Protein AF-A0A5J4X874-F1 (afdb_monomer)

InterPro domains:
  IPR011047 Quinoprotein alcohol dehydrogenase-like superfamily [SSF50998] (353-519)
  IPR013863 Vacuolar import/degradation Vid27, C-terminal [PF08553] (271-636)
  IPR040458 Vacuolar import/degradation Vid27 [PTHR31913] (36-640)
  IPR040768 Vid27, PH-like domain [PF17747] (28-113)

Foldseek 3Di:
DDDDPPQDADADLPPDDDPPQPVQKDWDAKFWKWKWWQDLVVNDTGGHAGTKIWTKIFRHDDDDPPDPDPDPHDLWMWTWIAHPVRHTRDIGTQEPQQLWDQDLVQLKIWTWHDDPNFIIIMMIRTQGGPPDHGSNVSSLVVLLVSLQSHLCNLVVDHLVPVPQSVLLSVLSVPQHPPDDDDDDPVPPPVQQPFADVCVVPPDPDPVSSVVVVVVVVVRSVVSVVVVVVVVVVVPDPDDDDDDDDDDDDDDDDDDDDDDDDDDDDDDPFFWWFDWDFQFQALKIWTQTPQQKIWIWGQDAPPPPPDPDPPQPDFTFTGTDDIQPFAAAPVRHGAGFPDWDAAQRNQWIFGAGPVQQQKTFTAGPVVSYTDAIAGAPPPSDGFQDKEQLAQCRSRHRDQKIWGDAQFKIFIFGPVVQVVVPPPDDDDPDPDRGHGTDPLQMDGHDPVGGQQWAEWEHANQRWIWTWHQQQKIFTAASSNNDGGQEIRGGSSFGQNAKYAKNHRQWIWTDGQFKIWIAGQFAPPADPVGTDGSNVHYRDSPPGDRTQIAGEDVSCCNSPARRGGKDHKYFQDEPVDTTQWIWIAGFQWIKIAGVVCVVSSNRHGIYIDGHPATFNDKDQSYYSRSQWIWTRGTRDIGIDGNGPDDPPPPDD

Nearest PDB structures (foldseek):
  6q6g-assembly1_R  TM=6.827E-01  e=2.045E-08  Homo sapiens
  5g04-assembly1_R  TM=5.614E-01  e=3.149E-08  Homo sapiens
  6tlj-assembly1_Q  TM=6.293E-01  e=3.384E-07  Homo sapiens
  4ggd-assembly1_A  TM=4.968E-01  e=3.508E-08  Homo sapiens
  6tlj-assembly1_R  TM=4.569E-01  e=2.984E-08  Homo sapiens

Sequence (649 aa):
MSKKGSGTQVPLPSMQQSQGGMDTWTKLLEVEAALFVFSVESGSFENVEQDALLGLYAVGALPDPKSKKKQPQSYEYNLVVRNKNGELLLLQKINSDMHLYFVQTHSSIVWVTPLDGAALTMSATVKGLPGGQGGEPAFNLLRREFTIRLWETQNKLPFSRCEEADFIIQTLMTQQNVGKEKEKDDDDDSDFEGRDEELEKAKLNKKEIKQLQKRQYNLRRIYEEEKEEEKEKDDDDDDEEEEEEEEKKGGIRVSQIGASQAPKKKSKNDPNKLLIVGQRVPRSFVVKQSGQLDIFSTASGMDQAEGAYRRGGTGVLSAVSTVPVVKTLDDTPFTPSKALLYQGNRQLLLLNPDRRSVVSSFDVERGKVVEEWKTNNADAPIDSLTPSNKGAPQLDEQTFLGINKNQYFVMDPRIASAAGRGGSGSRSTAINPCIVDGKGQQYASSTRAFLTSGATTNAGQLAIGSAKGDIRLFDNSLQKRAKTLIPGFGDPIIGMDVSQDGLWIVATTPTYLLVLNTELPTSSEAQKIIGFDKSIPKDGRKAPVKLQLDYKDVIRLVGIVSFTPAKFNYDPQTLERTIVTSTGPFIITWNFRSVKLGKVSEYRIKRLTDTVIDGHFAGQGNVQSVVVAMENTTAIENISGKATEKKGK

pLDDT: mean 75.88, std 22.24, range [22.33, 98.31]

Radius of gyration: 28.16 Å; Cα contacts (8 Å, |Δi|>4): 1371; chains: 1; bounding box: 91×84×76 Å

Secondary structure (DSSP, 8-state):
--------PPPPP------TTGGGPEEEEEEEEEEEEEETTTTEEEEEEEEEEEEEEESSS---TT--S-------EEEEEEETT--EEEEEE-SGGG--EEEGGGTEEEEEEEETTEEEEEEEEEEE-TTS--HHHHHHHHHHHHHHHHHHHHHTS-GGG-TTHHHHHHHHHSTT----------S--TT--SS-HHHHH----HHHHHHHHHHHHHHHHHHHHHHHHHHHSSS--------------------------------S---EEEEEE-SSSSEEEEEETTS-EEEEE-PPTT-SSS----TT-----EEEEEE-S-B-TTS-B---SEEEEETTTTEEEEE-TTSTTEEEEEETTTTEEEEEEEPSTTT----EEEESSTTGGGTT---EEEEETTEEEEE-HHHHHHHTTTS-S-------B-EEEEEEEE--GGG---EEEEEE-TT--EEEEETTS-EEEE-TT-SSS-SEEEPP-SS---EEEE-TTSSEEEEE-SS-EEEEE-B-TT-BTTB--BTTTSPPPSTTPPPPEEE---HHHIIIIISS--BPPPEE--BTTB---EEEEEETTEEEEEEHHHHHTT-TT-EEEEE-SS-EEEEEEEETTEEEEEEEEESS-EEEEE-SS--------

Solvent-accessible surface area (backbone atoms only — not comparable to full-atom values): 36639 Å² total; per-residue (Å²): 137,83,80,79,79,78,78,76,66,46,82,74,78,86,57,74,70,76,79,81,64,60,90,59,38,42,81,75,46,62,30,33,21,31,34,27,39,59,36,81,88,79,71,41,74,41,52,48,38,74,60,22,39,43,27,40,31,33,48,48,56,76,68,60,92,82,60,88,65,89,66,88,60,43,52,45,37,32,42,37,31,22,42,82,88,66,50,81,70,41,67,42,74,54,52,82,68,32,57,76,37,81,39,79,95,64,31,23,39,36,34,34,37,77,50,97,95,45,58,51,41,37,34,37,34,36,57,12,33,81,92,73,50,57,24,63,65,36,33,54,48,51,54,50,54,51,52,47,52,40,33,16,39,54,62,71,46,59,59,91,72,45,91,55,49,66,58,55,50,45,34,72,61,58,77,77,72,75,74,83,83,84,75,83,73,91,66,86,62,82,68,64,75,64,61,48,67,65,65,79,64,56,66,76,47,76,66,54,49,50,49,54,45,51,49,55,50,51,48,56,51,52,56,55,52,52,55,51,57,57,55,60,63,75,73,69,87,80,87,84,85,89,83,88,86,89,87,89,83,90,83,90,85,89,82,83,85,90,79,94,75,79,92,80,75,85,82,91,78,71,34,51,65,45,63,46,65,24,47,64,51,50,36,33,40,36,33,26,64,77,13,30,37,39,33,29,31,51,54,51,83,91,51,89,82,53,98,70,71,64,79,88,60,87,51,46,69,39,86,72,51,73,39,70,56,37,35,48,88,86,66,50,72,48,44,63,74,46,75,42,64,30,45,43,57,49,27,38,39,32,33,38,77,90,45,35,32,36,42,33,36,28,31,63,88,78,63,43,45,77,48,60,40,22,46,46,102,73,68,48,56,49,74,37,76,28,63,46,18,59,58,32,40,57,30,77,46,71,50,32,31,40,30,23,47,44,34,39,34,34,35,30,66,64,55,33,62,60,75,60,74,82,62,89,91,70,95,64,89,69,62,38,47,17,58,44,84,71,28,35,50,77,49,52,88,93,59,57,60,38,36,56,27,50,30,21,14,53,80,28,25,38,41,38,25,7,55,52,26,28,37,36,20,22,37,62,72,38,57,62,77,56,41,18,77,45,84,37,78,26,56,34,25,73,18,40,27,43,38,64,86,45,47,35,35,41,37,17,26,54,69,39,34,38,38,35,63,32,59,33,78,87,42,44,94,94,50,82,41,34,20,37,82,41,59,54,55,81,76,75,55,66,66,44,46,66,38,53,79,56,68,68,53,29,69,75,73,60,52,69,70,44,48,39,54,35,37,65,44,67,42,101,89,51,80,69,51,37,38,40,35,33,36,49,34,28,41,36,39,35,41,41,63,44,41,77,73,55,41,55,80,45,41,43,80,46,80,56,97,47,42,54,63,36,67,43,57,48,23,58,74,36,80,46,32,32,34,33,33,19,36,85,51,73,48,55,43,74,75,52,75,71,74,78,75,79,78,79,126

Mean predicted aligned error: 12.98 Å

Structure (mmCIF, N/CA/C/O backbone):
data_AF-A0A5J4X874-F1
#
_entry.id   AF-A0A5J4X874-F1
#
loop_
_atom_site.group_PDB
_atom_site.id
_atom_site.type_symbol
_atom_site.label_atom_id
_atom_site.label_alt_id
_atom_site.label_comp_id
_atom_site.label_asym_id
_atom_site.label_entity_id
_atom_site.label_seq_id
_atom_site.pdbx_PDB_ins_code
_atom_site.Cartn_x
_atom_site.Cartn_y
_atom_site.Cartn_z
_atom_site.occupancy
_atom_site.B_iso_or_equiv
_atom_site.auth_seq_id
_atom_site.auth_comp_id
_atom_site.auth_asym_id
_atom_site.auth_atom_id
_atom_site.pdbx_PDB_model_num
ATOM 1 N N . MET A 1 1 ? -51.638 3.066 27.121 1.00 31.91 1 MET A N 1
ATOM 2 C CA . MET A 1 1 ? -50.959 1.793 27.450 1.00 31.91 1 MET A CA 1
ATOM 3 C C . MET A 1 1 ? -49.772 1.631 26.514 1.00 31.91 1 MET A C 1
ATOM 5 O O . MET A 1 1 ? -49.959 1.391 25.331 1.00 31.91 1 MET A O 1
ATOM 9 N N . SER A 1 2 ? -48.574 1.892 27.035 1.00 28.19 2 SER A N 1
ATOM 10 C CA . SER A 1 2 ? -47.303 1.821 26.308 1.00 28.19 2 SER A CA 1
ATOM 11 C C . SER A 1 2 ? -46.884 0.357 26.152 1.00 28.19 2 SER A C 1
ATOM 13 O O . SER A 1 2 ? -46.727 -0.344 27.154 1.00 28.19 2 SER A O 1
ATOM 15 N N . LYS A 1 3 ? -46.731 -0.121 24.911 1.00 27.06 3 LYS A N 1
ATOM 16 C CA . LYS A 1 3 ? -46.060 -1.395 24.635 1.00 27.06 3 LYS A CA 1
ATOM 17 C C . LYS A 1 3 ? -44.556 -1.173 24.804 1.00 27.06 3 LYS A C 1
ATOM 19 O O . LYS A 1 3 ? -43.922 -0.568 23.946 1.00 27.06 3 LYS A O 1
ATOM 24 N N . LYS A 1 4 ? -44.000 -1.683 25.907 1.00 27.84 4 LYS A N 1
ATOM 25 C CA . LYS A 1 4 ? -42.569 -1.985 26.025 1.00 27.84 4 LYS A CA 1
ATOM 26 C C . LYS A 1 4 ? -42.212 -2.959 24.898 1.00 27.84 4 LYS A C 1
ATOM 28 O O . LYS A 1 4 ? -42.674 -4.096 24.915 1.00 27.84 4 LYS A O 1
ATOM 33 N N . GLY A 1 5 ? -41.445 -2.507 23.910 1.00 26.55 5 GLY A N 1
ATOM 34 C CA . GLY A 1 5 ? -40.791 -3.402 22.963 1.00 26.55 5 GLY A CA 1
ATOM 35 C C . GLY A 1 5 ? -39.659 -4.115 23.689 1.00 26.55 5 GLY A C 1
ATOM 36 O O . GLY A 1 5 ? -38.661 -3.487 24.028 1.00 26.55 5 GLY A O 1
ATOM 37 N N . SER A 1 6 ? -39.833 -5.401 23.984 1.00 30.08 6 SER A N 1
ATOM 38 C CA . SER A 1 6 ? -38.728 -6.286 24.337 1.00 30.08 6 SER A CA 1
ATOM 39 C C . SER A 1 6 ? -37.816 -6.381 23.116 1.00 30.08 6 SER A C 1
ATOM 41 O O . SER A 1 6 ? -38.209 -6.972 22.110 1.00 30.08 6 SER A O 1
ATOM 43 N N . GLY A 1 7 ? -36.645 -5.743 23.168 1.00 36.41 7 GLY A N 1
ATOM 44 C CA . GLY A 1 7 ? -35.614 -5.933 22.154 1.00 36.41 7 GLY A CA 1
ATOM 45 C C . GLY A 1 7 ? -35.218 -7.404 22.143 1.00 36.41 7 GLY A C 1
ATOM 46 O O . GLY A 1 7 ? -34.761 -7.925 23.157 1.00 36.41 7 GLY A O 1
ATOM 47 N N . THR A 1 8 ? -35.478 -8.091 21.038 1.00 44.94 8 THR A N 1
ATOM 48 C CA . THR A 1 8 ? -35.076 -9.482 20.848 1.00 44.94 8 THR A CA 1
ATOM 49 C C . THR A 1 8 ? -33.549 -9.514 20.773 1.00 44.94 8 THR A C 1
ATOM 51 O O . THR A 1 8 ? -32.981 -8.952 19.841 1.00 44.94 8 THR A O 1
ATOM 54 N N . GLN A 1 9 ? -32.887 -10.100 21.777 1.00 54.25 9 GLN A N 1
ATOM 55 C CA . GLN A 1 9 ? -31.445 -10.357 21.728 1.00 54.25 9 GLN A CA 1
ATOM 56 C C . GLN A 1 9 ? -31.161 -11.352 20.604 1.00 54.25 9 GLN A C 1
ATOM 58 O O . GLN A 1 9 ? -31.838 -12.378 20.494 1.00 54.25 9 GLN A O 1
ATOM 63 N N . VAL A 1 10 ? -30.179 -11.038 19.764 1.00 60.50 10 VAL A N 1
ATOM 64 C CA . VAL A 1 10 ? -29.760 -11.928 18.679 1.00 60.50 10 VAL A CA 1
ATOM 65 C C . VAL A 1 10 ? -28.584 -12.767 19.176 1.00 60.50 10 VAL A C 1
ATOM 67 O O . VAL A 1 10 ? -27.579 -12.192 19.599 1.00 60.50 10 VAL A O 1
ATOM 70 N N . PRO A 1 11 ? -28.677 -14.110 19.146 1.00 54.19 11 PRO A N 1
ATOM 71 C CA . PRO A 1 11 ? -27.552 -14.956 19.515 1.00 54.19 11 PRO A CA 1
ATOM 72 C C . PRO A 1 11 ? -26.408 -14.749 18.518 1.00 54.19 11 PRO A C 1
ATOM 74 O O . PRO A 1 11 ? -26.627 -14.702 17.304 1.00 54.19 11 PRO A O 1
ATOM 77 N N . LEU A 1 12 ? -25.179 -14.629 19.025 1.00 55.56 12 LEU A N 1
ATOM 78 C CA . LEU A 1 12 ? -23.997 -14.673 18.169 1.00 55.56 12 LEU A CA 1
ATOM 79 C C . LEU A 1 12 ? -23.888 -16.062 17.523 1.00 55.56 12 LEU A C 1
ATOM 81 O O . LEU A 1 12 ? -24.216 -17.056 18.179 1.00 55.56 12 LEU A O 1
ATOM 85 N N . PRO A 1 13 ? -23.385 -16.163 16.278 1.00 48.53 13 PRO A N 1
ATOM 86 C CA . PRO A 1 13 ? -22.789 -17.413 15.816 1.00 48.53 13 PRO A CA 1
ATOM 87 C C . PRO A 1 13 ? -21.771 -17.860 16.869 1.00 48.53 13 PRO A C 1
ATOM 89 O O . PRO A 1 13 ? -21.017 -17.021 17.368 1.00 48.53 13 PRO A O 1
ATOM 92 N N . SER A 1 14 ? -21.766 -19.136 17.251 1.00 43.50 14 SER A N 1
ATOM 93 C CA . SER A 1 14 ? -20.840 -19.650 18.261 1.00 43.50 14 SER A CA 1
ATOM 94 C C . SER A 1 14 ? -19.399 -19.562 17.753 1.00 43.50 14 SER A C 1
ATOM 96 O O . SER A 1 14 ? -18.884 -20.506 17.177 1.00 43.50 14 SER A O 1
ATOM 98 N N . MET A 1 15 ? -18.737 -18.427 17.987 1.00 42.31 15 MET A N 1
ATOM 99 C CA . MET A 1 15 ? -17.288 -18.253 17.845 1.00 42.31 15 MET A CA 1
ATOM 100 C C . MET A 1 15 ? -16.576 -18.730 19.117 1.00 42.31 15 MET A C 1
ATOM 102 O O . MET A 1 15 ? -15.756 -18.014 19.696 1.00 42.31 15 MET A O 1
ATOM 106 N N . GLN A 1 16 ? -16.946 -19.909 19.619 1.00 40.28 16 GLN A N 1
ATOM 107 C CA . GLN A 1 16 ? -16.257 -20.505 20.755 1.00 40.28 16 GLN A CA 1
ATOM 108 C C . GLN A 1 16 ? -15.006 -21.207 20.238 1.00 40.28 16 GLN A C 1
ATOM 110 O O . GLN A 1 16 ? -15.008 -22.397 19.982 1.00 40.28 16 GLN A O 1
ATOM 115 N N . GLN A 1 17 ? -13.918 -20.451 20.097 1.00 45.62 17 GLN A N 1
ATOM 116 C CA . GLN A 1 17 ? -12.597 -21.064 20.212 1.00 45.62 17 GLN A CA 1
ATOM 117 C C . GLN A 1 17 ? -12.448 -21.555 21.659 1.00 45.62 17 GLN A C 1
ATOM 119 O O . GLN A 1 17 ? -12.836 -20.839 22.588 1.00 45.62 17 GLN A O 1
ATOM 124 N N . SER A 1 18 ? -11.945 -22.780 21.829 1.00 42.62 18 SER A N 1
ATOM 125 C CA . SER A 1 18 ? -11.860 -23.518 23.097 1.00 42.62 18 SER A CA 1
ATOM 126 C C . SER A 1 18 ? -11.573 -22.623 24.315 1.00 42.62 18 SER A C 1
ATOM 128 O O . SER A 1 18 ? -10.582 -21.890 24.330 1.00 42.62 18 SER A O 1
ATOM 130 N N . GLN A 1 19 ? -12.386 -22.727 25.376 1.00 47.53 19 GLN A N 1
ATOM 131 C CA . GLN A 1 19 ? -12.152 -22.035 26.659 1.00 47.53 19 GLN A CA 1
ATOM 132 C C . GLN A 1 19 ? -10.844 -22.463 27.358 1.00 47.53 19 GLN A C 1
ATOM 134 O O . GLN A 1 19 ? -10.409 -21.810 28.312 1.00 47.53 19 GLN A O 1
ATOM 139 N N . GLY A 1 20 ? -10.208 -23.542 26.888 1.00 45.78 20 GLY A N 1
ATOM 140 C CA . GLY A 1 20 ? -8.954 -24.065 27.418 1.00 45.78 20 GLY A CA 1
ATOM 141 C C . GLY A 1 20 ? -7.851 -23.003 27.454 1.00 45.78 20 GLY A C 1
ATOM 142 O O . GLY A 1 20 ? -7.363 -22.550 26.422 1.00 45.78 20 GLY A O 1
ATOM 143 N N . GLY A 1 21 ? -7.442 -22.609 28.663 1.00 60.47 21 GLY A N 1
ATOM 144 C CA . GLY A 1 21 ? -6.250 -21.788 28.896 1.00 60.47 21 GLY A CA 1
ATOM 145 C C . GLY A 1 21 ? -6.479 -20.330 29.308 1.00 60.47 21 GLY A C 1
ATOM 146 O O . GLY A 1 21 ? -5.492 -19.668 29.641 1.00 60.47 21 GLY A O 1
ATOM 147 N N . MET A 1 22 ? -7.719 -19.819 29.365 1.00 64.75 22 MET A N 1
ATOM 148 C CA . MET A 1 22 ? -7.989 -18.433 29.807 1.00 64.75 22 MET A CA 1
ATOM 149 C C . MET A 1 22 ? -7.501 -18.126 31.233 1.00 64.75 22 MET A C 1
ATOM 151 O O . MET A 1 22 ? -7.102 -16.993 31.501 1.00 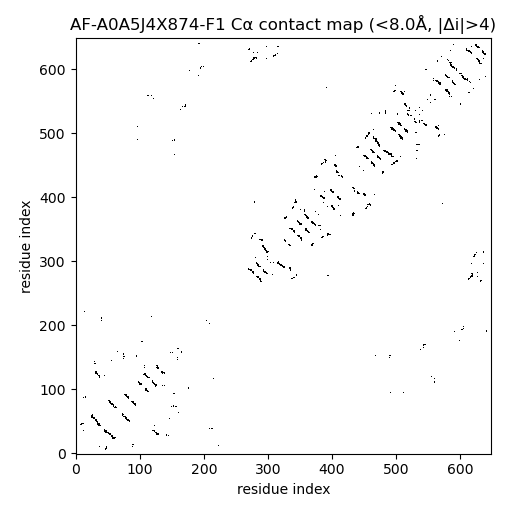64.75 22 MET A O 1
ATOM 155 N N . ASP A 1 23 ? -7.461 -19.119 32.124 1.00 64.50 23 ASP A N 1
ATOM 156 C CA . ASP A 1 23 ? -6.974 -18.965 33.506 1.00 64.50 23 ASP A CA 1
ATOM 157 C C . ASP A 1 23 ? -5.493 -18.562 33.588 1.00 64.50 23 ASP A C 1
ATOM 159 O O . ASP A 1 23 ? -5.032 -18.029 34.597 1.00 64.50 23 ASP A O 1
ATOM 163 N N . THR A 1 24 ? -4.738 -18.779 32.509 1.00 72.06 24 THR A N 1
ATOM 164 C CA . THR A 1 24 ? -3.323 -18.394 32.407 1.00 72.06 24 THR A CA 1
ATOM 165 C C . THR A 1 24 ? -3.117 -16.991 31.830 1.00 72.06 24 THR A C 1
ATOM 167 O O . THR A 1 24 ? -1.983 -16.509 31.756 1.00 72.06 24 THR A O 1
ATOM 170 N N . TRP A 1 25 ? -4.186 -16.323 31.385 1.00 86.44 25 TRP A N 1
ATOM 171 C CA . TRP A 1 25 ? -4.099 -15.030 30.711 1.00 86.44 25 TRP A CA 1
ATOM 172 C C . TRP A 1 25 ? -4.111 -13.875 31.704 1.00 86.44 25 TRP A C 1
ATOM 174 O O . TRP A 1 25 ? -4.844 -13.861 32.692 1.00 86.44 25 TRP A O 1
ATOM 184 N N . THR A 1 26 ? -3.335 -12.837 31.402 1.00 88.75 26 THR A N 1
ATOM 185 C CA . THR A 1 26 ? -3.286 -11.633 32.238 1.00 88.75 26 THR A CA 1
ATOM 186 C C . THR A 1 26 ? -4.275 -10.591 31.724 1.00 88.75 26 THR A C 1
ATOM 188 O O . THR A 1 26 ? -4.162 -10.135 30.584 1.00 88.75 26 THR A O 1
ATOM 191 N N . LYS A 1 27 ? -5.231 -10.178 32.567 1.00 91.12 27 LYS A N 1
ATOM 192 C CA . LYS A 1 27 ? -6.166 -9.081 32.268 1.00 91.12 27 LYS A CA 1
ATOM 193 C C . LYS A 1 27 ? -5.434 -7.739 32.276 1.00 91.12 27 LYS A C 1
ATOM 195 O O . LYS A 1 27 ? -4.863 -7.360 33.294 1.00 91.12 27 LYS A O 1
ATOM 200 N N . LEU A 1 28 ? -5.474 -7.020 31.158 1.00 91.56 28 LEU A N 1
ATOM 201 C CA . LEU A 1 28 ? -4.815 -5.718 30.994 1.00 91.56 28 LEU A CA 1
ATOM 202 C C . LEU A 1 28 ? -5.770 -4.551 31.239 1.00 91.56 28 LEU A C 1
ATOM 204 O O . LEU A 1 28 ? -5.414 -3.573 31.888 1.00 91.56 28 LEU A O 1
ATOM 208 N N . LEU A 1 29 ? -6.977 -4.657 30.691 1.00 93.31 29 LEU A N 1
ATOM 209 C CA . LEU A 1 29 ? -8.028 -3.653 30.777 1.00 93.31 29 LEU A CA 1
ATOM 210 C C . LEU A 1 29 ? -9.380 -4.350 30.667 1.00 93.31 29 LEU A C 1
ATOM 212 O O . LEU A 1 29 ? -9.498 -5.350 29.963 1.00 93.31 29 LEU A O 1
ATOM 216 N N . GLU A 1 30 ? -10.393 -3.802 31.327 1.00 92.75 30 GLU A N 1
ATOM 217 C CA . GLU A 1 30 ? -11.784 -4.220 31.189 1.00 92.75 30 GLU A CA 1
ATOM 218 C C . GLU A 1 30 ? -12.685 -2.992 31.309 1.00 92.75 30 GLU A C 1
ATOM 220 O O . GLU A 1 30 ? -12.481 -2.154 32.190 1.00 92.75 30 GLU A O 1
ATOM 225 N N . VAL A 1 31 ? -13.642 -2.866 30.395 1.00 93.56 31 VAL A N 1
ATOM 226 C CA . VAL A 1 31 ? -14.615 -1.771 30.341 1.00 93.56 31 VAL A CA 1
ATOM 227 C C . VAL A 1 31 ? -16.026 -2.336 30.241 1.00 93.56 31 VAL A C 1
ATOM 229 O O . VAL A 1 31 ? -16.246 -3.390 29.645 1.00 93.56 31 VAL A O 1
ATOM 232 N N . GLU A 1 32 ? -16.995 -1.620 30.800 1.00 94.00 32 GLU A N 1
ATOM 233 C CA . GLU A 1 32 ? -18.408 -1.922 30.587 1.00 94.00 32 GLU A CA 1
ATOM 234 C C . GLU A 1 32 ? -18.811 -1.461 29.185 1.00 94.00 32 GLU A C 1
ATOM 236 O O . GLU A 1 32 ? -18.484 -0.343 28.772 1.00 94.00 32 GLU A O 1
ATOM 241 N N . ALA A 1 33 ? -19.524 -2.305 28.444 1.00 94.50 33 ALA A N 1
ATOM 242 C CA . ALA A 1 33 ? -19.922 -2.024 27.072 1.00 94.50 33 ALA A CA 1
ATOM 243 C C . ALA A 1 33 ? -21.284 -2.634 26.714 1.00 94.50 33 ALA A C 1
ATOM 245 O O . ALA A 1 33 ? -21.756 -3.567 27.355 1.00 94.50 33 ALA A O 1
ATOM 246 N N . ALA A 1 34 ? -21.901 -2.115 25.654 1.00 94.81 34 ALA A N 1
ATOM 247 C CA . ALA A 1 34 ? -22.982 -2.796 24.943 1.00 94.81 34 ALA A CA 1
ATOM 248 C C . ALA A 1 34 ? -22.437 -3.371 23.631 1.00 94.81 34 ALA A C 1
ATOM 250 O O . ALA A 1 34 ? -21.803 -2.645 22.863 1.00 94.81 34 ALA A O 1
ATOM 251 N N . LEU A 1 35 ? -22.679 -4.658 23.388 1.00 94.94 35 LEU A N 1
ATOM 252 C CA . LEU A 1 35 ? -22.241 -5.405 22.215 1.00 94.94 35 LEU A CA 1
ATOM 253 C C . LEU A 1 35 ? -23.354 -5.487 21.165 1.00 94.94 35 LEU A C 1
ATOM 255 O O . LEU A 1 35 ? -24.514 -5.795 21.464 1.00 94.94 35 LEU A O 1
ATOM 259 N N . PHE A 1 36 ? -22.966 -5.267 19.915 1.00 92.94 36 PHE A N 1
ATOM 260 C CA . PHE A 1 36 ? -23.837 -5.306 18.754 1.00 92.94 36 PHE A CA 1
ATOM 261 C C . PHE A 1 36 ? -23.185 -6.066 17.602 1.00 92.94 36 PHE A C 1
ATOM 263 O O . PHE A 1 36 ? -21.961 -6.070 17.446 1.00 92.94 36 PHE A O 1
ATOM 270 N N . VAL A 1 37 ? -24.018 -6.646 16.746 1.00 89.50 37 VAL A N 1
ATOM 271 C CA . VAL A 1 37 ? -23.609 -7.283 15.492 1.00 89.50 37 VAL A CA 1
ATOM 272 C C . VAL A 1 37 ? -24.334 -6.617 14.332 1.00 89.50 37 VAL A C 1
ATOM 274 O O . VAL A 1 37 ? -25.505 -6.257 14.445 1.00 89.50 37 VAL A O 1
ATOM 277 N N . PHE A 1 38 ? -23.644 -6.392 13.218 1.00 86.44 38 PHE A N 1
ATOM 278 C CA . PHE A 1 38 ? -24.287 -5.834 12.036 1.00 86.44 38 PHE A CA 1
ATOM 279 C C . PHE A 1 38 ? -25.135 -6.900 11.340 1.00 86.44 38 PHE A C 1
ATOM 281 O O . PHE A 1 38 ? -24.619 -7.921 10.878 1.00 86.44 38 PHE A O 1
ATOM 288 N N . SER A 1 39 ? -26.430 -6.632 11.214 1.00 81.38 39 SER A N 1
ATOM 289 C CA . SER A 1 39 ? -27.354 -7.455 10.448 1.00 81.38 39 SER A CA 1
ATOM 290 C C . SER A 1 39 ? -27.501 -6.889 9.047 1.00 81.38 39 SER A C 1
ATOM 292 O O . SER A 1 39 ? -27.911 -5.745 8.841 1.00 81.38 39 SER A O 1
ATOM 294 N N . VAL A 1 40 ? -27.168 -7.714 8.055 1.00 71.12 40 VAL A N 1
ATOM 295 C CA . VAL A 1 40 ? -27.340 -7.348 6.647 1.00 71.12 40 VAL A CA 1
ATOM 296 C C . VAL A 1 40 ? -28.825 -7.247 6.293 1.00 71.12 40 VAL A C 1
ATOM 298 O O . VAL A 1 40 ? -29.190 -6.439 5.443 1.00 71.12 40 VAL A O 1
ATOM 301 N N . GLU A 1 41 ? -29.685 -8.026 6.957 1.00 69.88 41 GLU A N 1
ATOM 302 C CA . GLU A 1 41 ? -31.129 -8.025 6.710 1.00 69.88 41 GLU A CA 1
ATOM 303 C C . GLU A 1 41 ? -31.774 -6.702 7.115 1.00 69.88 41 GLU A C 1
ATOM 305 O O . GLU A 1 41 ? -32.529 -6.120 6.334 1.00 69.88 41 GLU A O 1
ATOM 310 N N . SER A 1 42 ? -31.449 -6.204 8.311 1.00 77.25 42 SER A N 1
ATOM 311 C CA . SER A 1 42 ? -31.956 -4.914 8.785 1.00 77.25 42 SER A CA 1
ATOM 312 C C . SER A 1 42 ? -31.123 -3.729 8.289 1.00 77.25 42 SER A C 1
ATOM 314 O O . SER A 1 42 ? -31.591 -2.589 8.319 1.00 77.25 42 SER A O 1
ATOM 316 N N . GLY A 1 43 ? -29.897 -3.973 7.816 1.00 77.25 43 GLY A N 1
ATOM 317 C CA . GLY A 1 43 ? -28.937 -2.930 7.456 1.00 77.25 43 GLY A CA 1
ATOM 318 C C . GLY A 1 43 ? -28.486 -2.102 8.662 1.00 77.25 43 GLY A C 1
ATOM 319 O O . GLY A 1 43 ? -28.089 -0.943 8.499 1.00 77.25 43 GLY A O 1
ATOM 320 N N . SER A 1 44 ? -28.590 -2.665 9.867 1.00 83.69 44 SER A N 1
ATOM 321 C CA . SER A 1 44 ? -28.371 -1.974 11.134 1.00 83.69 44 SER A CA 1
ATOM 322 C C . SER A 1 44 ? -27.666 -2.867 12.154 1.00 83.69 44 SER A C 1
ATOM 324 O O . SER A 1 44 ? -27.594 -4.085 12.000 1.00 83.69 44 SER A O 1
ATOM 326 N N . PHE A 1 45 ? -27.106 -2.243 13.189 1.00 87.50 45 PHE A N 1
ATOM 327 C CA . PHE A 1 45 ? -26.534 -2.969 14.316 1.00 87.50 45 PHE A CA 1
ATOM 328 C C . PHE A 1 45 ? -27.650 -3.466 15.233 1.00 87.50 45 PHE A C 1
ATOM 330 O O . PHE A 1 45 ? -28.422 -2.673 15.773 1.00 87.50 45 PHE A O 1
ATOM 337 N N . GLU A 1 46 ? -27.708 -4.778 15.416 1.00 89.31 46 GLU A N 1
ATOM 338 C CA . GLU A 1 46 ? -28.650 -5.457 16.296 1.00 89.31 46 GLU A CA 1
ATOM 339 C C . GLU A 1 46 ? -27.977 -5.770 17.629 1.00 89.31 46 GLU A C 1
ATOM 341 O O . GLU A 1 46 ? -26.776 -6.046 17.700 1.00 89.31 46 GLU A O 1
ATOM 346 N N . ASN A 1 47 ? -28.746 -5.663 18.710 1.00 91.56 47 ASN A N 1
ATOM 347 C CA . ASN A 1 47 ? -28.212 -5.874 20.044 1.00 91.56 47 ASN A CA 1
ATOM 348 C C . ASN A 1 47 ? -27.963 -7.361 20.307 1.00 91.56 47 ASN A C 1
ATOM 350 O O . ASN A 1 47 ? -28.844 -8.197 20.111 1.00 91.56 47 ASN A O 1
ATOM 354 N N . VAL A 1 48 ? -26.764 -7.643 20.808 1.00 90.06 48 VAL A N 1
ATOM 355 C CA . VAL A 1 48 ? -26.366 -8.968 21.278 1.00 90.06 48 VAL A CA 1
ATOM 356 C C . VAL A 1 48 ? -26.455 -9.006 22.798 1.00 90.06 48 VAL A C 1
ATOM 358 O O . VAL A 1 48 ? -27.215 -9.783 23.361 1.00 90.06 48 VAL A O 1
ATOM 361 N N . GLU A 1 49 ? -25.714 -8.117 23.461 1.00 93.12 49 GLU A N 1
ATOM 362 C CA . GLU A 1 49 ? -25.655 -8.017 24.918 1.00 93.12 49 GLU A CA 1
ATOM 363 C C . GLU A 1 49 ? -25.598 -6.537 25.297 1.00 93.12 49 GLU A C 1
ATOM 365 O O . GLU A 1 49 ? -24.768 -5.788 24.785 1.00 93.12 49 GLU A O 1
ATOM 370 N N . GLN A 1 50 ? -26.508 -6.071 26.150 1.00 92.88 50 GLN A N 1
ATOM 371 C CA . GLN A 1 50 ? -26.489 -4.680 26.612 1.00 92.88 50 GLN A CA 1
ATOM 372 C C . GLN A 1 50 ? -25.440 -4.474 27.691 1.00 92.88 50 GLN A C 1
ATOM 374 O O . GLN A 1 50 ? -24.875 -3.390 27.784 1.00 92.88 50 GLN A O 1
ATOM 379 N N . ASP A 1 51 ? -25.189 -5.488 28.505 1.00 92.56 51 ASP A N 1
ATOM 380 C CA . ASP A 1 51 ? -24.381 -5.379 29.703 1.00 92.56 51 ASP A CA 1
ATOM 381 C C . ASP A 1 51 ? -23.185 -6.329 29.633 1.00 92.56 51 ASP A C 1
ATOM 383 O O . ASP A 1 51 ? -23.068 -7.298 30.384 1.00 92.56 51 ASP A O 1
ATOM 387 N N . ALA A 1 52 ? -22.297 -6.036 28.688 1.00 93.25 52 ALA A N 1
ATOM 388 C CA . ALA A 1 52 ? -21.086 -6.795 28.452 1.00 93.25 52 ALA A CA 1
ATOM 389 C C . ALA A 1 52 ? -19.875 -6.185 29.175 1.00 93.25 52 ALA A C 1
ATOM 391 O O . ALA A 1 52 ? -19.791 -4.976 29.406 1.00 93.25 52 ALA A O 1
ATOM 392 N N . LEU A 1 53 ? -18.896 -7.035 29.469 1.00 93.44 53 LEU A N 1
ATOM 393 C CA . LEU A 1 53 ? -17.544 -6.666 29.865 1.00 93.44 53 LEU A CA 1
ATOM 394 C C . LEU A 1 53 ? -16.621 -6.895 28.669 1.00 93.44 53 LEU A C 1
ATOM 396 O O . LEU A 1 53 ? -16.435 -8.029 28.228 1.00 93.44 53 LEU A O 1
ATOM 400 N N . LEU A 1 54 ? -16.066 -5.812 28.133 1.00 94.38 54 LEU A N 1
ATOM 401 C CA . LEU A 1 54 ? -15.103 -5.821 27.038 1.00 94.38 54 LEU A CA 1
ATOM 402 C C . LEU A 1 54 ? -13.698 -5.685 27.624 1.00 94.38 54 LEU A C 1
ATOM 404 O O . LEU A 1 54 ? -13.367 -4.650 28.202 1.00 94.38 54 LEU A O 1
ATOM 408 N N . GLY A 1 55 ? -12.860 -6.703 27.465 1.00 93.12 55 GLY A N 1
ATOM 409 C CA . GLY A 1 55 ? -11.518 -6.724 28.033 1.00 93.12 55 GLY A CA 1
ATOM 410 C C . GLY A 1 55 ? -10.412 -7.021 27.030 1.00 93.12 55 GLY A C 1
ATOM 411 O O . GLY A 1 55 ? -10.616 -7.668 26.005 1.00 93.12 55 GLY A O 1
ATOM 412 N N . LEU A 1 56 ? -9.215 -6.540 27.358 1.00 94.38 56 LEU A N 1
ATOM 413 C CA . LEU A 1 56 ? -7.967 -6.842 26.662 1.00 94.38 56 LEU A CA 1
ATOM 414 C C . LEU A 1 56 ? -7.140 -7.785 27.535 1.00 94.38 56 LEU A C 1
ATOM 416 O O . LEU A 1 56 ? -6.881 -7.485 28.704 1.00 94.38 56 LEU A O 1
ATOM 420 N N . TYR A 1 57 ? -6.709 -8.906 26.967 1.00 93.19 57 TYR A N 1
ATOM 421 C CA . TYR A 1 57 ? -5.967 -9.951 27.674 1.00 93.19 57 TYR A CA 1
ATOM 422 C C . TYR A 1 57 ? -4.654 -10.252 26.968 1.00 93.19 57 TYR A C 1
ATOM 424 O O . TYR A 1 57 ? -4.605 -10.279 25.741 1.00 93.19 57 TYR A O 1
ATOM 432 N N . ALA A 1 58 ? -3.601 -10.492 27.744 1.00 91.19 58 ALA A N 1
ATOM 433 C CA . ALA A 1 58 ? -2.341 -11.037 27.252 1.00 91.19 58 ALA A CA 1
ATOM 434 C C . ALA A 1 58 ? -2.314 -12.555 27.437 1.00 91.19 58 ALA A C 1
ATOM 436 O O . ALA A 1 58 ? -2.628 -13.052 28.522 1.00 91.19 58 ALA A O 1
ATOM 437 N N . VAL A 1 59 ? -1.909 -13.274 26.394 1.00 87.50 59 VAL A N 1
ATOM 438 C CA . VAL A 1 59 ? -1.724 -14.727 26.431 1.00 87.50 59 VAL A CA 1
ATOM 439 C C . VAL A 1 59 ? -0.337 -15.020 26.994 1.00 87.50 59 VAL A C 1
ATOM 441 O O . VAL A 1 59 ? 0.660 -14.695 26.357 1.00 87.50 59 VAL A O 1
ATOM 444 N N . GLY A 1 60 ? -0.254 -15.637 28.173 1.00 79.38 60 GLY A N 1
ATOM 445 C CA . GLY A 1 60 ? 1.016 -15.952 28.833 1.00 79.38 60 GLY A CA 1
ATOM 446 C C . GLY A 1 60 ? 1.640 -14.777 29.598 1.00 79.38 60 GLY A C 1
ATOM 447 O O . GLY A 1 60 ? 0.974 -13.805 29.957 1.00 79.38 60 GLY A O 1
ATOM 448 N N . ALA A 1 61 ? 2.937 -14.892 29.902 1.00 71.81 61 ALA A N 1
ATOM 449 C CA . ALA A 1 61 ? 3.647 -13.908 30.716 1.00 71.81 61 ALA A CA 1
ATOM 450 C C . ALA A 1 61 ? 3.813 -12.570 29.983 1.00 71.81 61 ALA A C 1
ATOM 452 O O . ALA A 1 61 ? 4.264 -12.530 28.834 1.00 71.81 61 ALA A O 1
ATOM 453 N N . LEU A 1 62 ? 3.508 -11.473 30.685 1.00 71.69 62 LEU A N 1
ATOM 454 C CA . LEU A 1 62 ? 3.667 -10.129 30.145 1.00 71.69 62 LEU A CA 1
ATOM 455 C C . LEU A 1 62 ? 5.127 -9.831 29.775 1.00 71.69 62 LEU A C 1
ATOM 457 O O . LEU A 1 62 ? 6.051 -10.261 30.476 1.00 71.69 62 LEU A O 1
ATOM 461 N N . PRO A 1 63 ? 5.352 -9.032 28.719 1.00 67.69 63 PRO A N 1
ATOM 462 C CA . PRO A 1 63 ? 6.681 -8.558 28.385 1.00 67.69 63 PRO A CA 1
ATOM 463 C C . PRO A 1 63 ? 7.292 -7.741 29.534 1.00 67.69 63 PRO A C 1
ATOM 465 O O . PRO A 1 63 ? 6.843 -6.637 29.830 1.00 67.69 63 PRO A O 1
ATOM 468 N N . ASP A 1 64 ? 8.345 -8.260 30.174 1.00 67.44 64 ASP A N 1
ATOM 469 C CA . ASP A 1 64 ? 9.141 -7.500 31.142 1.00 67.44 64 ASP A CA 1
ATOM 470 C C . ASP A 1 64 ? 10.301 -6.799 30.413 1.00 67.44 64 ASP A C 1
ATOM 472 O O . ASP A 1 64 ? 11.232 -7.473 29.947 1.00 67.44 64 ASP A O 1
ATOM 476 N N . PRO A 1 65 ? 10.295 -5.456 30.321 1.00 62.56 65 PRO A N 1
ATOM 477 C CA . PRO A 1 65 ? 11.360 -4.707 29.666 1.00 62.56 65 PRO A CA 1
ATOM 478 C C . PRO A 1 65 ? 12.707 -4.776 30.402 1.00 62.56 65 PRO A C 1
ATOM 480 O O . PRO A 1 65 ? 13.738 -4.481 29.789 1.00 62.56 65 PRO A O 1
ATOM 483 N N . LYS A 1 66 ? 12.723 -5.165 31.686 1.00 64.06 66 LYS A N 1
ATOM 484 C CA . LYS A 1 66 ? 13.922 -5.271 32.535 1.00 64.06 66 LYS A CA 1
ATOM 485 C C . LYS A 1 66 ? 14.480 -6.693 32.623 1.00 64.06 66 LYS A C 1
ATOM 487 O O . LYS A 1 66 ? 15.615 -6.869 33.077 1.00 64.06 66 LYS A O 1
ATOM 492 N N . SER A 1 67 ? 13.737 -7.702 32.171 1.00 61.03 67 SER A N 1
ATOM 493 C CA . SER A 1 67 ? 14.193 -9.089 32.213 1.00 61.03 67 SER A CA 1
ATOM 494 C C . SER A 1 67 ? 15.350 -9.319 31.235 1.00 61.03 67 SER A C 1
ATOM 496 O O . SER A 1 67 ? 15.218 -9.178 30.020 1.00 61.03 67 SER A O 1
ATOM 498 N N . LYS A 1 68 ? 16.508 -9.721 31.773 1.00 54.88 68 LYS A N 1
ATOM 499 C CA . LYS A 1 68 ? 17.640 -10.256 30.991 1.00 54.88 68 LYS A CA 1
ATOM 500 C C . LYS A 1 68 ? 17.479 -11.748 30.669 1.00 54.88 68 LYS A C 1
ATOM 502 O O . LYS A 1 68 ? 18.309 -12.308 29.954 1.00 54.88 68 LYS A O 1
ATOM 507 N N . LYS A 1 69 ? 16.458 -12.416 31.221 1.00 51.41 69 LYS A N 1
ATOM 508 C CA . LYS A 1 69 ? 16.207 -13.844 30.993 1.00 51.41 69 LYS A CA 1
ATOM 509 C C . LYS A 1 69 ? 15.472 -14.019 29.661 1.00 51.41 69 LYS A C 1
ATOM 511 O O . LYS A 1 69 ? 14.465 -13.361 29.426 1.00 51.41 69 LYS A O 1
ATOM 516 N N . LYS A 1 70 ? 15.943 -14.950 28.822 1.00 49.84 70 LYS A N 1
ATOM 517 C CA . LYS A 1 70 ? 15.255 -15.432 27.607 1.00 49.84 70 LYS A CA 1
ATOM 518 C C . LYS A 1 70 ? 14.012 -16.269 27.966 1.00 49.84 70 LYS A C 1
ATOM 520 O O . LYS A 1 70 ? 13.916 -17.422 27.559 1.00 49.84 70 LYS A O 1
ATOM 525 N N . GLN A 1 71 ? 13.094 -15.756 28.781 1.00 51.72 71 GLN A N 1
ATOM 526 C CA . GLN A 1 71 ? 11.770 -16.375 28.827 1.00 51.72 71 GLN A CA 1
ATOM 527 C C . GLN A 1 71 ? 11.047 -16.034 27.517 1.00 51.72 71 GLN A C 1
ATOM 529 O O . GLN A 1 71 ? 11.193 -14.902 27.044 1.00 51.72 71 GLN A O 1
ATOM 534 N N . PRO A 1 72 ? 10.324 -16.984 26.901 1.00 53.81 72 PRO A N 1
ATOM 535 C CA . PRO A 1 72 ? 9.510 -16.693 25.732 1.00 53.81 72 PRO A CA 1
ATOM 536 C C . PRO A 1 72 ? 8.406 -15.714 26.150 1.00 53.81 72 PRO A C 1
ATOM 538 O O . PRO A 1 72 ? 7.434 -16.094 26.793 1.00 53.81 72 PRO A O 1
ATOM 541 N N . GLN A 1 73 ? 8.606 -14.428 25.854 1.00 66.88 73 GLN A N 1
ATOM 542 C CA . GLN A 1 73 ? 7.572 -13.411 26.010 1.00 66.88 73 GLN A CA 1
ATOM 543 C C . GLN A 1 73 ? 6.588 -13.573 24.859 1.00 66.88 73 GLN A C 1
ATOM 545 O O . GLN A 1 73 ? 6.989 -13.616 23.693 1.00 66.88 73 GLN A O 1
ATOM 550 N N . SER A 1 74 ? 5.311 -13.669 25.195 1.00 79.50 74 SER A N 1
ATOM 551 C CA . SER A 1 74 ? 4.243 -13.683 24.212 1.00 79.50 74 SER A CA 1
ATOM 552 C C . SER A 1 74 ? 3.804 -12.247 23.941 1.00 79.50 74 SER A C 1
ATOM 554 O O . SER A 1 74 ? 3.542 -11.479 24.864 1.00 79.50 74 SER A O 1
ATOM 556 N N . TYR A 1 75 ? 3.741 -11.885 22.661 1.00 88.44 75 TYR A N 1
ATOM 557 C CA . TYR A 1 75 ? 3.104 -10.651 22.185 1.00 88.44 75 TYR A CA 1
ATOM 558 C C . TYR A 1 75 ? 1.784 -11.004 21.508 1.00 88.44 75 TYR A C 1
ATOM 560 O O . TYR A 1 75 ? 1.503 -10.567 20.391 1.00 88.44 75 TYR A O 1
ATOM 568 N N . GLU A 1 76 ? 1.040 -11.910 22.131 1.00 91.12 76 GLU A N 1
ATOM 569 C CA . GLU A 1 76 ? -0.282 -12.314 21.688 1.00 91.12 76 GLU A CA 1
ATOM 570 C C . GLU A 1 76 ? -1.315 -11.762 22.657 1.00 91.12 76 GLU A C 1
ATOM 572 O O . GLU A 1 76 ? -1.247 -11.982 23.870 1.00 91.12 76 GLU A O 1
ATOM 577 N N . TYR A 1 77 ? -2.264 -11.020 22.099 1.00 92.94 77 TYR A N 1
ATOM 578 C CA . TYR A 1 77 ? -3.308 -10.359 22.857 1.00 92.94 77 TYR A CA 1
ATOM 579 C C . TYR A 1 77 ? -4.666 -10.674 22.251 1.00 92.94 77 TYR A C 1
ATOM 581 O O . TYR A 1 77 ? -4.802 -10.781 21.030 1.00 92.94 77 TYR A O 1
ATOM 589 N N . ASN A 1 78 ? -5.669 -10.775 23.113 1.00 92.62 78 ASN A N 1
ATOM 590 C CA . ASN A 1 78 ? -7.038 -11.083 22.739 1.00 92.62 78 ASN A CA 1
ATOM 591 C C . ASN A 1 78 ? -7.985 -9.988 23.232 1.00 92.62 78 ASN A C 1
ATOM 593 O O . ASN A 1 78 ? -7.872 -9.506 24.363 1.00 92.62 78 ASN A O 1
ATOM 597 N N . LEU A 1 79 ? -8.935 -9.626 22.376 1.00 93.31 79 LEU A N 1
ATOM 598 C CA . LEU A 1 79 ? -10.154 -8.928 22.738 1.00 93.31 79 LEU A CA 1
ATOM 599 C C . LEU A 1 79 ? -11.160 -9.978 23.217 1.00 93.31 79 LEU A C 1
ATOM 601 O O . LEU A 1 79 ? -11.480 -10.918 22.491 1.00 93.31 79 LEU A O 1
ATOM 605 N N . VAL A 1 80 ? -11.634 -9.826 24.446 1.00 92.44 80 VAL A N 1
ATOM 606 C CA . VAL A 1 80 ? -12.541 -10.769 25.102 1.00 92.44 80 VAL A CA 1
ATOM 607 C C . VAL A 1 80 ? -13.813 -10.030 25.476 1.00 92.44 80 VAL A C 1
ATOM 609 O O . VAL A 1 80 ? -13.744 -8.958 26.075 1.00 92.44 80 VAL A O 1
ATOM 612 N N . VAL A 1 81 ? -14.969 -10.601 25.153 1.00 91.88 81 VAL A N 1
ATOM 613 C CA . VAL A 1 81 ? -16.269 -10.065 25.565 1.00 91.88 81 VAL A CA 1
ATOM 614 C C . VAL A 1 81 ? -16.991 -11.092 26.412 1.00 91.88 81 VAL A C 1
ATOM 616 O O . VAL A 1 81 ? -17.155 -12.232 25.983 1.00 91.88 81 VAL A O 1
ATOM 619 N N . ARG A 1 82 ? -17.441 -10.684 2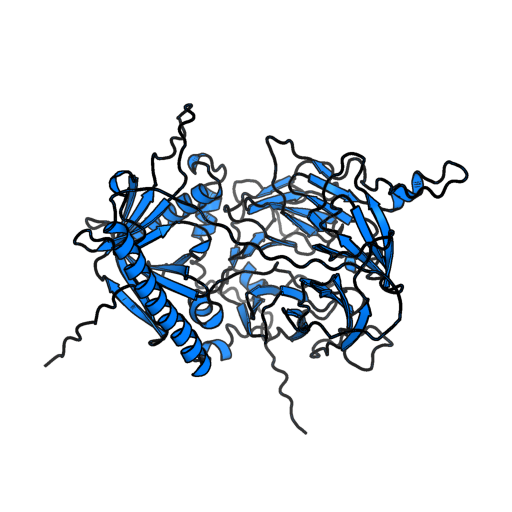7.597 1.00 92.12 82 ARG A N 1
ATOM 620 C CA . ARG A 1 82 ? -18.257 -11.509 28.495 1.00 92.12 82 ARG A CA 1
ATOM 621 C C . ARG A 1 82 ? -19.575 -10.831 28.814 1.00 92.12 82 ARG A C 1
ATOM 623 O O . ARG A 1 82 ? -19.652 -9.607 28.747 1.00 92.12 82 ARG A O 1
ATOM 630 N N . ASN A 1 83 ? -20.585 -11.593 29.208 1.00 90.62 83 ASN A N 1
ATOM 631 C CA . ASN A 1 83 ? -21.768 -11.017 29.851 1.00 90.62 83 ASN A CA 1
ATOM 632 C C . ASN A 1 83 ? -21.523 -10.770 31.353 1.00 90.62 83 ASN A C 1
ATOM 634 O O . ASN A 1 83 ? -20.482 -11.133 31.908 1.00 90.62 83 ASN A O 1
ATOM 638 N N . LYS A 1 84 ? -22.507 -10.171 32.034 1.00 84.19 84 LYS A N 1
ATOM 639 C CA . LYS A 1 84 ? -22.482 -9.939 33.492 1.00 84.19 84 LYS A CA 1
ATOM 640 C C . LYS A 1 84 ? -22.336 -11.205 34.342 1.00 84.19 84 LYS A C 1
ATOM 642 O O . LYS A 1 84 ? -21.852 -11.107 35.466 1.00 84.19 84 LYS A O 1
ATOM 647 N N . ASN A 1 85 ? -22.733 -12.365 33.823 1.00 85.81 85 ASN A N 1
ATOM 648 C CA . ASN A 1 85 ? -22.606 -13.647 34.519 1.00 85.81 85 ASN A CA 1
ATOM 649 C C . ASN A 1 85 ? -21.203 -14.259 34.359 1.00 85.81 85 ASN A C 1
ATOM 651 O O . ASN A 1 85 ? -20.912 -15.287 34.961 1.00 85.81 85 ASN A O 1
ATOM 655 N N . GLY A 1 86 ? -20.327 -13.624 33.573 1.00 83.38 86 GLY A N 1
ATOM 656 C CA . GLY A 1 86 ? -18.971 -14.092 33.301 1.00 83.38 86 GLY A CA 1
ATOM 657 C C . GLY A 1 86 ? -18.862 -15.048 32.113 1.00 83.38 86 GLY A C 1
ATOM 658 O O . GLY A 1 86 ? -17.752 -15.482 31.807 1.00 83.38 86 GLY A O 1
ATOM 659 N N . GLU A 1 87 ? -19.963 -15.342 31.417 1.00 87.38 87 GLU A N 1
ATOM 660 C CA . GLU A 1 87 ? -19.966 -16.224 30.248 1.00 87.38 87 GLU A CA 1
ATOM 661 C C . GLU A 1 87 ? -19.267 -15.547 29.066 1.00 87.38 87 GLU A C 1
ATOM 663 O O . GLU A 1 87 ? -19.498 -14.369 28.777 1.00 87.38 87 GLU A O 1
ATOM 668 N N . LEU A 1 88 ? -18.411 -16.301 28.375 1.00 87.44 88 LEU A N 1
ATOM 669 C CA . LEU A 1 88 ? -17.691 -15.839 27.194 1.00 87.44 88 LEU A CA 1
ATOM 670 C C . LEU A 1 88 ? -18.644 -15.697 26.002 1.00 87.44 88 LEU A C 1
ATOM 672 O O . LEU A 1 88 ? -19.221 -16.679 25.541 1.00 87.44 88 LEU A O 1
ATOM 676 N N . LEU A 1 89 ? -18.757 -14.477 25.479 1.00 85.88 89 LEU A N 1
ATOM 677 C CA . LEU A 1 89 ? -19.548 -14.155 24.290 1.00 85.88 89 LEU A CA 1
ATOM 678 C C . LEU A 1 89 ? -18.695 -14.098 23.023 1.00 85.88 89 LEU A C 1
ATOM 680 O O . LEU A 1 89 ? -19.148 -14.502 21.957 1.00 85.88 89 LEU A O 1
ATOM 684 N N . LEU A 1 90 ? -17.477 -13.559 23.126 1.00 86.38 90 LEU A N 1
ATOM 685 C CA . LEU A 1 90 ? -16.572 -13.397 21.991 1.00 86.38 90 LEU A CA 1
ATOM 686 C C . LEU A 1 90 ? -15.116 -13.476 22.436 1.00 86.38 90 LEU A C 1
ATOM 688 O O . LEU A 1 90 ? -14.722 -12.855 23.426 1.00 86.38 90 LEU A O 1
ATOM 692 N N . LEU A 1 91 ? -14.312 -14.158 21.627 1.00 87.69 91 LEU A N 1
ATOM 693 C CA . LEU A 1 91 ? -12.862 -14.157 21.701 1.00 87.69 91 LEU A CA 1
ATOM 694 C C . LEU A 1 91 ? -12.291 -13.794 20.327 1.00 87.69 91 LEU A C 1
ATOM 696 O O . LEU A 1 91 ? -12.585 -14.456 19.339 1.00 87.69 91 LEU A O 1
ATOM 700 N N . GLN A 1 92 ? -11.472 -12.747 20.262 1.00 88.12 92 GLN A N 1
ATOM 701 C CA . GLN A 1 92 ? -10.885 -12.275 19.011 1.00 88.12 92 GLN A CA 1
ATOM 702 C C . GLN A 1 92 ? -9.409 -11.929 19.204 1.00 88.12 92 GLN A C 1
ATOM 704 O O . GLN A 1 92 ? -9.068 -11.063 20.011 1.00 88.12 92 GLN A O 1
ATOM 709 N N . LYS A 1 93 ? -8.524 -12.553 18.420 1.00 89.81 93 LYS A N 1
ATOM 710 C CA . LYS A 1 93 ? -7.097 -12.202 18.405 1.00 89.81 93 LYS A CA 1
ATOM 711 C C . LYS A 1 93 ? -6.905 -10.779 17.891 1.00 89.81 93 LYS A C 1
ATOM 713 O O . LYS A 1 93 ? -7.462 -10.422 16.853 1.00 89.81 93 LYS A O 1
ATOM 718 N N . ILE A 1 94 ? -6.097 -9.993 18.601 1.00 89.81 94 ILE A N 1
ATOM 719 C CA . ILE A 1 94 ? -5.737 -8.626 18.218 1.00 89.81 94 ILE A CA 1
ATOM 720 C C . ILE A 1 94 ? -4.653 -8.680 17.152 1.00 89.81 94 ILE A C 1
ATOM 722 O O . ILE A 1 94 ? -3.517 -9.055 17.427 1.00 89.81 94 ILE A O 1
ATOM 726 N N . ASN A 1 95 ? -5.004 -8.296 15.931 1.00 86.12 95 ASN A N 1
ATOM 727 C CA . ASN A 1 95 ? -4.084 -8.155 14.809 1.00 86.12 95 ASN A CA 1
ATOM 728 C C . ASN A 1 95 ? -4.656 -7.169 13.772 1.00 86.12 95 ASN A C 1
ATOM 730 O O . ASN A 1 95 ? -5.732 -6.593 13.953 1.00 86.12 95 ASN A O 1
ATOM 734 N N . SER A 1 96 ? -3.920 -6.963 12.682 1.00 79.00 96 SER A N 1
ATOM 735 C CA . SER A 1 96 ? -4.309 -6.070 11.585 1.00 79.00 96 SER A CA 1
ATOM 736 C C . SER A 1 96 ? -5.559 -6.521 10.832 1.00 79.00 96 SER A C 1
ATOM 738 O O . SER A 1 96 ? -6.238 -5.691 10.225 1.00 79.00 96 SER A O 1
ATOM 740 N N . ASP A 1 97 ? -5.875 -7.816 10.895 1.00 78.50 97 ASP A N 1
ATOM 741 C CA . ASP A 1 97 ? -7.002 -8.427 10.188 1.00 78.50 97 ASP A CA 1
ATOM 742 C C . ASP A 1 97 ? -8.345 -8.077 10.838 1.00 78.50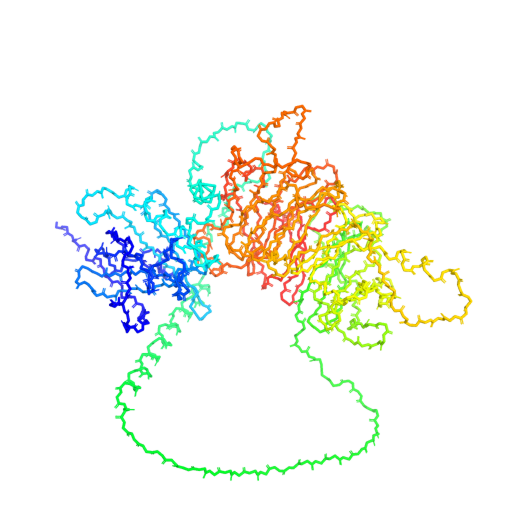 97 ASP A C 1
ATOM 744 O O . ASP A 1 97 ? -9.388 -8.308 10.244 1.00 78.50 97 ASP A O 1
ATOM 748 N N . MET A 1 98 ? -8.348 -7.477 12.034 1.00 82.56 98 MET A N 1
ATOM 749 C CA . MET A 1 98 ? -9.577 -7.014 12.686 1.00 82.56 98 MET A CA 1
ATOM 750 C C . MET A 1 98 ? -10.213 -5.792 12.008 1.00 82.56 98 MET A C 1
ATOM 752 O O . MET A 1 98 ? -11.326 -5.423 12.375 1.00 82.56 98 MET A O 1
ATOM 756 N N . HIS A 1 99 ? -9.522 -5.106 11.085 1.00 81.31 99 HIS A N 1
ATOM 757 C CA . HIS A 1 99 ? -10.024 -3.888 10.425 1.00 81.31 99 HIS A CA 1
ATOM 758 C C . HIS A 1 99 ? -10.722 -2.924 11.408 1.00 81.31 99 HIS A C 1
ATOM 760 O O . HIS A 1 99 ? -11.888 -2.569 11.242 1.00 81.31 99 HIS A O 1
ATOM 766 N N . LEU A 1 100 ? -10.028 -2.558 12.486 1.00 86.81 100 LEU A N 1
ATOM 767 C CA . LEU A 1 100 ? -10.626 -1.819 13.594 1.00 86.81 100 LEU A CA 1
ATOM 768 C C . LEU A 1 100 ? -10.891 -0.346 13.245 1.00 86.81 100 LEU A C 1
ATOM 770 O O . LEU A 1 100 ? -10.040 0.347 12.681 1.00 86.81 100 LEU A O 1
ATOM 774 N N . TYR A 1 101 ? -12.037 0.143 13.704 1.00 88.31 101 TYR A N 1
ATOM 775 C CA . TYR A 1 101 ? -12.451 1.536 13.723 1.00 88.31 101 TYR A CA 1
ATOM 776 C C . TYR A 1 101 ? -12.769 1.946 15.157 1.00 88.31 101 TYR A C 1
ATOM 778 O O . TYR A 1 101 ? -13.556 1.307 15.853 1.00 88.31 101 TYR A O 1
ATOM 786 N N . PHE A 1 102 ? -12.199 3.061 15.582 1.00 88.12 102 PHE A N 1
ATOM 787 C CA . PHE A 1 102 ? -12.707 3.812 16.726 1.00 88.12 102 PHE A CA 1
ATOM 788 C C . PHE A 1 102 ? -13.813 4.737 16.214 1.00 88.12 102 PHE A C 1
ATOM 790 O O . PHE A 1 102 ? -13.796 5.085 15.043 1.00 88.12 102 PHE A O 1
ATOM 797 N N . VAL A 1 103 ? -14.816 5.093 17.009 1.00 87.75 103 VAL A N 1
ATOM 798 C CA . VAL A 1 103 ? -15.867 6.048 16.622 1.00 87.75 103 VAL A CA 1
ATOM 799 C C . VAL A 1 103 ? -16.138 6.945 17.824 1.00 87.75 103 VAL A C 1
ATOM 801 O O . VAL A 1 103 ? -16.963 6.627 18.683 1.00 87.75 103 VAL A O 1
ATOM 804 N N . GLN A 1 104 ? -15.421 8.071 17.890 1.00 85.00 104 GLN A N 1
ATOM 805 C CA . GLN A 1 104 ? -15.454 8.990 19.037 1.00 85.00 104 GLN A CA 1
ATOM 806 C C . GLN A 1 104 ? -16.875 9.463 19.375 1.00 85.00 104 GLN A C 1
ATOM 808 O O . GLN A 1 104 ? -17.254 9.459 20.542 1.00 85.00 104 GLN A O 1
ATOM 813 N N . THR A 1 105 ? -17.681 9.814 18.363 1.00 84.25 105 THR A N 1
ATOM 814 C CA . THR A 1 105 ? -19.033 10.384 18.544 1.00 84.25 105 THR A CA 1
ATOM 815 C C . THR A 1 105 ? -19.982 9.481 19.326 1.00 84.25 105 THR A C 1
ATOM 817 O O . THR A 1 105 ? -20.947 9.970 19.901 1.00 84.25 105 THR A O 1
ATOM 820 N N . HIS A 1 106 ? -19.725 8.172 19.329 1.00 84.75 106 HIS A N 1
ATOM 821 C CA . HIS A 1 106 ? -20.530 7.179 20.037 1.00 84.75 106 HIS A CA 1
ATOM 822 C C . HIS A 1 106 ? -19.726 6.425 21.101 1.00 84.75 106 HIS A C 1
ATOM 824 O O . HIS A 1 106 ? -20.230 5.443 21.638 1.00 84.75 106 HIS A O 1
ATOM 830 N N . SER A 1 107 ? -18.476 6.829 21.368 1.00 90.38 107 SER A N 1
ATOM 831 C CA . SER A 1 107 ? -17.534 6.089 22.223 1.00 90.38 107 SER A CA 1
ATOM 832 C C . SER A 1 107 ? -17.520 4.587 21.910 1.00 90.38 107 SER A C 1
ATOM 834 O O . SER A 1 107 ? -17.500 3.746 22.808 1.00 90.38 107 SER A O 1
ATOM 836 N N . SER A 1 108 ? -17.586 4.235 20.625 1.00 91.31 108 SER A N 1
ATOM 837 C CA . SER A 1 108 ? -17.728 2.850 20.184 1.00 91.31 108 SER A CA 1
ATOM 838 C C . SER A 1 108 ? -16.533 2.393 19.371 1.00 91.31 108 SER A C 1
ATOM 840 O O . SER A 1 108 ? -15.942 3.172 18.624 1.00 91.31 108 SER A O 1
ATOM 842 N N . ILE A 1 109 ? -16.210 1.113 19.470 1.00 92.88 109 ILE A N 1
ATOM 843 C CA . ILE A 1 109 ? -15.339 0.436 18.515 1.00 92.88 109 ILE A CA 1
ATOM 844 C C . ILE A 1 109 ? -16.194 -0.349 17.520 1.00 92.88 109 ILE A C 1
ATOM 846 O O . ILE A 1 109 ? -17.263 -0.849 17.873 1.00 92.88 109 ILE A O 1
ATOM 850 N N . VAL A 1 110 ? -15.744 -0.435 16.274 1.00 91.81 110 VAL A N 1
ATOM 851 C CA . VAL A 1 110 ? -16.319 -1.278 15.220 1.00 91.81 110 VAL A CA 1
ATOM 852 C C . VAL A 1 110 ? -15.173 -2.073 14.623 1.00 91.81 110 VAL A C 1
ATOM 854 O O . VAL A 1 110 ? -14.143 -1.491 14.305 1.00 91.81 110 VAL A O 1
ATOM 857 N N . TRP A 1 111 ? -15.312 -3.380 14.468 1.00 90.56 111 TRP A N 1
ATOM 858 C CA . TRP A 1 111 ? -14.286 -4.202 13.827 1.00 90.56 111 TRP A CA 1
ATOM 859 C C . TRP A 1 111 ? -14.934 -5.191 12.873 1.00 90.56 111 TRP A C 1
ATOM 861 O O . TRP A 1 111 ? -16.104 -5.556 13.028 1.00 90.56 111 TRP A O 1
ATOM 871 N N . VAL A 1 112 ? -14.170 -5.570 11.857 1.00 84.88 112 VAL A N 1
ATOM 872 C CA . VAL A 1 112 ? -14.595 -6.486 10.807 1.00 84.88 112 VAL A CA 1
ATOM 873 C C . VAL A 1 112 ? -13.629 -7.656 10.811 1.00 84.88 112 VAL A C 1
ATOM 875 O O . VAL A 1 112 ? -12.452 -7.473 10.525 1.00 84.88 112 VAL A O 1
ATOM 878 N N . THR A 1 113 ? -14.123 -8.847 11.127 1.00 74.69 113 THR A N 1
ATOM 879 C CA . THR A 1 113 ? -13.307 -10.064 11.136 1.00 74.69 113 THR A CA 1
ATOM 880 C C . THR A 1 113 ? -13.617 -10.897 9.888 1.00 74.69 113 THR A C 1
ATOM 882 O O . THR A 1 113 ? -14.793 -11.193 9.641 1.00 74.69 113 THR A O 1
ATOM 885 N N . PRO A 1 114 ? -12.598 -11.289 9.100 1.00 68.19 114 PRO A N 1
ATOM 886 C CA . PRO A 1 114 ? -12.741 -12.289 8.049 1.00 68.19 114 PRO A CA 1
ATOM 887 C C . PRO A 1 114 ? -13.214 -13.629 8.622 1.00 68.19 114 PRO A C 1
ATOM 889 O O . PRO A 1 114 ? -12.646 -14.116 9.595 1.00 68.19 114 PRO A O 1
ATOM 892 N N . LEU A 1 115 ? -14.224 -14.237 8.005 1.00 61.62 115 LEU A N 1
ATOM 893 C CA . LEU A 1 115 ? -14.747 -15.548 8.391 1.00 61.62 115 LEU A CA 1
ATOM 894 C C . LEU A 1 115 ? -15.106 -16.333 7.126 1.00 61.62 115 LEU A C 1
ATOM 896 O O . LEU A 1 115 ? -16.087 -15.995 6.464 1.00 61.62 115 LEU A O 1
ATOM 900 N N . ASP A 1 116 ? -14.252 -17.280 6.730 1.00 51.38 116 ASP A N 1
ATOM 901 C CA . ASP A 1 116 ? -14.410 -18.196 5.583 1.00 51.38 116 ASP A CA 1
ATOM 902 C C . ASP A 1 116 ? -15.052 -17.586 4.326 1.00 51.38 116 ASP A C 1
ATOM 904 O O . ASP A 1 116 ? -16.082 -18.020 3.808 1.00 51.38 116 ASP A O 1
ATOM 908 N N . GLY A 1 117 ? -14.424 -16.523 3.812 1.00 49.56 117 GLY A N 1
ATOM 909 C CA . GLY A 1 117 ? -14.866 -15.837 2.592 1.00 49.56 117 GLY A CA 1
ATOM 910 C C . GLY A 1 117 ? -15.997 -14.818 2.796 1.00 49.56 117 GLY A C 1
ATOM 911 O O . GLY A 1 117 ? -16.532 -14.282 1.819 1.00 49.56 117 GLY A O 1
ATOM 912 N N . ALA A 1 118 ? -16.344 -14.514 4.046 1.00 59.69 118 ALA A N 1
ATOM 913 C CA . ALA A 1 118 ? -17.226 -13.424 4.445 1.00 59.69 118 ALA A CA 1
ATOM 914 C C . ALA A 1 118 ? -16.593 -12.545 5.535 1.00 59.69 118 ALA A C 1
ATOM 916 O O . ALA A 1 118 ? -15.434 -12.710 5.906 1.00 59.69 118 ALA A O 1
ATOM 917 N N . ALA A 1 119 ? -17.359 -11.564 6.008 1.00 71.62 119 ALA A N 1
ATOM 918 C CA . ALA A 1 119 ? -16.932 -10.597 7.005 1.00 71.62 119 ALA A CA 1
ATOM 919 C C . ALA A 1 119 ? -18.016 -10.462 8.081 1.00 71.62 119 ALA A C 1
ATOM 921 O O . ALA A 1 119 ? -19.150 -10.085 7.770 1.00 71.62 119 ALA A O 1
ATOM 922 N N . LEU A 1 120 ? -17.678 -10.756 9.337 1.00 79.75 120 LEU A N 1
ATOM 923 C CA . LEU A 1 120 ? -18.534 -10.445 10.479 1.00 79.75 120 LEU A CA 1
ATOM 924 C C . LEU A 1 120 ? -18.180 -9.048 10.972 1.00 79.75 120 LEU A C 1
ATOM 926 O O . LEU A 1 120 ? -17.024 -8.776 11.283 1.00 79.75 120 LEU A O 1
ATOM 930 N N . THR A 1 121 ? -19.169 -8.159 11.046 1.00 87.56 121 THR A N 1
ATOM 931 C CA . THR A 1 121 ? -18.957 -6.818 11.599 1.00 87.56 121 THR A CA 1
ATOM 932 C C . THR A 1 121 ? -19.628 -6.686 12.946 1.00 87.56 121 THR A C 1
ATOM 934 O O . THR A 1 121 ? -20.830 -6.914 13.087 1.00 87.56 121 THR A O 1
ATOM 937 N N . MET A 1 122 ? -18.841 -6.286 13.931 1.00 90.75 122 MET A N 1
ATOM 938 C CA . MET A 1 122 ? -19.275 -6.127 15.307 1.00 90.75 122 MET A CA 1
ATOM 939 C C . MET A 1 122 ? -19.013 -4.708 15.777 1.00 90.75 122 MET A C 1
ATOM 941 O O . MET A 1 122 ? -18.149 -4.005 15.248 1.00 90.75 122 MET A O 1
ATOM 945 N N . SER A 1 123 ? -19.769 -4.283 16.781 1.00 94.38 123 SER A N 1
ATOM 946 C CA . SER A 1 123 ? -19.530 -3.021 17.460 1.00 94.38 123 SER A CA 1
ATOM 947 C C . SER A 1 123 ? -19.698 -3.170 18.960 1.00 94.38 123 SER A C 1
ATOM 949 O O . SER A 1 123 ? -20.566 -3.904 19.426 1.00 94.38 123 SER A O 1
ATOM 951 N N . ALA A 1 124 ? -18.874 -2.451 19.715 1.00 94.75 124 ALA A N 1
ATOM 952 C CA . ALA A 1 124 ? -19.022 -2.319 21.152 1.00 94.75 124 ALA A CA 1
ATOM 953 C C . ALA A 1 124 ? -19.033 -0.838 21.535 1.00 94.75 124 ALA A C 1
ATOM 955 O O . ALA A 1 124 ? -18.069 -0.118 21.269 1.00 94.75 124 ALA A O 1
ATOM 956 N N . THR A 1 125 ? -20.116 -0.384 22.162 1.00 94.88 125 THR A N 1
ATOM 957 C CA . THR A 1 125 ? -20.242 0.969 22.720 1.00 94.88 125 THR A CA 1
ATOM 958 C C . THR A 1 125 ? -19.763 0.962 24.162 1.00 94.88 125 THR A C 1
ATOM 960 O O . THR A 1 125 ? -20.357 0.280 24.994 1.00 94.88 125 THR A O 1
ATOM 963 N N . VAL A 1 126 ? -18.710 1.722 24.466 1.00 93.81 126 VAL A N 1
ATOM 964 C CA . VAL A 1 126 ? -18.116 1.795 25.806 1.00 93.81 126 VAL A CA 1
ATOM 965 C C . VAL A 1 126 ? -18.987 2.665 26.713 1.00 93.81 126 VAL A C 1
ATOM 967 O O . VAL A 1 126 ? -19.250 3.828 26.412 1.00 93.81 126 VAL A O 1
ATOM 970 N N . LYS A 1 127 ? -19.426 2.101 27.841 1.00 90.75 127 LYS A N 1
ATOM 971 C CA . LYS A 1 127 ? -20.249 2.772 28.859 1.00 90.75 127 LYS A CA 1
ATOM 972 C C . LYS A 1 127 ? -19.400 3.435 29.946 1.00 90.75 127 LYS A C 1
ATOM 974 O O . LYS A 1 127 ? -19.752 4.514 30.417 1.00 90.75 127 LYS A O 1
ATOM 979 N N . GLY A 1 128 ? -18.279 2.821 30.320 1.00 88.00 128 GLY A N 1
ATOM 980 C CA . GLY A 1 128 ? -17.402 3.316 31.381 1.00 88.00 128 GLY A CA 1
ATOM 981 C C . GLY A 1 128 ? -16.429 2.256 31.887 1.00 88.00 128 GLY A C 1
ATOM 982 O O . GLY A 1 128 ? -16.359 1.148 31.353 1.00 88.00 128 GLY A O 1
ATOM 983 N N . LEU A 1 129 ? -15.670 2.604 32.924 1.00 80.62 129 LEU A N 1
ATOM 984 C CA . LEU A 1 129 ? -14.885 1.628 33.683 1.00 80.62 129 LEU A CA 1
ATOM 985 C C . LEU A 1 129 ? -15.771 0.938 34.732 1.00 80.62 129 LEU A C 1
ATOM 987 O O . LEU A 1 129 ? -16.641 1.606 35.304 1.00 80.62 129 LEU A O 1
ATOM 991 N N . PRO A 1 130 ? -15.511 -0.343 35.056 1.00 71.00 130 PRO A N 1
ATOM 992 C CA . PRO A 1 130 ? -16.159 -1.005 36.180 1.00 71.00 130 PRO A CA 1
ATOM 993 C C . PRO A 1 130 ? -15.972 -0.163 37.452 1.00 71.00 130 PRO A C 1
ATOM 995 O O . PRO A 1 130 ? -14.842 0.105 37.863 1.00 71.00 130 PRO A O 1
ATOM 998 N N . GLY A 1 131 ? -17.070 0.308 38.050 1.00 66.62 131 GLY A N 1
ATOM 999 C CA . GLY A 1 131 ? -17.029 1.152 39.255 1.00 66.62 131 GLY A CA 1
ATOM 1000 C C . GLY A 1 131 ? -17.141 2.672 39.046 1.00 66.62 131 GLY A C 1
ATOM 1001 O O . GLY A 1 131 ? -16.977 3.414 40.012 1.00 66.62 131 GLY A O 1
ATOM 1002 N N . GLY A 1 132 ? -17.477 3.157 37.842 1.00 58.44 132 GLY A N 1
ATOM 1003 C CA . GLY A 1 132 ? -18.161 4.455 37.693 1.00 58.44 132 GLY A CA 1
ATOM 1004 C C . GLY A 1 132 ? -17.353 5.656 37.184 1.00 58.44 132 GLY A C 1
ATOM 1005 O O . GLY A 1 132 ? -17.826 6.786 37.305 1.00 58.44 132 GLY A O 1
ATOM 1006 N N . GLN A 1 133 ? -16.176 5.470 36.577 1.00 56.78 133 GLN A N 1
ATOM 1007 C CA . GLN A 1 133 ? -15.593 6.536 35.743 1.00 56.78 133 GLN A CA 1
ATOM 1008 C C . GLN A 1 133 ? -16.270 6.539 34.360 1.00 56.78 133 GLN A C 1
ATOM 1010 O O . GLN A 1 133 ? -16.439 5.481 33.754 1.00 56.78 133 GLN A O 1
ATOM 1015 N N . GLY A 1 134 ? -16.688 7.724 33.892 1.00 62.38 134 GLY A N 1
ATOM 1016 C CA . GLY A 1 134 ? -17.529 7.910 32.699 1.00 62.38 134 GLY A CA 1
ATOM 1017 C C . GLY A 1 134 ? -16.972 7.337 31.383 1.00 62.38 134 GLY A C 1
ATOM 1018 O O . GLY A 1 134 ? -15.799 6.980 31.276 1.00 62.38 134 GLY A O 1
ATOM 1019 N N . GLY A 1 135 ? -17.833 7.271 30.361 1.00 65.62 135 GLY A N 1
ATOM 1020 C CA . GLY A 1 135 ? -17.579 6.555 29.101 1.00 65.62 135 GLY A CA 1
ATOM 1021 C C . GLY A 1 135 ? -16.416 7.068 28.244 1.00 65.62 135 GLY A C 1
ATOM 1022 O O . GLY A 1 135 ? -15.635 6.260 27.751 1.00 65.62 135 GLY A O 1
ATOM 1023 N N . GLU A 1 136 ? -16.240 8.385 28.088 1.00 72.56 136 GLU A N 1
ATOM 1024 C CA . GLU A 1 136 ? -15.184 8.943 27.222 1.00 72.56 136 GLU A CA 1
ATOM 1025 C C . GLU A 1 136 ? -13.751 8.669 27.738 1.00 72.56 136 GLU A C 1
ATOM 1027 O O . GLU A 1 136 ? -12.913 8.216 26.951 1.00 72.56 136 GLU A O 1
ATOM 1032 N N . PRO A 1 137 ? -13.439 8.847 29.039 1.00 82.88 137 PRO A N 1
ATOM 1033 C CA . PRO A 1 137 ? -12.165 8.401 29.605 1.00 82.88 137 PRO A CA 1
ATOM 1034 C C . PRO A 1 137 ? -11.892 6.907 29.389 1.00 82.88 137 PRO A C 1
ATOM 1036 O O . PRO A 1 137 ? -10.787 6.538 28.986 1.00 82.88 137 PRO A O 1
ATOM 1039 N N . ALA A 1 138 ? -12.900 6.052 29.601 1.00 87.12 138 ALA A N 1
ATOM 1040 C CA . ALA A 1 138 ? -12.780 4.607 29.406 1.00 87.12 138 ALA A CA 1
ATOM 1041 C C . ALA A 1 138 ? -12.525 4.246 27.933 1.00 87.12 138 ALA A C 1
ATOM 1043 O O . ALA A 1 138 ? -11.667 3.416 27.632 1.00 87.12 138 ALA A O 1
ATOM 1044 N N . PHE A 1 139 ? -13.214 4.914 27.006 1.00 89.62 139 PHE A N 1
ATOM 1045 C CA . PHE A 1 139 ? -13.022 4.752 25.568 1.00 89.62 139 PHE A CA 1
ATOM 1046 C C . PHE A 1 139 ? -11.614 5.160 25.119 1.00 89.62 139 PHE A C 1
ATOM 1048 O O . PHE A 1 139 ? -10.947 4.407 24.408 1.00 89.62 139 PHE A O 1
ATOM 1055 N N . ASN A 1 140 ? -11.128 6.321 25.564 1.00 88.31 140 ASN A N 1
ATOM 1056 C CA . ASN A 1 140 ? -9.783 6.794 25.234 1.00 88.31 140 ASN A CA 1
ATOM 1057 C C . ASN A 1 140 ? -8.698 5.869 25.807 1.00 88.31 140 ASN A C 1
ATOM 1059 O O . ASN A 1 140 ? -7.688 5.619 25.143 1.00 88.31 140 ASN A O 1
ATOM 1063 N N . LEU A 1 141 ? -8.916 5.319 27.007 1.00 89.12 141 LEU A N 1
ATOM 1064 C CA . LEU A 1 141 ? -8.030 4.321 27.604 1.00 89.12 141 LEU A CA 1
ATOM 1065 C C . LEU A 1 141 ? -8.027 3.015 26.801 1.00 89.12 141 LEU A C 1
ATOM 1067 O O . LEU A 1 141 ? -6.951 2.534 26.448 1.00 89.12 141 LEU A O 1
ATOM 1071 N N . LEU A 1 142 ? -9.203 2.482 26.449 1.00 91.44 142 LEU A N 1
ATOM 1072 C CA . LEU A 1 142 ? -9.340 1.295 25.597 1.00 91.44 142 LEU A CA 1
ATOM 1073 C C . LEU A 1 142 ? -8.618 1.482 24.267 1.00 91.44 142 LEU A C 1
ATOM 1075 O O . LEU A 1 142 ? -7.842 0.625 23.853 1.00 91.44 142 LEU A O 1
ATOM 1079 N N . ARG A 1 143 ? -8.828 2.627 23.621 1.00 89.38 143 ARG A N 1
ATOM 1080 C CA . ARG A 1 143 ? -8.188 2.980 22.355 1.00 89.38 143 ARG A CA 1
ATOM 1081 C C . ARG A 1 143 ? -6.667 3.013 22.457 1.00 89.38 143 ARG A C 1
ATOM 1083 O O . ARG A 1 143 ? -5.984 2.458 21.593 1.00 89.38 143 ARG A O 1
ATOM 1090 N N . ARG A 1 144 ? -6.136 3.630 23.515 1.00 89.69 144 ARG A N 1
ATOM 1091 C CA . ARG A 1 144 ? -4.696 3.679 23.788 1.00 89.69 144 ARG A CA 1
ATOM 1092 C C . ARG A 1 144 ? -4.127 2.283 24.042 1.00 89.69 144 ARG A C 1
ATOM 1094 O O . ARG A 1 144 ? -3.138 1.919 23.415 1.00 89.69 144 ARG A O 1
ATOM 1101 N N . GLU A 1 145 ? -4.742 1.492 24.917 1.00 91.19 145 GLU A N 1
ATOM 1102 C CA . GLU A 1 145 ? -4.244 0.150 25.245 1.00 91.19 145 GLU A CA 1
ATOM 1103 C C . GLU A 1 145 ? -4.328 -0.801 24.046 1.00 91.19 145 GLU A C 1
ATOM 1105 O O . GLU A 1 145 ? -3.355 -1.501 23.761 1.00 91.19 145 GLU A O 1
ATOM 1110 N N . PHE A 1 146 ? -5.420 -0.763 23.275 1.00 91.00 146 PHE A N 1
ATOM 1111 C CA . PHE A 1 146 ? -5.543 -1.539 22.039 1.00 91.00 146 PHE A CA 1
ATOM 1112 C C . PHE A 1 146 ? -4.439 -1.172 21.044 1.00 91.00 146 PHE A C 1
ATOM 1114 O O . PHE A 1 146 ? -3.775 -2.052 20.504 1.00 91.00 146 PHE A O 1
ATOM 1121 N N . THR A 1 147 ? -4.201 0.128 20.839 1.00 86.88 147 THR A N 1
ATOM 1122 C CA . THR A 1 147 ? -3.132 0.637 19.966 1.00 86.88 147 THR A CA 1
ATOM 1123 C C . THR A 1 147 ? -1.769 0.075 20.363 1.00 86.88 147 THR A C 1
ATOM 1125 O O . THR A 1 147 ? -1.020 -0.409 19.514 1.00 86.88 147 THR A O 1
ATOM 1128 N N . ILE A 1 148 ? -1.464 0.091 21.661 1.00 89.69 148 ILE A N 1
ATOM 1129 C CA . ILE A 1 148 ? -0.212 -0.454 22.182 1.00 89.69 148 ILE A CA 1
ATOM 1130 C C . ILE A 1 148 ? -0.121 -1.955 21.886 1.00 89.69 148 ILE A C 1
ATOM 1132 O O . ILE A 1 148 ? 0.895 -2.412 21.367 1.00 89.69 148 ILE A O 1
ATOM 1136 N N . ARG A 1 149 ? -1.174 -2.728 22.181 1.00 90.94 149 ARG A N 1
ATOM 1137 C CA . ARG A 1 149 ? -1.164 -4.186 21.976 1.00 90.94 149 ARG A CA 1
ATOM 1138 C C . ARG A 1 149 ? -1.075 -4.583 20.506 1.00 90.94 149 ARG A C 1
ATOM 1140 O O . ARG A 1 149 ? -0.378 -5.544 20.182 1.00 90.94 149 ARG A O 1
ATOM 1147 N N . LEU A 1 150 ? -1.719 -3.835 19.613 1.00 87.62 150 LEU A N 1
ATOM 1148 C CA . LEU A 1 150 ? -1.593 -4.046 18.173 1.00 87.62 150 LEU A CA 1
ATOM 1149 C C . LEU A 1 150 ? -0.140 -3.842 17.719 1.00 87.62 150 LEU A C 1
ATOM 1151 O O . LEU A 1 150 ? 0.423 -4.715 17.057 1.00 87.62 150 LEU A O 1
ATOM 1155 N N . TRP A 1 151 ? 0.499 -2.752 18.159 1.00 87.12 151 TRP A N 1
ATOM 1156 C CA . TRP A 1 151 ? 1.901 -2.478 17.838 1.00 87.12 151 TRP A CA 1
ATOM 1157 C C . TRP A 1 151 ? 2.840 -3.573 18.354 1.00 87.12 151 TRP A C 1
ATOM 1159 O O . TRP A 1 151 ? 3.713 -4.037 17.619 1.00 87.12 151 TRP A O 1
ATOM 1169 N N . GLU A 1 152 ? 2.664 -4.012 19.603 1.00 88.75 152 GLU A N 1
ATOM 1170 C CA . GLU A 1 152 ? 3.476 -5.079 20.202 1.00 88.75 152 GLU A CA 1
ATOM 1171 C C . GLU A 1 152 ? 3.293 -6.407 19.460 1.00 88.75 152 GLU A C 1
ATOM 1173 O O . GLU A 1 152 ? 4.277 -7.095 19.170 1.00 88.75 152 GLU A O 1
ATOM 1178 N N . THR A 1 153 ? 2.053 -6.731 19.075 1.00 88.00 153 THR A N 1
ATOM 1179 C CA . THR A 1 153 ? 1.738 -7.927 18.280 1.00 88.00 153 THR A CA 1
ATOM 1180 C C . THR A 1 153 ? 2.488 -7.932 16.959 1.00 88.00 153 THR A C 1
ATOM 1182 O O . THR A 1 153 ? 3.011 -8.972 16.556 1.00 88.00 153 THR A O 1
ATOM 1185 N N . GLN A 1 154 ? 2.553 -6.787 16.286 1.00 83.31 154 GLN A N 1
ATOM 1186 C CA . GLN A 1 154 ? 3.181 -6.653 14.975 1.00 83.31 154 GLN A CA 1
ATOM 1187 C C . GLN A 1 154 ? 4.713 -6.620 15.064 1.00 83.31 154 GLN A C 1
ATOM 1189 O O . GLN A 1 154 ? 5.402 -7.274 14.283 1.00 83.31 154 GLN A O 1
ATOM 1194 N N . ASN A 1 155 ? 5.263 -5.904 16.046 1.00 82.44 155 ASN A N 1
ATOM 1195 C CA . ASN A 1 155 ? 6.707 -5.682 16.156 1.00 82.44 155 ASN A CA 1
ATOM 1196 C C . ASN A 1 155 ? 7.437 -6.762 16.958 1.00 82.44 155 ASN A C 1
ATOM 1198 O O . ASN A 1 155 ? 8.667 -6.820 16.906 1.00 82.44 155 ASN A O 1
ATOM 1202 N N . LYS A 1 156 ? 6.702 -7.613 17.688 1.00 85.88 156 LYS A N 1
ATOM 1203 C CA . LYS A 1 156 ? 7.248 -8.648 18.582 1.00 85.88 156 LYS A CA 1
ATOM 1204 C C . LYS A 1 156 ? 8.269 -8.071 19.569 1.00 85.88 156 LYS A C 1
ATOM 1206 O O . LYS A 1 156 ? 9.332 -8.643 19.810 1.00 85.88 156 LYS A O 1
ATOM 1211 N N . LEU A 1 157 ? 7.949 -6.890 20.093 1.00 85.19 157 LEU A N 1
ATOM 1212 C CA . LEU A 1 157 ? 8.753 -6.109 21.028 1.00 85.19 157 LEU A CA 1
ATOM 1213 C C . LEU A 1 157 ? 7.820 -5.420 22.028 1.00 85.19 157 LEU A C 1
ATOM 1215 O O . LEU A 1 157 ? 6.703 -5.074 21.649 1.00 85.19 157 LEU A O 1
ATOM 1219 N N . PRO A 1 158 ? 8.266 -5.169 23.274 1.00 87.88 158 PRO A N 1
ATOM 1220 C CA . PRO A 1 158 ? 7.464 -4.418 24.226 1.00 87.88 158 PRO A CA 1
ATOM 1221 C C . PRO A 1 158 ? 7.404 -2.954 23.791 1.00 87.88 158 PRO A C 1
ATOM 1223 O O . PRO A 1 158 ? 8.412 -2.386 23.357 1.00 87.88 158 PRO A O 1
ATOM 1226 N N . PHE A 1 159 ? 6.253 -2.313 23.955 1.00 87.69 159 PHE A N 1
ATOM 1227 C CA . PHE A 1 159 ? 6.017 -0.945 23.492 1.00 87.69 159 PHE A CA 1
ATOM 1228 C C . PHE A 1 159 ? 6.917 0.081 24.178 1.00 87.69 159 PHE A C 1
ATOM 1230 O O . PHE A 1 159 ? 7.244 1.109 23.600 1.00 87.69 159 PHE A O 1
ATOM 1237 N N . SER A 1 160 ? 7.425 -0.225 25.373 1.00 85.69 160 SER A N 1
ATOM 1238 C CA . SER A 1 160 ? 8.435 0.597 26.049 1.00 85.69 160 SER A CA 1
ATOM 1239 C C . SER A 1 160 ? 9.762 0.704 25.282 1.00 85.69 160 SER A C 1
ATOM 1241 O O . SER A 1 160 ? 10.595 1.537 25.624 1.00 85.69 160 SER A O 1
ATOM 1243 N N . ARG A 1 161 ? 10.006 -0.166 24.292 1.00 84.94 161 ARG A N 1
ATOM 1244 C CA . ARG A 1 161 ? 11.146 -0.077 23.363 1.00 84.94 161 ARG A CA 1
ATOM 1245 C C . ARG A 1 161 ? 10.811 0.683 22.081 1.00 84.94 161 ARG A C 1
ATOM 1247 O O . ARG A 1 161 ? 11.675 0.803 21.216 1.00 84.94 161 ARG A O 1
ATOM 1254 N N . CYS A 1 162 ? 9.586 1.182 21.939 1.00 84.31 162 CYS A N 1
ATOM 1255 C CA . CYS A 1 162 ? 9.233 2.066 20.846 1.00 84.31 162 CYS A CA 1
ATOM 1256 C C . CYS A 1 162 ? 9.883 3.435 21.073 1.00 84.31 162 CYS A C 1
ATOM 1258 O O . CYS A 1 162 ? 9.479 4.190 21.954 1.00 84.31 162 CYS A O 1
ATOM 1260 N N . GLU A 1 163 ? 10.900 3.760 20.272 1.00 79.81 163 GLU A N 1
ATOM 1261 C CA . GLU A 1 163 ? 11.624 5.032 20.389 1.00 79.81 163 GLU A CA 1
ATOM 1262 C C . GLU A 1 163 ? 10.764 6.271 20.103 1.00 79.81 163 GLU A C 1
ATOM 1264 O O . GLU A 1 163 ? 11.160 7.380 20.453 1.00 79.81 163 GLU A O 1
ATOM 1269 N N . GLU A 1 164 ? 9.633 6.094 19.421 1.00 82.38 164 GLU A N 1
ATOM 1270 C CA . GLU A 1 164 ? 8.728 7.162 18.991 1.00 82.38 164 GLU A CA 1
ATOM 1271 C C . GLU A 1 164 ? 7.280 6.843 19.408 1.00 82.38 164 GLU A C 1
ATOM 1273 O O . GLU A 1 164 ? 6.332 7.015 18.644 1.00 82.38 164 GLU A O 1
ATOM 1278 N N . ALA A 1 165 ? 7.111 6.345 20.638 1.00 83.75 165 ALA A N 1
ATOM 1279 C CA . ALA A 1 165 ? 5.822 5.938 21.199 1.00 83.75 165 ALA A CA 1
ATOM 1280 C C . ALA A 1 165 ? 4.733 7.018 21.068 1.00 83.75 165 ALA A C 1
ATOM 1282 O O . ALA A 1 165 ? 3.620 6.719 20.632 1.00 83.75 165 ALA A O 1
ATOM 1283 N N . ASP A 1 166 ? 5.066 8.273 21.384 1.00 82.38 166 ASP A N 1
ATOM 1284 C CA . ASP A 1 166 ? 4.121 9.392 21.319 1.00 82.38 166 ASP A CA 1
ATOM 1285 C C . ASP A 1 166 ? 3.678 9.687 19.886 1.00 82.38 166 ASP A C 1
ATOM 1287 O O . ASP A 1 166 ? 2.497 9.919 19.648 1.00 82.38 166 ASP A O 1
ATOM 1291 N N . PHE A 1 167 ? 4.588 9.590 18.914 1.00 84.19 167 PHE A N 1
ATOM 1292 C CA . PHE A 1 167 ? 4.260 9.744 17.497 1.00 84.19 167 PHE A CA 1
ATOM 1293 C C . PHE A 1 167 ? 3.298 8.646 17.023 1.00 84.19 167 PHE A C 1
ATOM 1295 O O . PHE A 1 167 ? 2.332 8.931 16.309 1.00 84.19 167 PHE A O 1
ATOM 1302 N N . ILE A 1 168 ? 3.511 7.397 17.453 1.00 83.62 168 ILE A N 1
ATOM 1303 C CA . ILE A 1 168 ? 2.619 6.275 17.124 1.00 83.62 168 ILE A CA 1
ATOM 1304 C C . ILE A 1 168 ? 1.237 6.478 17.743 1.00 83.62 168 ILE A C 1
ATOM 1306 O O . ILE A 1 168 ? 0.227 6.391 17.037 1.00 83.62 168 ILE A O 1
ATOM 1310 N N . ILE A 1 169 ? 1.186 6.801 19.038 1.00 82.00 169 ILE A N 1
ATOM 1311 C CA . ILE A 1 169 ? -0.069 7.059 19.749 1.00 82.00 169 ILE A CA 1
ATOM 1312 C C . ILE A 1 169 ? -0.785 8.249 19.118 1.00 82.00 169 ILE A C 1
ATOM 1314 O O . ILE A 1 169 ? -1.954 8.128 18.784 1.00 82.00 169 ILE A O 1
ATOM 1318 N N . GLN A 1 170 ? -0.114 9.374 18.882 1.00 79.12 170 GLN A N 1
ATOM 1319 C CA . GLN A 1 170 ? -0.728 10.563 18.295 1.00 79.12 170 GLN A CA 1
ATOM 1320 C C . GLN A 1 170 ? -1.259 10.293 16.886 1.00 79.12 170 GLN A C 1
ATOM 1322 O O . GLN A 1 170 ? -2.366 10.711 16.561 1.00 79.12 170 GLN A O 1
ATOM 1327 N N . THR A 1 171 ? -0.527 9.561 16.048 1.00 76.75 171 THR A N 1
ATOM 1328 C CA . THR A 1 171 ? -0.982 9.264 14.681 1.00 76.75 171 THR A CA 1
ATOM 1329 C C . THR A 1 171 ? -2.256 8.428 14.668 1.00 76.75 171 THR A C 1
ATOM 1331 O O . THR A 1 171 ? -3.143 8.679 13.856 1.00 76.75 171 THR A O 1
ATOM 1334 N N . LEU A 1 172 ? -2.382 7.458 15.575 1.00 72.25 172 LEU A N 1
ATOM 1335 C CA . LEU A 1 172 ? -3.603 6.660 15.747 1.00 72.25 172 LEU A CA 1
ATOM 1336 C C . LEU A 1 172 ? -4.687 7.439 16.528 1.00 72.25 172 LEU A C 1
ATOM 1338 O O . LEU A 1 172 ? -5.878 7.206 16.336 1.00 72.25 172 LEU A O 1
ATOM 1342 N N . MET A 1 173 ? -4.247 8.414 17.332 1.00 69.31 173 MET A N 1
ATOM 1343 C CA . MET A 1 173 ? -4.882 9.502 18.104 1.00 69.31 173 MET A CA 1
ATOM 1344 C C . MET A 1 173 ? -5.770 10.473 17.307 1.00 69.31 173 MET A C 1
ATOM 1346 O O . MET A 1 173 ? -6.943 10.717 17.596 1.00 69.31 173 MET A O 1
ATOM 1350 N N . THR A 1 174 ? -5.183 11.055 16.270 1.00 62.38 174 THR A N 1
ATOM 1351 C CA . THR A 1 174 ? -5.710 12.250 15.587 1.00 62.38 174 THR A CA 1
ATOM 1352 C C . THR A 1 174 ? -6.752 11.920 14.511 1.00 62.38 174 THR A C 1
ATOM 1354 O O . THR A 1 174 ? -7.438 12.806 14.015 1.00 62.38 174 THR A O 1
ATOM 1357 N N . GLN A 1 175 ? -6.941 10.636 14.190 1.00 57.09 175 GLN A N 1
ATOM 1358 C CA . GLN A 1 175 ? -7.671 10.142 13.009 1.00 57.09 175 GLN A CA 1
ATOM 1359 C C . GLN A 1 175 ? -9.169 10.484 12.940 1.00 57.09 175 GLN A C 1
ATOM 1361 O O . GLN A 1 175 ? -9.806 10.150 11.946 1.00 57.09 175 GLN A O 1
ATOM 1366 N N . GLN A 1 176 ? -9.751 11.115 13.967 1.00 50.62 176 GLN A N 1
ATOM 1367 C CA . GLN A 1 176 ? -11.204 11.330 14.057 1.00 50.62 176 GLN A CA 1
ATOM 1368 C C . GLN A 1 176 ? -11.648 12.729 14.494 1.00 50.62 176 GLN A C 1
ATOM 1370 O O . GLN A 1 176 ? -12.848 12.980 14.544 1.00 50.62 176 GLN A O 1
ATOM 1375 N N . ASN A 1 177 ? -10.720 13.648 14.778 1.00 38.22 177 ASN A N 1
ATOM 1376 C CA . ASN A 1 177 ? -11.063 14.994 15.259 1.00 38.22 177 ASN A CA 1
ATOM 1377 C C . ASN A 1 177 ? -11.243 16.038 14.147 1.00 38.22 177 ASN A C 1
ATOM 1379 O O . ASN A 1 177 ? -11.385 17.220 14.445 1.00 38.22 177 ASN A O 1
ATOM 1383 N N . VAL A 1 178 ? -11.279 15.647 12.870 1.00 39.81 178 VAL A N 1
ATOM 1384 C CA . VAL A 1 178 ? -11.390 16.619 11.770 1.00 39.81 178 VAL A CA 1
ATOM 1385 C C . VAL A 1 178 ? -12.856 16.971 11.515 1.00 39.81 178 VAL A C 1
ATOM 1387 O O . VAL A 1 178 ? -13.475 16.584 10.526 1.00 39.81 178 VAL A O 1
ATOM 1390 N N . GLY A 1 179 ? -13.424 17.705 12.469 1.00 37.09 179 GLY A N 1
ATOM 1391 C CA . GLY A 1 179 ? -14.697 18.394 12.359 1.00 37.09 179 GLY A CA 1
ATOM 1392 C C . GLY A 1 179 ? -14.489 19.907 12.341 1.00 37.09 179 GLY A C 1
ATOM 1393 O O . GLY A 1 179 ? -14.306 20.510 13.388 1.00 37.09 179 GLY A O 1
ATOM 1394 N N . LYS A 1 180 ? -14.648 20.498 11.149 1.00 35.00 180 LYS A N 1
ATOM 1395 C CA . LYS A 1 180 ? -14.969 21.916 10.885 1.00 35.00 180 LYS A CA 1
ATOM 1396 C C . LYS A 1 180 ? -13.906 22.972 11.232 1.00 35.00 180 LYS A C 1
ATOM 1398 O O . LYS A 1 180 ? -14.189 23.888 11.996 1.00 35.00 180 LYS A O 1
ATOM 1403 N N . GLU A 1 181 ? -12.793 22.989 10.510 1.00 35.25 181 GLU A N 1
ATOM 1404 C CA . GLU A 1 181 ? -12.196 24.279 10.140 1.00 35.25 181 GLU A CA 1
ATOM 1405 C C . GLU A 1 181 ? -12.543 24.561 8.675 1.00 35.25 181 GLU A C 1
ATOM 1407 O O . GLU A 1 181 ? -12.204 23.803 7.766 1.00 35.25 181 GLU A O 1
ATOM 1412 N N . LYS A 1 182 ? -13.358 25.602 8.462 1.00 35.25 182 LYS A N 1
ATOM 1413 C CA . LYS A 1 182 ? -13.627 26.160 7.137 1.00 35.25 182 LYS A CA 1
ATOM 1414 C C . LYS A 1 182 ? -12.517 27.161 6.843 1.00 35.25 182 LYS A C 1
ATOM 1416 O O . LYS A 1 182 ? -12.689 28.343 7.127 1.00 35.25 182 LYS A O 1
ATOM 1421 N N . GLU A 1 183 ? -11.416 26.710 6.263 1.00 39.06 183 GLU A N 1
ATOM 1422 C CA . GLU A 1 183 ? -10.660 27.611 5.398 1.00 39.06 183 GLU A CA 1
ATOM 1423 C C . GLU A 1 183 ? -11.406 27.702 4.063 1.00 39.06 183 GLU A C 1
ATOM 1425 O O . GLU A 1 183 ? -11.853 26.695 3.507 1.00 39.06 183 GLU A O 1
ATOM 1430 N N . LYS A 1 184 ? -11.663 28.936 3.621 1.00 34.53 184 LYS A N 1
ATOM 1431 C CA . LYS A 1 184 ? -12.183 29.211 2.284 1.00 34.53 184 LYS A CA 1
ATOM 1432 C C . LYS A 1 184 ? -11.017 29.063 1.313 1.00 34.53 184 LYS A C 1
ATOM 1434 O O . LYS A 1 184 ? -10.202 29.972 1.220 1.00 34.53 184 LYS A O 1
ATOM 1439 N N . ASP A 1 185 ? -10.967 27.946 0.603 1.00 38.72 185 ASP A N 1
ATOM 1440 C CA . ASP A 1 185 ? -10.295 27.919 -0.690 1.00 38.72 185 ASP A CA 1
ATOM 1441 C C . ASP A 1 185 ? -11.277 28.514 -1.711 1.00 38.72 185 ASP A C 1
ATOM 1443 O O . ASP A 1 185 ? -12.351 27.960 -1.945 1.00 38.72 185 ASP A O 1
ATOM 1447 N N . ASP A 1 186 ? -10.933 29.675 -2.274 1.00 40.69 186 ASP A N 1
ATOM 1448 C CA . ASP A 1 186 ? -11.706 30.379 -3.313 1.00 40.69 186 ASP A CA 1
ATOM 1449 C C . ASP A 1 186 ? -11.493 29.774 -4.726 1.00 40.69 186 ASP A C 1
ATOM 1451 O O . ASP A 1 186 ? -11.884 30.369 -5.730 1.00 40.69 186 ASP A O 1
ATOM 1455 N N . ASP A 1 187 ? -10.906 28.575 -4.821 1.00 46.78 187 ASP A N 1
ATOM 1456 C CA . ASP A 1 187 ? -10.745 27.841 -6.077 1.00 46.78 187 ASP A CA 1
ATOM 1457 C C . ASP A 1 187 ? -11.904 26.849 -6.271 1.00 46.78 187 ASP A C 1
ATOM 1459 O O . ASP A 1 187 ? -12.056 25.878 -5.535 1.00 46.78 187 ASP A O 1
ATOM 1463 N N . ASP A 1 188 ? -12.708 27.113 -7.298 1.00 41.53 188 ASP A N 1
ATOM 1464 C CA . ASP A 1 188 ? -13.924 26.414 -7.734 1.00 41.53 188 ASP A CA 1
ATOM 1465 C C . ASP A 1 188 ? -13.783 24.864 -7.768 1.00 41.53 188 ASP A C 1
ATOM 1467 O O . ASP A 1 188 ? -13.428 24.258 -8.782 1.00 41.53 188 ASP A O 1
ATOM 1471 N N . ASP A 1 189 ? -14.081 24.193 -6.649 1.00 48.19 189 ASP A N 1
ATOM 1472 C CA . ASP A 1 189 ? -13.989 22.731 -6.435 1.00 48.19 189 ASP A CA 1
ATOM 1473 C C . ASP A 1 189 ? -15.162 21.948 -7.084 1.00 48.19 189 ASP A C 1
ATOM 1475 O O . ASP A 1 189 ? -15.580 20.881 -6.631 1.00 48.19 189 ASP A O 1
ATOM 1479 N N . SER A 1 190 ? -15.696 22.459 -8.199 1.00 47.34 190 SER A N 1
ATOM 1480 C CA . SER A 1 190 ? -16.876 21.926 -8.909 1.00 47.34 190 SER A CA 1
ATOM 1481 C C . SER A 1 190 ? -16.699 20.528 -9.536 1.00 47.34 190 SER A C 1
ATOM 1483 O O . SER A 1 190 ? -17.645 19.969 -10.093 1.00 47.34 190 SER A O 1
ATOM 1485 N N . ASP A 1 191 ? -15.498 19.943 -9.474 1.00 48.41 191 ASP A N 1
ATOM 1486 C CA . ASP A 1 191 ? -15.188 18.617 -10.034 1.00 48.41 191 ASP A CA 1
ATOM 1487 C C . ASP A 1 191 ? -15.196 17.488 -8.976 1.00 48.41 191 ASP A C 1
ATOM 1489 O O . ASP A 1 191 ? -15.251 16.292 -9.316 1.00 48.41 191 ASP A O 1
ATOM 1493 N N . PHE A 1 192 ? -15.182 17.843 -7.687 1.00 50.38 192 PHE A N 1
ATOM 1494 C CA . PHE A 1 192 ? -15.261 16.907 -6.567 1.00 50.38 192 PHE A CA 1
ATOM 1495 C C . PHE A 1 192 ? -16.492 17.197 -5.698 1.00 50.38 192 PHE A C 1
ATOM 1497 O O . PHE A 1 192 ? -16.378 17.501 -4.517 1.00 50.38 192 PHE A O 1
ATOM 1504 N N . GLU A 1 193 ? -17.698 17.095 -6.269 1.00 49.72 193 GLU A N 1
ATOM 1505 C CA . GLU A 1 193 ? -18.896 16.928 -5.438 1.00 49.72 193 GLU A CA 1
ATOM 1506 C C . GLU A 1 193 ? -18.664 15.714 -4.520 1.00 49.72 193 GLU A C 1
ATOM 1508 O O . GLU A 1 193 ? -18.248 14.651 -5.003 1.00 49.72 193 GLU A O 1
ATOM 1513 N N . GLY A 1 194 ? -18.794 15.933 -3.204 1.00 46.53 194 GLY A N 1
ATOM 1514 C CA . GLY A 1 194 ? -18.455 14.975 -2.146 1.00 46.53 194 GLY A CA 1
ATOM 1515 C C . GLY A 1 194 ? -19.193 13.637 -2.262 1.00 46.53 194 GLY A C 1
ATOM 1516 O O . GLY A 1 194 ? -20.015 13.469 -3.153 1.00 46.53 194 GLY A O 1
ATOM 1517 N N . ARG A 1 195 ? -18.853 12.691 -1.362 1.00 46.22 195 ARG A N 1
ATOM 1518 C CA . ARG A 1 195 ? -19.366 11.301 -1.249 1.00 46.22 195 ARG A CA 1
ATOM 1519 C C . ARG A 1 195 ? -20.556 11.026 -2.184 1.00 46.22 195 ARG A C 1
ATOM 1521 O O . ARG A 1 195 ? -21.646 11.495 -1.876 1.00 46.22 195 ARG A O 1
ATOM 1528 N N . ASP A 1 196 ? -20.326 10.304 -3.295 1.00 48.34 196 ASP A N 1
ATOM 1529 C CA . ASP A 1 196 ? -21.301 10.169 -4.397 1.00 48.34 196 ASP A CA 1
ATOM 1530 C C . ASP A 1 196 ? -22.732 9.990 -3.866 1.00 48.34 196 ASP A C 1
ATOM 1532 O O . ASP A 1 196 ? -23.015 9.041 -3.129 1.00 48.34 196 ASP A O 1
ATOM 1536 N N . GLU A 1 197 ? -23.666 10.850 -4.281 1.00 43.28 197 GLU A N 1
ATOM 1537 C CA . GLU A 1 197 ? -25.084 10.667 -3.945 1.00 43.28 197 GLU A CA 1
ATOM 1538 C C . GLU A 1 197 ? -25.615 9.299 -4.418 1.00 43.28 197 GLU A C 1
ATOM 1540 O O . GLU A 1 197 ? -26.565 8.760 -3.846 1.00 43.28 197 GLU A O 1
ATOM 1545 N N . GLU A 1 198 ? -24.989 8.713 -5.446 1.00 42.56 198 GLU A N 1
ATOM 1546 C CA . GLU A 1 198 ? -25.248 7.349 -5.918 1.00 42.56 198 GLU A CA 1
ATOM 1547 C C . GLU A 1 198 ? -24.920 6.286 -4.856 1.00 42.56 198 GLU A C 1
ATOM 1549 O O . GLU A 1 198 ? -25.677 5.327 -4.713 1.00 42.56 198 GLU A O 1
ATOM 1554 N N . LEU A 1 199 ? -23.863 6.472 -4.054 1.00 44.62 199 LEU A N 1
ATOM 1555 C CA . LEU A 1 199 ? -23.484 5.584 -2.945 1.00 44.62 199 LEU A CA 1
ATOM 1556 C C . LEU A 1 199 ? -24.425 5.727 -1.742 1.00 44.62 199 LEU A C 1
ATOM 1558 O O . LEU A 1 199 ? -24.763 4.726 -1.108 1.00 44.62 199 LEU A O 1
ATOM 1562 N N . GLU A 1 200 ? -24.897 6.941 -1.436 1.00 43.22 200 GLU A N 1
ATOM 1563 C CA . GLU A 1 200 ? -25.896 7.140 -0.373 1.00 43.22 200 GLU A CA 1
ATOM 1564 C C . GLU A 1 200 ? -27.287 6.606 -0.758 1.00 43.22 200 GLU A C 1
ATOM 1566 O O . GLU A 1 200 ? -28.038 6.152 0.112 1.00 43.22 200 GLU A O 1
ATOM 1571 N N . LYS A 1 201 ? -27.624 6.593 -2.057 1.00 39.53 201 LYS A N 1
ATOM 1572 C CA . LYS A 1 201 ? -28.893 6.064 -2.596 1.00 39.53 201 LYS A CA 1
ATOM 1573 C C . LYS A 1 201 ? -28.835 4.581 -2.985 1.00 39.53 201 LYS A C 1
ATOM 1575 O O . LYS A 1 201 ? -29.897 3.976 -3.170 1.00 39.53 201 LYS A O 1
ATOM 1580 N N . ALA A 1 202 ? -27.650 3.972 -3.070 1.00 41.50 202 ALA A N 1
ATOM 1581 C CA . ALA A 1 202 ? -27.466 2.549 -3.346 1.00 41.50 202 ALA A CA 1
ATOM 1582 C C . ALA A 1 202 ? -27.934 1.686 -2.161 1.00 41.50 202 ALA A C 1
ATOM 1584 O O . ALA A 1 202 ? -27.153 1.165 -1.365 1.00 41.50 202 ALA A O 1
ATOM 1585 N N . LYS A 1 203 ? -29.252 1.497 -2.043 1.00 45.06 203 LYS A N 1
ATOM 1586 C CA . LYS A 1 203 ? -29.799 0.360 -1.300 1.00 45.06 203 LYS A CA 1
ATOM 1587 C C . LYS A 1 203 ? -29.280 -0.907 -1.976 1.00 45.06 203 LYS A C 1
ATOM 1589 O O . LYS A 1 203 ? -29.458 -1.046 -3.187 1.00 45.06 203 LYS A O 1
ATOM 1594 N N . LEU A 1 204 ? -28.672 -1.809 -1.197 1.00 45.16 204 LEU A N 1
ATOM 1595 C CA . LEU A 1 204 ? -28.281 -3.142 -1.662 1.00 45.16 204 LEU A CA 1
ATOM 1596 C C . LEU A 1 204 ? -29.429 -3.721 -2.488 1.00 45.16 204 LEU A C 1
ATOM 1598 O O . LEU A 1 204 ? -30.574 -3.792 -2.026 1.00 45.16 204 LEU A O 1
ATOM 1602 N N . ASN A 1 205 ? -29.163 -4.075 -3.740 1.00 53.00 205 ASN A N 1
ATOM 1603 C CA . ASN A 1 205 ? -30.226 -4.603 -4.579 1.00 53.00 205 ASN A CA 1
ATOM 1604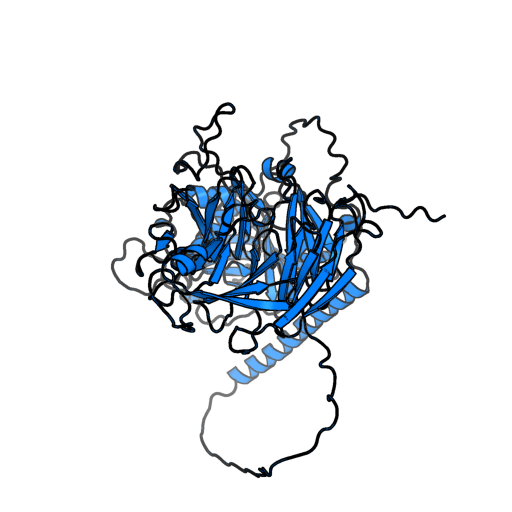 C C . ASN A 1 205 ? -30.605 -6.016 -4.098 1.00 53.00 205 ASN A C 1
ATOM 1606 O O . ASN A 1 205 ? -29.847 -6.692 -3.402 1.00 53.00 205 ASN A O 1
ATOM 1610 N N . LYS A 1 206 ? -31.781 -6.515 -4.498 1.00 47.44 206 LYS A N 1
ATOM 1611 C CA . LYS A 1 206 ? -32.261 -7.842 -4.064 1.00 47.44 206 LYS A CA 1
ATOM 1612 C C . LYS A 1 206 ? -31.271 -8.980 -4.349 1.00 47.44 206 LYS A C 1
ATOM 1614 O O . LYS A 1 206 ? -31.293 -9.971 -3.630 1.00 47.44 206 LYS A O 1
ATOM 1619 N N . LYS A 1 207 ? -30.427 -8.878 -5.385 1.00 47.28 207 LYS A N 1
ATOM 1620 C CA . LYS A 1 207 ? -29.418 -9.904 -5.695 1.00 47.28 207 LYS A CA 1
ATOM 1621 C C . LYS A 1 207 ? -28.237 -9.841 -4.729 1.00 47.28 207 LYS A C 1
ATOM 1623 O O . LYS A 1 207 ? -27.771 -10.892 -4.313 1.00 47.28 207 LYS A O 1
ATOM 1628 N N . GLU A 1 208 ? -27.792 -8.646 -4.359 1.00 51.06 208 GLU A N 1
ATOM 1629 C CA . GLU A 1 208 ? -26.713 -8.420 -3.388 1.00 51.06 208 GLU A CA 1
ATOM 1630 C C . GLU A 1 208 ? -27.143 -8.815 -1.983 1.00 51.06 208 GLU A C 1
ATOM 1632 O O . GLU A 1 208 ? -26.433 -9.571 -1.329 1.00 51.06 208 GLU A O 1
ATOM 1637 N N . ILE A 1 209 ? -28.351 -8.417 -1.572 1.00 53.94 209 ILE A N 1
ATOM 1638 C CA . ILE A 1 209 ? -28.961 -8.889 -0.324 1.00 53.94 209 ILE A CA 1
ATOM 1639 C C . ILE A 1 209 ? -29.015 -10.416 -0.335 1.00 53.94 209 ILE A C 1
ATOM 1641 O O . ILE A 1 209 ? -28.541 -11.045 0.598 1.00 53.94 209 ILE A O 1
ATOM 1645 N N . LYS A 1 210 ? -29.489 -11.033 -1.423 1.00 52.12 210 LYS A N 1
ATOM 1646 C CA . LYS A 1 210 ? -29.572 -12.496 -1.532 1.00 52.12 210 LYS A CA 1
ATOM 1647 C C . LYS A 1 210 ? -28.201 -13.184 -1.549 1.00 52.12 210 LYS A C 1
ATOM 1649 O O . LYS A 1 210 ? -28.091 -14.306 -1.067 1.00 52.12 210 LYS A O 1
ATOM 1654 N N . GLN A 1 211 ? -27.156 -12.554 -2.090 1.00 53.50 211 GLN A N 1
ATOM 1655 C CA . GLN A 1 211 ? -25.785 -13.078 -2.050 1.00 53.50 211 GLN A CA 1
ATOM 1656 C C . GLN A 1 211 ? -25.179 -12.977 -0.651 1.00 53.50 211 GLN A C 1
ATOM 1658 O O . GLN A 1 211 ? -24.590 -13.949 -0.184 1.00 53.50 211 GLN A O 1
ATOM 1663 N N . LEU A 1 212 ? -25.354 -11.843 0.028 1.00 52.56 212 LEU A N 1
ATOM 1664 C CA . LEU A 1 212 ? -24.915 -11.661 1.410 1.00 52.56 212 LEU A CA 1
ATOM 1665 C C . LEU A 1 212 ? -25.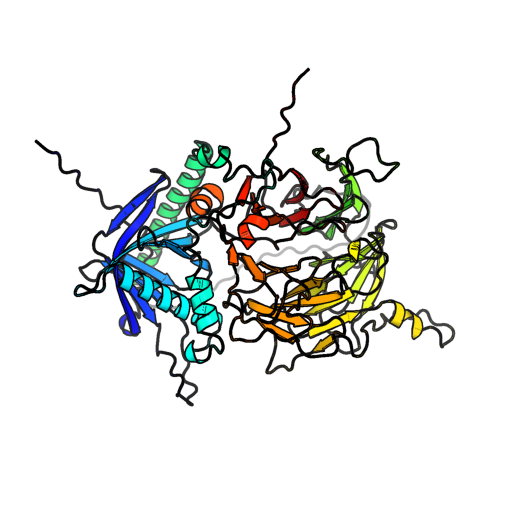692 -12.577 2.363 1.00 52.56 212 LEU A C 1
ATOM 1667 O O . LEU A 1 212 ? -25.079 -13.211 3.210 1.00 52.56 212 LEU A O 1
ATOM 1671 N N . GLN A 1 213 ? -27.001 -12.738 2.159 1.00 55.12 213 GLN A N 1
ATOM 1672 C CA . GLN A 1 213 ? -27.841 -13.703 2.873 1.00 55.12 213 GLN A CA 1
ATOM 1673 C C . GLN A 1 213 ? -27.391 -15.136 2.619 1.00 55.12 213 GLN A C 1
ATOM 1675 O O . GLN A 1 213 ? -27.266 -15.905 3.559 1.00 55.12 213 GLN A O 1
ATOM 1680 N N . LYS A 1 214 ? -27.110 -15.512 1.364 1.00 51.62 214 LYS A N 1
ATOM 1681 C CA . LYS A 1 214 ? -26.610 -16.856 1.049 1.00 51.62 214 LYS A CA 1
ATOM 1682 C C . LYS A 1 214 ? -25.260 -17.112 1.719 1.00 51.62 214 LYS A C 1
ATOM 1684 O O . LYS A 1 214 ? -25.042 -18.212 2.209 1.00 51.62 214 LYS A O 1
ATOM 1689 N N . ARG A 1 215 ? -24.386 -16.102 1.783 1.00 51.69 215 ARG A N 1
ATOM 1690 C CA . ARG A 1 215 ? -23.142 -16.174 2.558 1.00 51.69 215 ARG A CA 1
ATOM 1691 C C . ARG A 1 215 ? -23.445 -16.346 4.053 1.00 51.69 215 ARG A C 1
ATOM 1693 O O . ARG A 1 215 ? -22.996 -17.335 4.609 1.00 51.69 215 ARG A O 1
ATOM 1700 N N . GLN A 1 216 ? -24.259 -15.479 4.669 1.00 51.47 216 GLN A N 1
ATOM 1701 C CA . GLN A 1 216 ? -24.643 -15.535 6.098 1.00 51.47 216 GLN A CA 1
ATOM 1702 C C . GLN A 1 216 ? -25.369 -16.824 6.515 1.00 51.47 216 GLN A C 1
ATOM 1704 O O . GLN A 1 216 ? -25.144 -17.329 7.611 1.00 51.47 216 GLN A O 1
ATOM 1709 N N . TYR A 1 217 ? -26.221 -17.372 5.655 1.00 49.69 217 TYR A N 1
ATOM 1710 C CA . TYR A 1 217 ? -26.911 -18.637 5.892 1.00 49.69 217 TYR A CA 1
ATOM 1711 C C . TYR A 1 217 ? -25.953 -19.828 5.799 1.00 49.69 217 TYR A C 1
ATOM 1713 O O . TYR A 1 217 ? -25.947 -20.670 6.691 1.00 49.69 217 TYR A O 1
ATOM 1721 N N . ASN A 1 218 ? -25.104 -19.870 4.764 1.00 45.81 218 ASN A N 1
ATOM 1722 C CA . ASN A 1 218 ? -24.072 -20.900 4.649 1.00 45.81 218 ASN A CA 1
ATOM 1723 C C . ASN A 1 218 ? -23.098 -20.850 5.838 1.00 45.81 218 ASN A C 1
ATOM 1725 O O . ASN A 1 218 ? -22.723 -21.901 6.333 1.00 45.81 218 ASN A O 1
ATOM 1729 N N . LEU A 1 219 ? -22.761 -19.649 6.326 1.00 48.56 219 LEU A N 1
ATOM 1730 C CA . LEU A 1 219 ? -21.993 -19.441 7.559 1.00 48.56 219 LEU A CA 1
ATOM 1731 C C . LEU A 1 219 ? -22.664 -20.113 8.758 1.00 48.56 219 LEU A C 1
ATOM 1733 O O . LEU A 1 219 ? -22.035 -20.915 9.431 1.00 48.56 219 LEU A O 1
ATOM 1737 N N . ARG A 1 220 ? -23.949 -19.830 9.009 1.00 48.47 220 ARG A N 1
ATOM 1738 C CA . ARG A 1 220 ? -24.670 -20.428 10.144 1.00 48.47 220 ARG A CA 1
ATOM 1739 C C . ARG A 1 220 ? -24.687 -21.959 10.070 1.00 48.47 220 ARG A C 1
ATOM 1741 O O . ARG A 1 220 ? -24.483 -22.604 11.085 1.00 48.47 220 ARG A O 1
ATOM 1748 N N . ARG A 1 221 ? -24.863 -22.510 8.866 1.00 43.91 221 ARG A N 1
ATOM 1749 C CA . ARG A 1 221 ? -24.906 -23.957 8.634 1.00 43.91 221 ARG A CA 1
ATOM 1750 C C . ARG A 1 221 ? -23.546 -24.640 8.825 1.00 43.91 221 ARG A C 1
ATOM 1752 O O . ARG A 1 221 ? -23.502 -25.666 9.478 1.00 43.91 221 ARG A O 1
ATOM 1759 N N . ILE A 1 222 ? -22.459 -24.073 8.289 1.00 45.22 222 ILE A N 1
ATOM 1760 C CA . ILE A 1 222 ? -21.100 -24.635 8.433 1.00 45.22 222 ILE A CA 1
ATOM 1761 C C . ILE A 1 222 ? -20.671 -24.630 9.906 1.00 45.22 222 ILE A C 1
ATOM 1763 O O . ILE A 1 222 ? -20.151 -25.624 10.385 1.00 45.22 222 ILE A O 1
ATOM 1767 N N . TYR A 1 223 ? -20.973 -23.563 10.653 1.00 45.66 223 TYR A N 1
ATOM 1768 C CA . TYR A 1 223 ? -20.692 -23.519 12.093 1.00 45.66 223 TYR A CA 1
ATOM 1769 C C . TYR A 1 223 ? -21.546 -24.486 12.920 1.00 45.66 223 TYR A C 1
ATOM 1771 O O . TYR A 1 223 ? -21.095 -24.972 13.952 1.00 45.66 223 TYR A O 1
ATOM 1779 N N . GLU A 1 224 ? -22.791 -24.738 12.513 1.00 46.09 224 GLU A N 1
ATOM 1780 C CA . GLU A 1 224 ? -23.629 -25.769 13.135 1.00 46.09 224 GLU A CA 1
ATOM 1781 C C . GLU A 1 224 ? -23.079 -27.179 12.842 1.00 46.09 224 GLU A C 1
ATOM 1783 O O . GLU A 1 224 ? -23.084 -28.004 13.749 1.00 46.09 224 GLU A O 1
ATOM 1788 N N . GLU A 1 225 ? -22.534 -27.411 11.639 1.00 42.91 225 GLU A N 1
ATOM 1789 C CA . GLU A 1 225 ? -21.867 -28.659 11.222 1.00 42.91 225 GLU A CA 1
ATOM 1790 C C . GLU A 1 225 ? -20.523 -28.876 11.973 1.00 42.91 225 GLU A C 1
ATOM 1792 O O . GLU A 1 225 ? -20.313 -29.941 12.547 1.00 42.91 225 GLU A O 1
ATOM 1797 N N . GLU A 1 226 ? -19.652 -27.863 12.097 1.00 43.12 226 GLU A N 1
ATOM 1798 C CA . GLU A 1 226 ? -18.385 -27.954 12.864 1.00 43.12 226 GLU A CA 1
ATOM 1799 C C . GLU A 1 226 ? -18.612 -28.167 14.372 1.00 43.12 226 GLU A C 1
ATOM 1801 O O . GLU A 1 226 ? -17.841 -28.853 15.042 1.00 43.12 226 GLU A O 1
ATOM 1806 N N . LYS A 1 227 ? -19.709 -27.626 14.913 1.00 39.78 227 LYS A N 1
ATOM 1807 C CA . LYS A 1 227 ? -20.128 -27.829 16.307 1.00 39.78 227 LYS A CA 1
ATOM 1808 C C . LYS A 1 227 ? -20.598 -29.261 16.586 1.00 39.78 227 LYS A C 1
ATOM 1810 O O . LYS A 1 227 ? -20.564 -29.681 17.742 1.00 39.78 227 LYS A O 1
ATOM 1815 N N . GLU A 1 228 ? -21.099 -29.975 15.581 1.00 43.84 228 GLU A N 1
ATOM 1816 C CA . GLU A 1 228 ? -21.449 -31.395 15.700 1.00 43.84 228 GLU A CA 1
ATOM 1817 C C . GLU A 1 228 ? -20.182 -32.264 15.631 1.00 43.84 228 GLU A C 1
ATOM 1819 O O . GLU A 1 228 ? -20.015 -33.133 16.482 1.00 43.84 228 GLU A O 1
ATOM 1824 N N . GLU A 1 229 ? -19.225 -31.939 14.753 1.00 42.88 229 GLU A N 1
ATOM 1825 C CA . GLU A 1 229 ? -17.936 -32.649 14.660 1.00 42.88 229 GLU A CA 1
ATOM 1826 C C . GLU A 1 229 ? -17.007 -32.441 15.876 1.00 42.88 229 GLU A C 1
ATOM 1828 O O . GLU A 1 229 ? -16.264 -33.352 16.238 1.00 42.88 229 GLU A O 1
ATOM 1833 N N . GLU A 1 230 ? -17.017 -31.268 16.527 1.00 38.88 230 GLU A N 1
ATOM 1834 C CA . GLU A 1 230 ? -16.259 -31.043 17.776 1.00 38.88 230 GLU A CA 1
ATOM 1835 C C . GLU A 1 230 ? -16.891 -31.749 18.983 1.00 38.88 230 GLU A C 1
ATOM 1837 O O . GLU A 1 230 ? -16.175 -32.170 19.884 1.00 38.88 230 GLU A O 1
ATOM 1842 N N . LYS A 1 231 ? -18.216 -31.938 18.989 1.00 42.41 231 LYS A N 1
ATOM 1843 C CA . LYS A 1 231 ? -18.902 -32.706 20.039 1.00 42.41 231 LYS A CA 1
ATOM 1844 C C . LYS A 1 231 ? -18.700 -34.210 19.903 1.00 42.41 231 LYS A C 1
ATOM 1846 O O . LYS A 1 231 ? -18.637 -34.883 20.919 1.00 42.41 231 LYS A O 1
ATOM 1851 N N . GLU A 1 232 ? -18.585 -34.721 18.679 1.00 42.00 232 GLU A N 1
ATOM 1852 C CA . GLU A 1 232 ? -18.268 -36.135 18.439 1.00 42.00 232 GLU A CA 1
ATOM 1853 C C . GLU A 1 232 ? -16.805 -36.480 18.773 1.00 42.00 232 GLU A C 1
ATOM 1855 O O . GLU A 1 232 ? -16.499 -37.639 19.017 1.00 42.00 232 GLU A O 1
ATOM 1860 N N . LYS A 1 233 ? -15.898 -35.493 18.847 1.00 37.38 233 LYS A N 1
ATOM 1861 C CA . LYS A 1 233 ? -14.484 -35.706 19.216 1.00 37.38 233 LYS A CA 1
ATOM 1862 C C . LYS A 1 233 ? -14.182 -35.616 20.714 1.00 37.38 233 LYS A C 1
ATOM 1864 O O . LYS A 1 233 ? -13.093 -36.015 21.107 1.00 37.38 233 LYS A O 1
ATOM 1869 N N . ASP A 1 234 ? -15.112 -35.110 21.524 1.00 34.69 234 ASP A N 1
ATOM 1870 C CA . ASP A 1 234 ? -14.987 -35.079 22.992 1.00 34.69 234 ASP A CA 1
ATOM 1871 C C . ASP A 1 234 ? -15.581 -36.344 23.664 1.00 34.69 234 ASP A C 1
ATOM 1873 O O . ASP A 1 234 ? -15.402 -36.518 24.870 1.00 34.69 234 ASP A O 1
ATOM 1877 N N . ASP A 1 235 ? -16.261 -37.223 22.907 1.00 34.25 235 ASP A N 1
ATOM 1878 C CA . ASP A 1 235 ? -16.954 -38.421 23.423 1.00 34.25 235 ASP A CA 1
ATOM 1879 C C . ASP A 1 235 ? -16.266 -39.770 23.089 1.00 34.25 235 ASP A C 1
ATOM 1881 O O . ASP A 1 235 ? -16.699 -40.791 23.618 1.00 34.25 235 ASP A O 1
ATOM 1885 N N . ASP A 1 236 ? -15.182 -39.798 22.300 1.00 31.91 236 ASP A N 1
ATOM 1886 C CA . ASP A 1 236 ? -14.436 -41.029 21.960 1.00 31.91 236 ASP A CA 1
ATOM 1887 C C . ASP A 1 236 ? -12.932 -40.895 22.295 1.00 31.91 236 ASP A C 1
ATOM 1889 O O . ASP A 1 236 ? -12.077 -40.772 21.418 1.00 31.91 236 ASP A O 1
ATOM 1893 N N . ASP A 1 237 ? -12.614 -40.938 23.591 1.00 33.44 237 ASP A N 1
ATOM 1894 C CA . ASP A 1 237 ? -11.310 -41.380 24.107 1.00 33.44 237 ASP A CA 1
ATOM 1895 C C . ASP A 1 237 ? -11.521 -42.782 24.713 1.00 33.44 237 ASP A C 1
ATOM 1897 O O . ASP A 1 237 ? -12.011 -42.898 25.834 1.00 33.44 237 ASP A O 1
ATOM 1901 N N . ASP A 1 238 ? -11.225 -43.836 23.943 1.00 30.41 238 ASP A N 1
ATOM 1902 C CA . ASP A 1 238 ? -10.642 -45.100 24.428 1.00 30.41 238 ASP A CA 1
ATOM 1903 C C . ASP A 1 238 ? -10.321 -46.042 23.239 1.00 30.41 238 ASP A C 1
ATOM 1905 O O . ASP A 1 238 ? -11.196 -46.649 22.626 1.00 30.41 238 ASP A O 1
ATOM 1909 N N . ASP A 1 239 ? -9.016 -46.132 22.973 1.00 29.56 239 ASP A N 1
ATOM 1910 C CA . ASP A 1 239 ? -8.217 -47.327 22.669 1.00 29.56 239 ASP A CA 1
ATOM 1911 C C . ASP A 1 239 ? -8.348 -48.177 21.371 1.00 29.56 239 ASP A C 1
ATOM 1913 O O . ASP A 1 239 ? -9.398 -48.656 20.954 1.00 29.56 239 ASP A O 1
ATOM 1917 N N . GLU A 1 240 ? -7.129 -48.469 20.875 1.00 28.89 240 GLU A N 1
ATOM 1918 C CA . GLU A 1 240 ? -6.623 -49.649 20.140 1.00 28.89 240 GLU A CA 1
ATOM 1919 C C . GLU A 1 240 ? -6.597 -49.688 18.585 1.00 28.89 240 GLU A C 1
ATOM 1921 O O . GLU A 1 240 ? -7.561 -49.999 17.896 1.00 28.89 240 GLU A O 1
ATOM 1926 N N . GLU A 1 241 ? -5.398 -49.349 18.076 1.00 27.17 241 GLU A N 1
ATOM 1927 C CA . GLU A 1 241 ? -4.455 -50.121 17.225 1.00 27.17 241 GLU A CA 1
ATOM 1928 C C . GLU A 1 241 ? -4.900 -51.005 16.022 1.00 27.17 241 GLU A C 1
ATOM 1930 O O . GLU A 1 241 ? -5.764 -51.866 16.122 1.00 27.17 241 GLU A O 1
ATOM 1935 N N . GLU A 1 242 ? -4.093 -50.861 14.944 1.00 27.14 242 GLU A N 1
ATOM 1936 C CA . GLU A 1 242 ? -3.782 -51.801 13.831 1.00 27.14 242 GLU A CA 1
ATOM 1937 C C . GLU A 1 242 ? -4.909 -52.108 12.800 1.00 27.14 242 GLU A C 1
ATOM 1939 O O . GLU A 1 242 ? -6.085 -52.155 13.118 1.00 27.14 242 GLU A O 1
ATOM 1944 N N . GLU A 1 243 ? -4.700 -52.282 11.486 1.00 25.64 243 GLU A N 1
ATOM 1945 C CA . GLU A 1 243 ? -3.532 -52.591 10.650 1.00 25.64 243 GLU A CA 1
ATOM 1946 C C . GLU A 1 243 ? -3.836 -52.233 9.162 1.00 25.64 243 GLU A C 1
ATOM 1948 O O . GLU A 1 243 ? -4.956 -51.871 8.794 1.00 25.64 243 GLU A O 1
ATOM 1953 N N . GLU A 1 244 ? -2.811 -52.316 8.309 1.00 29.64 244 GLU A N 1
ATOM 1954 C CA . GLU A 1 244 ? -2.765 -51.970 6.877 1.00 29.64 244 GLU A CA 1
ATOM 1955 C C . GLU A 1 244 ? -3.622 -52.868 5.953 1.00 29.64 244 GLU A C 1
ATOM 1957 O O . GLU A 1 244 ? -3.828 -54.036 6.250 1.00 29.64 244 GLU A O 1
ATOM 1962 N N . GLU A 1 245 ? -3.981 -52.383 4.749 1.00 25.19 245 GLU A N 1
ATOM 1963 C CA . GLU A 1 245 ? -3.716 -53.138 3.505 1.00 25.19 245 GLU A CA 1
ATOM 1964 C C . GLU A 1 245 ? -3.801 -52.271 2.223 1.00 25.19 245 GLU A C 1
ATOM 1966 O O . GLU A 1 245 ? -4.747 -51.515 1.985 1.00 25.19 245 GLU A O 1
ATOM 1971 N N . GLU A 1 246 ? -2.764 -52.395 1.383 1.00 29.45 246 GLU A N 1
ATOM 1972 C CA . GLU A 1 246 ? -2.678 -51.888 0.008 1.00 29.45 246 GLU A CA 1
ATOM 1973 C C . GLU A 1 246 ? -3.525 -52.733 -0.968 1.00 29.45 246 GLU A C 1
ATOM 1975 O O . GLU A 1 246 ? -3.484 -53.953 -0.905 1.00 29.45 246 GLU A O 1
ATOM 1980 N N . GLU A 1 247 ? -4.062 -52.129 -2.041 1.00 25.44 247 GLU A N 1
ATOM 1981 C CA . GLU A 1 247 ? -4.004 -52.776 -3.367 1.00 25.44 247 GLU A CA 1
ATOM 1982 C C . GLU A 1 247 ? -3.783 -51.770 -4.514 1.00 25.44 247 GLU A C 1
ATOM 1984 O O . GLU A 1 247 ? -4.597 -50.899 -4.827 1.00 25.44 247 GLU A O 1
ATOM 1989 N N . LYS A 1 248 ? -2.643 -51.950 -5.194 1.00 28.59 248 LYS A N 1
ATOM 1990 C CA . LYS A 1 248 ? -2.251 -51.335 -6.469 1.00 28.59 248 LYS A CA 1
ATOM 1991 C C . LYS A 1 248 ? -2.787 -52.150 -7.649 1.00 28.59 248 LYS A C 1
ATOM 1993 O O . LYS A 1 248 ? -2.507 -53.340 -7.711 1.00 28.59 248 LYS A O 1
ATOM 1998 N N . LYS A 1 249 ? -3.307 -51.491 -8.697 1.00 26.52 249 LYS A N 1
ATOM 1999 C CA . LYS A 1 249 ? -3.080 -51.837 -10.129 1.00 26.52 249 LYS A CA 1
ATOM 2000 C C . LYS A 1 249 ? -3.142 -50.531 -10.938 1.00 26.52 249 LYS A C 1
ATOM 2002 O O . LYS A 1 249 ? -4.142 -49.836 -10.880 1.00 26.52 249 LYS A O 1
ATOM 2007 N N . GLY A 1 250 ? -2.132 -50.052 -11.666 1.00 23.47 250 GLY A N 1
ATOM 2008 C CA . GLY A 1 250 ? -1.036 -50.722 -12.362 1.00 23.47 250 GLY A CA 1
ATOM 2009 C C . GLY A 1 250 ? -1.310 -50.675 -13.871 1.00 23.47 250 GLY A C 1
ATOM 2010 O O . GLY A 1 250 ? -2.131 -51.443 -14.360 1.00 23.47 250 GLY A O 1
ATOM 2011 N N . GLY A 1 251 ? -0.644 -49.779 -14.613 1.00 23.44 251 GLY A N 1
ATOM 2012 C CA . GLY A 1 251 ? -0.809 -49.702 -16.071 1.00 23.44 251 GLY A CA 1
ATOM 2013 C C . GLY A 1 251 ? -0.051 -48.575 -16.777 1.00 23.44 251 GLY A C 1
ATOM 2014 O O . GLY A 1 251 ? -0.665 -47.722 -17.408 1.00 23.44 251 GLY A O 1
ATOM 2015 N N . ILE A 1 252 ? 1.283 -48.584 -16.704 1.00 25.11 252 ILE A N 1
ATOM 2016 C CA . ILE A 1 252 ? 2.166 -47.786 -17.571 1.00 25.11 252 ILE A CA 1
ATOM 2017 C C . ILE A 1 252 ? 2.203 -48.427 -18.968 1.00 25.11 252 ILE A C 1
ATOM 2019 O O . ILE A 1 252 ? 2.496 -49.615 -19.093 1.00 25.11 252 ILE A O 1
ATOM 2023 N N . ARG A 1 253 ? 2.006 -47.636 -20.031 1.00 25.11 253 ARG A N 1
ATOM 2024 C CA . ARG A 1 253 ? 2.515 -47.948 -21.378 1.00 25.11 253 ARG A CA 1
ATOM 2025 C C . ARG A 1 253 ? 3.132 -46.702 -22.007 1.00 25.11 253 ARG A C 1
ATOM 2027 O O . ARG A 1 253 ? 2.434 -45.767 -22.382 1.00 25.11 253 ARG A O 1
ATOM 2034 N N . VAL A 1 254 ? 4.457 -46.735 -22.125 1.00 24.94 254 VAL A N 1
ATOM 2035 C CA . VAL A 1 254 ? 5.263 -45.857 -22.976 1.00 24.94 254 VAL A CA 1
ATOM 2036 C C . VAL A 1 254 ? 5.555 -46.618 -24.267 1.00 24.94 254 VAL A C 1
ATOM 2038 O O . VAL A 1 254 ? 6.109 -47.713 -24.216 1.00 24.94 254 VAL A O 1
ATOM 2041 N N . SER A 1 255 ? 5.236 -46.029 -25.418 1.00 25.39 255 SER A N 1
ATOM 2042 C CA . SER A 1 255 ? 5.939 -46.297 -26.677 1.00 25.39 255 SER A CA 1
ATOM 2043 C C . SER A 1 255 ? 5.809 -45.102 -27.625 1.00 25.39 255 SER A C 1
ATOM 2045 O O . SER A 1 255 ? 4.794 -44.412 -27.659 1.00 25.39 255 SER A O 1
ATOM 2047 N N . GLN A 1 256 ? 6.899 -44.861 -28.339 1.00 25.17 256 GLN A N 1
ATOM 2048 C CA . GLN A 1 256 ? 7.349 -43.632 -28.983 1.00 25.17 256 GLN A CA 1
ATOM 2049 C C . GLN A 1 256 ? 6.779 -43.339 -30.391 1.00 25.17 256 GLN A C 1
ATOM 2051 O O . GLN A 1 256 ? 6.508 -44.249 -31.162 1.00 25.17 256 GLN A O 1
ATOM 2056 N N . ILE A 1 257 ? 6.799 -42.032 -30.709 1.00 25.06 257 ILE A N 1
ATOM 2057 C CA . ILE A 1 257 ? 7.092 -41.348 -31.994 1.00 25.06 257 ILE A CA 1
ATOM 2058 C C . ILE A 1 257 ? 6.059 -41.393 -33.143 1.00 25.06 257 ILE A C 1
ATOM 2060 O O . ILE A 1 257 ? 5.887 -42.390 -33.829 1.00 25.06 257 ILE A O 1
ATOM 2064 N N . GLY A 1 258 ? 5.566 -40.185 -33.469 1.00 23.12 258 GLY A N 1
ATOM 2065 C CA . GLY A 1 258 ? 5.581 -39.660 -34.842 1.00 23.12 258 GLY A CA 1
ATOM 2066 C C . GLY A 1 258 ? 4.244 -39.567 -35.580 1.00 23.12 258 GLY A C 1
ATOM 2067 O O . GLY A 1 258 ? 3.897 -40.489 -36.300 1.00 23.12 258 GLY A O 1
ATOM 2068 N N . ALA A 1 259 ? 3.555 -38.421 -35.485 1.00 22.33 259 ALA A N 1
ATOM 2069 C CA . ALA A 1 259 ? 2.950 -37.709 -36.626 1.00 22.33 259 ALA A CA 1
ATOM 2070 C C . ALA A 1 259 ? 2.102 -36.515 -36.151 1.00 22.33 259 ALA A C 1
ATOM 2072 O O . ALA A 1 259 ? 1.236 -36.621 -35.286 1.00 22.33 259 ALA A O 1
ATOM 2073 N N . SER A 1 260 ? 2.370 -35.371 -36.766 1.00 29.66 260 SER A N 1
ATOM 2074 C CA . SER A 1 260 ? 1.663 -34.094 -36.703 1.00 29.66 260 SER A CA 1
ATOM 2075 C C . SER A 1 260 ? 0.131 -34.197 -36.748 1.00 29.66 260 SER A C 1
ATOM 2077 O O . SER A 1 260 ? -0.406 -34.563 -37.790 1.00 29.66 260 SER A O 1
ATOM 2079 N N . GLN A 1 261 ? -0.566 -33.755 -35.691 1.00 26.73 261 GLN A N 1
ATOM 2080 C CA . GLN A 1 261 ? -1.959 -33.285 -35.759 1.00 26.73 261 GLN A CA 1
ATOM 2081 C C . GLN A 1 261 ? -2.253 -32.211 -34.696 1.00 26.73 261 GLN A C 1
ATOM 2083 O O . GLN A 1 261 ? -2.122 -32.459 -33.502 1.00 26.73 261 GLN A O 1
ATOM 2088 N N . ALA A 1 262 ? -2.657 -31.041 -35.207 1.00 26.08 262 ALA A N 1
ATOM 2089 C CA . ALA A 1 262 ? -3.554 -29.998 -34.689 1.00 26.08 262 ALA A CA 1
ATOM 2090 C C . ALA A 1 262 ? -3.536 -29.608 -33.185 1.00 26.08 262 ALA A C 1
ATOM 2092 O O . ALA A 1 262 ? -3.668 -30.459 -32.304 1.00 26.08 262 ALA A O 1
ATOM 2093 N N . PRO A 1 263 ? -3.509 -28.295 -32.860 1.00 29.33 263 PRO A N 1
ATOM 2094 C CA . PRO A 1 263 ? -3.502 -27.825 -31.478 1.00 29.33 263 PRO A CA 1
ATOM 2095 C C . PRO A 1 263 ? -4.815 -28.190 -30.771 1.00 29.33 263 PRO A C 1
ATOM 2097 O O . PRO A 1 263 ? -5.901 -27.723 -31.125 1.00 29.33 263 PRO A O 1
ATOM 2100 N N . LYS A 1 264 ? -4.714 -29.040 -29.746 1.00 31.53 264 LYS A N 1
ATOM 2101 C CA . LYS A 1 264 ? -5.825 -29.408 -28.868 1.00 31.53 264 LYS A CA 1
ATOM 2102 C C . LYS A 1 264 ? -6.107 -28.280 -27.865 1.00 31.53 264 LYS A C 1
ATOM 2104 O O . LYS A 1 264 ? -5.251 -27.941 -27.064 1.00 31.53 264 LYS A O 1
ATOM 2109 N N . LYS A 1 265 ? -7.357 -27.796 -27.911 1.00 32.12 265 LYS A N 1
ATOM 2110 C CA . LYS A 1 265 ? -8.171 -27.129 -26.868 1.00 32.12 265 LYS A CA 1
ATOM 2111 C C . LYS A 1 265 ? -7.581 -25.892 -26.156 1.00 32.12 265 LYS A C 1
ATOM 2113 O O . LYS A 1 265 ? -6.725 -25.995 -25.291 1.00 32.12 265 LYS A O 1
ATOM 2118 N N . LYS A 1 266 ? -8.198 -24.732 -26.438 1.00 34.25 266 LYS A N 1
ATOM 2119 C CA . LYS A 1 266 ? -8.110 -23.475 -25.669 1.00 34.25 266 LYS A CA 1
ATOM 2120 C C . LYS A 1 266 ? -8.281 -23.739 -24.163 1.00 34.25 266 LYS A C 1
ATOM 2122 O O . LYS A 1 266 ? -9.361 -24.174 -23.755 1.00 34.25 266 LYS A O 1
ATOM 2127 N N . SER A 1 267 ? -7.275 -23.429 -23.347 1.00 37.66 267 SER A N 1
ATOM 2128 C CA . SER A 1 267 ? -7.452 -23.263 -21.903 1.00 37.66 267 SER A CA 1
ATOM 2129 C C . SER A 1 267 ? -8.330 -22.029 -21.669 1.00 37.66 267 SER A C 1
ATOM 2131 O O . SER A 1 267 ? -7.967 -20.901 -21.993 1.00 37.66 267 SER A O 1
ATOM 2133 N N . LYS A 1 268 ? -9.552 -22.236 -21.175 1.00 55.91 268 LYS A N 1
ATOM 2134 C CA . LYS A 1 268 ? -10.453 -21.147 -20.784 1.00 55.91 268 LYS A CA 1
ATOM 2135 C C . LYS A 1 268 ? -10.135 -20.749 -19.345 1.00 55.91 268 LYS A C 1
ATOM 2137 O O . LYS A 1 268 ? -10.773 -21.272 -18.443 1.00 55.91 268 LYS A O 1
ATOM 2142 N N . ASN A 1 269 ? -9.114 -19.914 -19.172 1.00 76.94 269 ASN A N 1
ATOM 2143 C CA . ASN A 1 269 ? -9.077 -18.704 -18.337 1.00 76.94 269 ASN A CA 1
ATOM 2144 C C . ASN A 1 269 ? -7.611 -18.426 -17.961 1.00 76.94 269 ASN A C 1
ATOM 2146 O O . ASN A 1 269 ? -7.041 -19.139 -17.143 1.00 76.94 269 ASN A O 1
ATOM 2150 N N . ASP A 1 270 ? -6.994 -17.434 -18.601 1.00 90.19 270 ASP A N 1
ATOM 2151 C CA . ASP A 1 270 ? -5.632 -16.984 -18.294 1.00 90.19 270 ASP A CA 1
ATOM 2152 C C . ASP A 1 270 ? -5.726 -15.576 -17.685 1.00 90.19 270 ASP A C 1
ATOM 2154 O O . ASP A 1 270 ? -5.860 -14.592 -18.431 1.00 90.19 270 ASP A O 1
ATOM 2158 N N . PRO A 1 271 ? -5.799 -15.474 -16.344 1.00 95.12 271 PRO A N 1
ATOM 2159 C CA . PRO A 1 271 ? -6.100 -14.216 -15.685 1.00 95.12 271 PRO A CA 1
ATOM 2160 C C . PRO A 1 271 ? -4.912 -13.250 -15.722 1.00 95.12 271 PRO A C 1
ATOM 2162 O O . PRO A 1 271 ? -3.755 -13.630 -15.916 1.00 95.12 271 PRO A O 1
ATOM 2165 N N . ASN A 1 272 ? -5.207 -11.967 -15.551 1.00 95.75 272 ASN A N 1
ATOM 2166 C CA . ASN A 1 272 ? -4.221 -10.900 -15.477 1.00 95.75 272 ASN A CA 1
ATOM 2167 C C . ASN A 1 272 ? -3.396 -11.013 -14.187 1.00 95.75 272 ASN A C 1
ATOM 2169 O O . ASN A 1 272 ? -3.901 -11.394 -13.133 1.00 95.75 272 ASN A O 1
ATOM 2173 N N . LYS A 1 273 ? -2.117 -10.645 -14.273 1.00 95.38 273 LYS A N 1
ATOM 2174 C CA . LYS A 1 273 ? -1.162 -10.665 -13.159 1.00 95.38 273 LYS A CA 1
ATOM 2175 C C . LYS A 1 273 ? -0.538 -9.299 -12.887 1.00 95.38 273 LYS A C 1
ATOM 2177 O O . LYS A 1 273 ? -0.397 -8.932 -11.727 1.00 95.38 273 LYS A O 1
ATOM 2182 N N . LEU A 1 274 ? -0.124 -8.569 -13.925 1.00 95.19 274 LEU A N 1
ATOM 2183 C CA . LEU A 1 274 ? 0.537 -7.262 -13.791 1.00 95.19 274 LEU A CA 1
ATOM 2184 C C . LEU A 1 274 ? -0.033 -6.262 -14.793 1.00 95.19 274 LEU A C 1
ATOM 2186 O O . LEU A 1 274 ? -0.344 -6.643 -15.922 1.00 95.19 274 LEU A O 1
ATOM 2190 N N . LEU A 1 275 ? -0.076 -4.987 -14.403 1.00 94.94 275 LEU A N 1
ATOM 2191 C CA . LEU A 1 275 ? -0.377 -3.862 -15.282 1.00 94.94 275 LEU A CA 1
ATOM 2192 C C . LEU A 1 275 ? 0.807 -2.895 -15.324 1.00 94.94 275 LEU A C 1
ATOM 2194 O O . LEU A 1 275 ? 1.348 -2.491 -14.299 1.00 94.94 275 LEU A O 1
ATOM 2198 N N . ILE A 1 276 ? 1.176 -2.465 -16.525 1.00 93.25 276 ILE A N 1
ATOM 2199 C CA . ILE A 1 276 ? 2.182 -1.432 -16.746 1.00 93.25 276 ILE A CA 1
ATOM 2200 C C . ILE A 1 276 ? 1.590 -0.410 -17.707 1.00 93.25 276 ILE A C 1
ATOM 2202 O O . ILE A 1 276 ? 1.232 -0.757 -18.827 1.00 93.25 276 ILE A O 1
ATOM 2206 N N . VAL A 1 277 ? 1.485 0.852 -17.293 1.00 89.62 277 VAL A N 1
ATOM 2207 C CA . VAL A 1 277 ? 0.883 1.908 -18.121 1.00 89.62 277 VAL A CA 1
ATOM 2208 C C . VAL A 1 277 ? 1.946 2.881 -18.595 1.00 89.62 277 VAL A C 1
ATOM 2210 O O . VAL A 1 277 ? 2.607 3.545 -17.794 1.00 89.62 277 VAL A O 1
ATOM 2213 N N . GLY A 1 278 ? 2.096 2.958 -19.914 1.00 85.56 278 GLY A N 1
ATOM 2214 C CA . GLY A 1 278 ? 2.996 3.861 -20.606 1.00 85.56 278 GLY A CA 1
ATOM 2215 C C . GLY A 1 278 ? 2.662 5.320 -20.327 1.00 85.56 278 GLY A C 1
ATOM 2216 O O . GLY A 1 278 ? 1.528 5.755 -20.501 1.00 85.56 278 GLY A O 1
ATOM 2217 N N . GLN A 1 279 ? 3.677 6.088 -19.928 1.00 75.88 279 GLN A N 1
ATOM 2218 C CA . GLN A 1 279 ? 3.501 7.503 -19.588 1.00 75.88 279 GLN A CA 1
ATOM 2219 C C . GLN A 1 279 ? 3.788 8.446 -20.767 1.00 75.88 279 GLN A C 1
ATOM 2221 O O . GLN A 1 279 ? 3.137 9.479 -20.875 1.00 75.88 279 GLN A O 1
ATOM 2226 N N . ARG A 1 280 ? 4.719 8.078 -21.665 1.00 77.00 280 ARG A N 1
ATOM 2227 C CA . ARG A 1 280 ? 5.071 8.839 -22.883 1.00 77.00 280 ARG A CA 1
ATOM 2228 C C . ARG A 1 280 ? 4.191 8.501 -24.088 1.00 77.00 280 ARG A C 1
ATOM 2230 O O . ARG A 1 280 ? 3.741 9.378 -24.811 1.00 77.00 280 ARG A O 1
ATOM 2237 N N . VAL A 1 281 ? 3.981 7.207 -24.316 1.00 76.69 281 VAL A N 1
ATOM 2238 C CA . VAL A 1 281 ? 3.153 6.667 -25.404 1.00 76.69 281 VAL A CA 1
ATOM 2239 C C . VAL A 1 281 ? 1.914 6.030 -24.776 1.00 76.69 281 VAL A C 1
ATOM 2241 O O . VAL A 1 281 ? 2.097 5.275 -23.817 1.00 76.69 281 VAL A O 1
ATOM 2244 N N . PRO A 1 282 ? 0.692 6.275 -25.299 1.00 77.25 282 PRO A N 1
ATOM 2245 C CA . PRO A 1 282 ? -0.565 5.749 -24.762 1.00 77.25 282 PRO A CA 1
ATOM 2246 C C . PRO A 1 282 ? -0.706 4.244 -25.042 1.00 77.25 282 PRO A C 1
ATOM 2248 O O . PRO A 1 282 ? -1.518 3.801 -25.862 1.00 77.25 282 PRO A O 1
ATOM 2251 N N . ARG A 1 283 ? 0.150 3.448 -24.398 1.00 85.50 283 ARG A N 1
ATOM 2252 C CA . ARG A 1 283 ? 0.161 1.988 -24.439 1.00 85.50 283 ARG A CA 1
ATOM 2253 C C . ARG A 1 283 ? 0.183 1.442 -23.026 1.00 85.50 283 ARG A C 1
ATOM 2255 O O . ARG A 1 283 ? 0.970 1.891 -22.201 1.00 85.50 283 ARG A O 1
ATOM 2262 N N . SER A 1 284 ? -0.656 0.456 -22.769 1.00 90.06 284 SER A N 1
ATOM 2263 C CA . SER A 1 284 ? -0.675 -0.305 -21.528 1.00 90.06 284 SER A CA 1
ATOM 2264 C C . SER A 1 284 ? -0.320 -1.752 -21.822 1.00 90.06 284 SER A C 1
ATOM 2266 O O . SER A 1 284 ? -0.695 -2.291 -22.858 1.00 90.06 284 SER A O 1
ATOM 2268 N N . PHE A 1 285 ? 0.404 -2.372 -20.908 1.00 93.31 285 PHE A N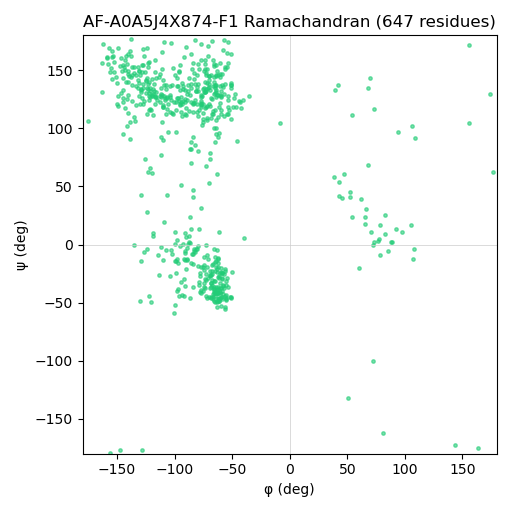 1
ATOM 2269 C CA . PHE A 1 285 ? 0.895 -3.731 -21.016 1.00 93.31 285 PHE A CA 1
ATOM 2270 C C . PHE A 1 285 ? 0.311 -4.542 -19.868 1.00 93.31 285 PHE A C 1
ATOM 2272 O O . PHE A 1 285 ? 0.404 -4.130 -18.709 1.00 93.31 285 PHE A O 1
ATOM 2279 N N . VAL A 1 286 ? -0.290 -5.681 -20.185 1.00 95.50 286 VAL A N 1
ATOM 2280 C CA . VAL A 1 286 ? -0.901 -6.580 -19.211 1.00 95.50 286 VAL A CA 1
ATOM 2281 C C . VAL A 1 286 ? -0.220 -7.934 -19.310 1.00 95.50 286 VAL A C 1
ATOM 2283 O O . VAL A 1 286 ? -0.298 -8.605 -20.336 1.00 95.50 286 VAL A O 1
ATOM 2286 N N . VAL A 1 287 ? 0.462 -8.331 -18.240 1.00 96.25 287 VAL A N 1
ATOM 2287 C CA . VAL A 1 287 ? 1.067 -9.664 -18.133 1.00 96.25 287 VAL A CA 1
ATOM 2288 C C . VAL A 1 287 ? 0.011 -10.614 -17.586 1.00 96.25 287 VAL A C 1
ATOM 2290 O O . VAL A 1 287 ? -0.585 -10.330 -16.545 1.00 96.25 287 VAL A O 1
ATOM 2293 N N . LYS A 1 288 ? -0.204 -11.740 -18.259 1.00 96.12 288 LYS A N 1
ATOM 2294 C CA . LYS A 1 288 ? -1.088 -12.828 -17.827 1.00 96.12 288 LYS A CA 1
ATOM 2295 C C . LYS A 1 288 ? -0.376 -13.811 -16.897 1.00 96.12 288 LYS A C 1
ATOM 2297 O O . LYS A 1 288 ? 0.854 -13.843 -16.856 1.00 96.12 288 LYS A O 1
ATOM 2302 N N . GLN A 1 289 ? -1.117 -14.651 -16.177 1.00 95.19 289 GLN A N 1
ATOM 2303 C CA . GLN A 1 289 ? -0.524 -15.698 -15.332 1.00 95.19 289 GLN A CA 1
ATOM 2304 C C . GLN A 1 289 ? 0.313 -16.700 -16.136 1.00 95.19 289 GLN A C 1
ATOM 2306 O O . GLN A 1 289 ? 1.353 -17.148 -15.650 1.00 95.19 289 GLN A O 1
ATOM 2311 N N . SER A 1 290 ? -0.069 -16.991 -17.382 1.00 94.56 290 SER A N 1
ATOM 2312 C CA . SER A 1 290 ? 0.719 -17.824 -18.302 1.00 94.56 290 SER A CA 1
ATOM 2313 C C . SER A 1 290 ? 2.072 -17.228 -18.705 1.00 94.56 290 SER A C 1
ATOM 2315 O O . SER A 1 290 ? 2.900 -17.936 -19.272 1.00 94.56 290 SER A O 1
ATOM 2317 N N . GLY A 1 291 ? 2.288 -15.930 -18.464 1.00 93.62 291 GLY A N 1
ATOM 2318 C CA . GLY A 1 291 ? 3.436 -15.180 -18.971 1.00 93.62 291 GLY A CA 1
ATOM 2319 C C . GLY A 1 291 ? 3.207 -14.547 -20.345 1.00 93.62 291 GLY A C 1
ATOM 2320 O O . GLY A 1 291 ? 4.121 -13.908 -20.860 1.00 93.62 291 GLY A O 1
ATOM 2321 N N . GLN A 1 292 ? 2.017 -14.684 -20.945 1.00 95.44 292 GLN A N 1
ATOM 2322 C CA . GLN A 1 292 ? 1.607 -13.912 -22.126 1.00 95.44 292 GLN A CA 1
ATOM 2323 C C . GLN A 1 292 ? 1.565 -12.404 -21.811 1.00 95.44 292 GLN A C 1
ATOM 2325 O O . GLN A 1 292 ? 1.214 -12.009 -20.697 1.00 95.44 292 GLN A O 1
ATOM 2330 N N . LEU A 1 293 ? 1.897 -11.561 -22.793 1.00 94.94 293 LEU A N 1
ATOM 2331 C CA . LEU A 1 293 ? 1.868 -10.101 -22.668 1.00 94.94 293 LEU A CA 1
ATOM 2332 C C . LEU A 1 293 ? 0.879 -9.495 -23.670 1.00 94.94 293 LEU A C 1
ATOM 2334 O O . LEU A 1 293 ? 1.132 -9.487 -24.874 1.00 94.94 293 LEU A O 1
ATOM 2338 N N . ASP A 1 294 ? -0.219 -8.940 -23.168 1.00 93.19 294 ASP A N 1
ATOM 2339 C CA . ASP A 1 294 ? -1.195 -8.208 -23.973 1.00 93.19 294 ASP A CA 1
ATOM 2340 C C . ASP A 1 294 ? -0.864 -6.712 -23.987 1.00 93.19 294 ASP A C 1
ATOM 2342 O O . ASP A 1 294 ? -0.591 -6.104 -22.950 1.00 93.19 294 ASP A O 1
ATOM 2346 N N . ILE A 1 295 ? -0.894 -6.109 -25.173 1.00 91.12 295 ILE A N 1
ATOM 2347 C CA . ILE A 1 295 ? -0.598 -4.696 -25.398 1.00 91.12 295 ILE A CA 1
ATOM 2348 C C . ILE A 1 295 ? -1.881 -3.999 -25.831 1.00 91.12 295 ILE A C 1
ATOM 2350 O O . ILE A 1 295 ? -2.486 -4.334 -26.851 1.00 91.12 295 ILE A O 1
ATOM 2354 N N . PHE A 1 296 ? -2.267 -2.984 -25.072 1.00 88.06 296 PHE A N 1
ATOM 2355 C CA . PHE A 1 296 ? -3.433 -2.154 -25.323 1.00 88.06 296 PHE A CA 1
ATOM 2356 C C . PHE A 1 296 ? -3.005 -0.736 -25.671 1.00 88.06 296 PHE A C 1
ATOM 2358 O O . PHE A 1 296 ? -2.059 -0.215 -25.085 1.00 88.06 296 PHE A O 1
ATOM 2365 N N . SER A 1 297 ? -3.717 -0.076 -26.578 1.00 82.56 297 SER A N 1
ATOM 2366 C CA . SER A 1 297 ? -3.617 1.368 -26.752 1.00 82.56 297 SER A CA 1
ATOM 2367 C C . SER A 1 297 ? -4.676 2.055 -25.904 1.00 82.56 297 SER A C 1
ATOM 2369 O O . SER A 1 297 ? -5.833 1.633 -25.867 1.00 82.56 297 SER A O 1
ATOM 2371 N N . THR A 1 298 ? -4.264 3.129 -25.239 1.00 67.94 298 THR A N 1
ATOM 2372 C CA . THR A 1 298 ? -5.127 4.043 -24.484 1.00 67.94 298 THR A CA 1
ATOM 2373 C C . THR A 1 298 ? -5.456 5.310 -25.281 1.00 67.94 298 THR A C 1
ATOM 2375 O O . THR A 1 298 ? -6.004 6.258 -24.722 1.00 67.94 298 THR A O 1
ATOM 2378 N N . ALA A 1 299 ? -5.131 5.347 -26.580 1.00 60.34 299 ALA A N 1
ATOM 2379 C CA . ALA A 1 299 ? -5.467 6.460 -27.461 1.00 60.34 299 ALA A CA 1
ATOM 2380 C C . ALA A 1 299 ? -6.972 6.463 -27.786 1.00 60.34 299 ALA A C 1
ATOM 2382 O O . ALA A 1 299 ? -7.546 5.435 -28.145 1.00 60.34 299 ALA A O 1
ATOM 2383 N N . SER A 1 300 ? -7.621 7.625 -27.699 1.00 48.28 300 SER A N 1
ATOM 2384 C CA . SER A 1 300 ? -8.936 7.832 -28.319 1.00 48.28 300 SER A CA 1
ATOM 2385 C C . SER A 1 300 ? -8.786 7.864 -29.846 1.00 48.28 300 SER A C 1
ATOM 2387 O O . SER A 1 300 ? -7.771 8.340 -30.340 1.00 48.28 300 SER A O 1
ATOM 2389 N N . GLY A 1 301 ? -9.770 7.343 -30.589 1.00 39.84 301 GLY A N 1
ATOM 2390 C CA . GLY A 1 301 ? -9.685 7.107 -32.040 1.00 39.84 301 GLY A CA 1
ATOM 2391 C C . GLY A 1 301 ? -9.217 8.276 -32.933 1.00 39.84 301 GLY A C 1
ATOM 2392 O O . GLY A 1 301 ? -9.229 9.435 -32.539 1.00 39.84 301 GLY A O 1
ATOM 2393 N N . MET A 1 302 ? -8.839 7.911 -34.169 1.00 34.72 302 MET A N 1
ATOM 2394 C CA . MET A 1 302 ? -8.269 8.704 -35.284 1.00 34.72 302 MET A CA 1
ATOM 2395 C C . MET A 1 302 ? -6.929 9.431 -35.065 1.00 34.72 302 MET A C 1
ATOM 2397 O O . MET A 1 302 ? -6.209 9.608 -36.045 1.00 34.72 302 MET A O 1
ATOM 2401 N N . ASP A 1 303 ? -6.500 9.697 -33.834 1.00 43.19 303 ASP A N 1
ATOM 2402 C CA . ASP A 1 303 ? -5.225 10.384 -33.557 1.00 43.19 303 ASP A CA 1
ATOM 2403 C C . ASP A 1 303 ? -4.060 9.404 -33.296 1.00 43.19 303 ASP A C 1
ATOM 2405 O O . ASP A 1 303 ? -3.324 9.511 -32.319 1.00 43.19 303 ASP A O 1
ATOM 2409 N N . GLN A 1 304 ? -3.849 8.431 -34.194 1.00 42.78 304 GLN A N 1
ATOM 2410 C CA . GLN A 1 304 ? -2.572 7.689 -34.225 1.00 42.78 304 GLN A CA 1
ATOM 2411 C C . GLN A 1 304 ? -1.411 8.549 -34.766 1.00 42.78 304 GLN A C 1
ATOM 2413 O O . GLN A 1 304 ? -0.260 8.121 -34.698 1.00 42.78 304 GLN A O 1
ATOM 2418 N N . ALA A 1 305 ? -1.703 9.741 -35.302 1.00 36.31 305 ALA A N 1
ATOM 2419 C CA . ALA A 1 305 ? -0.735 10.577 -36.007 1.00 36.31 305 ALA A CA 1
ATOM 2420 C C . ALA A 1 305 ? -0.129 11.718 -35.170 1.00 36.31 305 ALA A C 1
ATOM 2422 O O . ALA A 1 305 ? 0.997 12.111 -35.449 1.00 36.31 305 ALA A O 1
ATOM 2423 N N . GLU A 1 306 ? -0.787 12.215 -34.121 1.00 36.66 306 GLU A N 1
ATOM 2424 C CA . GLU A 1 306 ? -0.226 13.265 -33.260 1.00 36.66 306 GLU A CA 1
ATOM 2425 C C . GLU A 1 306 ? -0.679 13.031 -31.818 1.00 36.66 306 GLU A C 1
ATOM 2427 O O . GLU A 1 306 ? -1.864 12.858 -31.567 1.00 36.66 306 GLU A O 1
ATOM 2432 N N . GLY A 1 307 ? 0.268 12.969 -30.875 1.00 40.44 307 GLY A N 1
ATOM 2433 C CA . GLY A 1 307 ? 0.083 12.573 -29.472 1.00 40.44 307 GLY A CA 1
ATOM 2434 C C . GLY A 1 307 ? -0.826 13.471 -28.621 1.00 40.44 307 GLY A C 1
ATOM 2435 O O . GLY A 1 307 ? -0.391 13.998 -27.600 1.00 40.44 307 GLY A O 1
ATOM 2436 N N . ALA A 1 308 ? -2.094 13.614 -28.994 1.00 35.00 308 ALA A N 1
ATOM 2437 C CA . ALA A 1 308 ? -3.096 14.375 -28.273 1.00 35.00 308 ALA A CA 1
ATOM 2438 C C . ALA A 1 308 ? -3.972 13.446 -27.415 1.00 35.00 308 ALA A C 1
ATOM 2440 O O . ALA A 1 308 ? -4.973 12.890 -27.864 1.00 35.00 308 ALA A O 1
ATOM 2441 N N . TYR A 1 309 ? -3.641 13.324 -26.127 1.00 44.72 309 TYR A N 1
ATOM 2442 C CA . TYR A 1 309 ? -4.656 12.992 -25.126 1.00 44.72 309 TYR A CA 1
ATOM 2443 C C . TYR A 1 309 ? -5.680 14.137 -25.113 1.00 44.72 309 TYR A C 1
ATOM 2445 O O . TYR A 1 309 ? -5.369 15.242 -24.662 1.00 44.72 309 TYR A O 1
ATOM 2453 N N . ARG A 1 310 ? -6.911 13.922 -25.599 1.00 37.16 310 ARG A N 1
ATOM 2454 C CA . ARG A 1 310 ? -7.981 14.906 -25.370 1.00 37.16 310 ARG A CA 1
ATOM 2455 C C . ARG A 1 310 ? -8.212 15.045 -23.862 1.00 37.16 310 ARG A C 1
ATOM 2457 O O . ARG A 1 310 ? -8.588 14.073 -23.206 1.00 37.16 310 ARG A O 1
ATOM 2464 N N . ARG A 1 311 ? -8.057 16.263 -23.325 1.00 39.50 311 ARG A N 1
ATOM 2465 C CA . ARG A 1 311 ? -8.575 16.639 -21.996 1.00 39.50 311 ARG A CA 1
ATOM 2466 C C . ARG A 1 311 ? -10.074 16.314 -21.955 1.00 39.50 311 ARG A C 1
ATOM 2468 O O . ARG A 1 311 ? -10.849 16.943 -22.667 1.00 39.50 311 ARG A O 1
ATOM 2475 N N . GLY A 1 312 ? -10.467 15.336 -21.139 1.00 38.03 312 GLY A N 1
ATOM 2476 C CA . GLY A 1 312 ? -11.873 15.065 -20.810 1.00 38.03 312 GLY A CA 1
ATOM 2477 C C . GLY A 1 312 ? -12.622 14.048 -21.685 1.00 38.03 312 GLY A C 1
ATOM 2478 O O . GLY A 1 312 ? -13.844 13.984 -21.603 1.00 38.03 312 GLY A O 1
ATOM 2479 N N . GLY A 1 313 ? -11.944 13.248 -22.518 1.00 39.59 313 GLY A N 1
ATOM 2480 C CA . GLY A 1 313 ? -12.584 12.130 -23.229 1.00 39.59 313 GLY A CA 1
ATOM 2481 C C . GLY A 1 313 ? -12.562 10.826 -22.421 1.00 39.59 313 GLY A C 1
ATOM 2482 O O . GLY A 1 313 ? -11.525 10.467 -21.868 1.00 39.59 313 GLY A O 1
ATOM 2483 N N . THR A 1 314 ? -13.667 10.072 -22.400 1.00 46.84 314 THR A N 1
ATOM 2484 C CA . THR A 1 314 ? -13.653 8.664 -21.966 1.00 46.84 314 THR A CA 1
ATOM 2485 C C . THR A 1 314 ? -12.825 7.871 -22.980 1.00 46.84 314 THR A C 1
ATOM 2487 O O . THR A 1 314 ? -13.299 7.602 -24.087 1.00 46.84 314 THR A O 1
ATOM 2490 N N . GLY A 1 315 ? -11.562 7.581 -22.660 1.00 54.44 315 GLY A N 1
ATOM 2491 C CA . GLY A 1 315 ? -10.688 6.814 -23.550 1.00 54.44 315 GLY A CA 1
ATOM 2492 C C . GLY A 1 315 ? -11.305 5.455 -23.895 1.00 54.44 315 GLY A C 1
ATOM 2493 O O . GLY A 1 315 ? -12.078 4.902 -23.117 1.00 54.44 315 GLY A O 1
ATOM 2494 N N . VAL A 1 316 ? -10.982 4.915 -25.069 1.00 62.06 316 VAL A N 1
ATOM 2495 C CA . VAL A 1 316 ? -11.338 3.539 -25.437 1.00 62.06 316 VAL A CA 1
ATOM 2496 C C . VAL A 1 316 ? -10.066 2.718 -25.347 1.00 62.06 316 VAL A C 1
ATOM 2498 O O . VAL A 1 316 ? -9.086 3.024 -26.022 1.00 62.06 316 VAL A O 1
ATOM 2501 N N . LEU A 1 317 ? -10.072 1.682 -24.511 1.00 73.31 317 LEU A N 1
ATOM 2502 C CA . LEU A 1 317 ? -8.976 0.726 -24.477 1.00 73.31 317 LEU A CA 1
ATOM 2503 C C . LEU A 1 317 ? -9.122 -0.214 -25.679 1.00 73.31 317 LEU A C 1
ATOM 2505 O O . LEU A 1 317 ? -10.129 -0.909 -25.805 1.00 73.31 317 LEU A O 1
ATOM 2509 N N . SER A 1 318 ? -8.138 -0.226 -26.575 1.00 76.75 318 SER A N 1
ATOM 2510 C CA . SER A 1 318 ? -8.142 -1.093 -27.759 1.00 76.75 318 SER A CA 1
ATOM 2511 C C . SER A 1 318 ? -6.985 -2.083 -27.699 1.00 76.75 318 SER A C 1
ATOM 2513 O O . SER A 1 318 ? -5.851 -1.699 -27.424 1.00 76.75 318 SER A O 1
ATOM 2515 N N . ALA A 1 319 ? -7.263 -3.368 -27.927 1.00 80.12 319 ALA A N 1
ATOM 2516 C CA . ALA A 1 319 ? -6.216 -4.379 -28.032 1.00 80.12 319 ALA A CA 1
ATOM 2517 C C . ALA A 1 319 ? -5.397 -4.125 -29.307 1.00 80.12 319 ALA A C 1
ATOM 2519 O O . ALA A 1 319 ? -5.958 -4.032 -30.398 1.00 80.12 319 ALA A O 1
ATOM 2520 N N . VAL A 1 320 ? -4.080 -3.989 -29.158 1.00 83.00 320 VAL A N 1
ATOM 2521 C CA . VAL A 1 320 ? -3.147 -3.705 -30.258 1.00 83.00 320 VAL A CA 1
ATOM 2522 C C . VAL A 1 320 ? -2.473 -4.988 -30.709 1.00 83.00 320 VAL A C 1
ATOM 2524 O O . VAL A 1 320 ? -2.469 -5.311 -31.894 1.00 83.00 320 VAL A O 1
ATOM 2527 N N . SER A 1 321 ? -1.894 -5.720 -29.764 1.00 86.50 321 SER A N 1
ATOM 2528 C CA . SER A 1 321 ? -1.186 -6.961 -30.044 1.00 86.50 321 SER A CA 1
ATOM 2529 C C . SER A 1 321 ? -1.092 -7.827 -28.798 1.00 86.50 321 SER A C 1
ATOM 2531 O O . SER A 1 321 ? -1.213 -7.353 -27.671 1.00 86.50 321 SER A O 1
ATOM 2533 N N . THR A 1 322 ? -0.844 -9.109 -29.027 1.00 90.19 322 THR A N 1
ATOM 2534 C CA . THR A 1 322 ? -0.534 -10.081 -27.987 1.00 90.19 322 THR A CA 1
ATOM 2535 C C . THR A 1 322 ? 0.814 -10.686 -28.325 1.00 90.19 322 THR A C 1
ATOM 2537 O O . THR A 1 322 ? 1.005 -11.220 -29.421 1.00 90.19 322 THR A O 1
ATOM 2540 N N . VAL A 1 323 ? 1.748 -10.606 -27.387 1.00 91.00 323 VAL A N 1
ATOM 2541 C CA . VAL A 1 323 ? 3.006 -11.341 -27.457 1.00 91.00 323 VAL A CA 1
ATOM 2542 C C . VAL A 1 323 ? 2.800 -12.678 -26.742 1.00 91.00 323 VAL A C 1
ATOM 2544 O O . VAL A 1 323 ? 2.248 -12.681 -25.638 1.00 91.00 323 VAL A O 1
ATOM 2547 N N . PRO A 1 324 ? 3.230 -13.808 -27.337 1.00 91.75 324 PRO A N 1
ATOM 2548 C CA . PRO A 1 324 ? 3.244 -15.105 -26.664 1.00 91.75 324 PRO A CA 1
ATOM 2549 C C . PRO A 1 324 ? 3.995 -15.069 -25.327 1.00 91.75 324 PRO A C 1
ATOM 2551 O O . PRO A 1 324 ? 4.625 -14.073 -24.980 1.00 91.75 324 PRO A O 1
ATOM 2554 N N . VAL A 1 325 ? 3.953 -16.187 -24.599 1.00 94.25 325 VAL A N 1
ATOM 2555 C CA . VAL A 1 325 ? 4.654 -16.346 -23.316 1.00 94.25 325 VAL A CA 1
ATOM 2556 C C . VAL A 1 325 ? 6.072 -15.785 -23.397 1.00 94.25 325 VAL A C 1
ATOM 2558 O O . VAL A 1 325 ? 6.845 -16.181 -24.273 1.00 94.25 325 VAL A O 1
ATOM 2561 N N . VAL A 1 326 ? 6.389 -14.848 -22.501 1.00 93.75 326 VAL A N 1
ATOM 2562 C CA . VAL A 1 326 ? 7.708 -14.221 -22.430 1.00 93.75 326 VAL A CA 1
ATOM 2563 C C . VAL A 1 326 ? 8.757 -15.291 -22.148 1.00 93.75 326 VAL A C 1
ATOM 2565 O O . VAL A 1 326 ? 8.575 -16.166 -21.301 1.00 93.75 326 VAL A O 1
ATOM 2568 N N . LYS A 1 327 ? 9.876 -15.204 -22.864 1.00 94.81 327 LYS A N 1
ATOM 2569 C CA . LYS A 1 327 ? 11.005 -16.117 -22.724 1.00 94.81 327 LYS A CA 1
ATOM 2570 C C . LYS A 1 327 ? 12.292 -15.360 -22.454 1.00 94.81 327 LYS A C 1
ATOM 2572 O O . LYS A 1 327 ? 12.461 -14.237 -22.931 1.00 94.81 327 LYS A O 1
ATOM 2577 N N . THR A 1 328 ? 13.181 -15.983 -21.697 1.00 92.88 328 THR A N 1
ATOM 2578 C CA . THR A 1 328 ? 14.563 -15.541 -21.475 1.00 92.88 328 THR A CA 1
ATOM 2579 C C . THR A 1 328 ? 15.402 -15.651 -22.757 1.00 92.88 328 THR A C 1
ATOM 2581 O O . THR A 1 328 ? 14.939 -16.165 -23.780 1.00 92.88 328 THR A O 1
ATOM 2584 N N . LEU A 1 329 ? 16.657 -15.187 -22.721 1.00 91.62 329 LEU A N 1
ATOM 2585 C CA . LEU A 1 329 ? 17.576 -15.294 -23.871 1.00 91.62 329 LEU A CA 1
ATOM 2586 C C . LEU A 1 329 ? 17.881 -16.742 -24.287 1.00 91.62 329 LEU A C 1
ATOM 2588 O O . LEU A 1 329 ? 18.178 -16.993 -25.453 1.00 91.62 329 LEU A O 1
ATOM 2592 N N . ASP A 1 330 ? 17.796 -17.685 -23.350 1.00 90.69 330 ASP A N 1
ATOM 2593 C CA . ASP A 1 330 ? 17.934 -19.130 -23.560 1.00 90.69 330 ASP A CA 1
ATOM 2594 C C . ASP A 1 330 ? 16.619 -19.822 -23.979 1.00 90.69 330 ASP A C 1
ATOM 2596 O O . ASP A 1 330 ? 16.547 -21.045 -23.981 1.00 90.69 330 ASP A O 1
ATOM 2600 N N . ASP A 1 331 ? 15.595 -19.053 -24.369 1.00 91.19 331 ASP A N 1
ATOM 2601 C CA . ASP A 1 331 ? 14.270 -19.531 -24.806 1.00 91.19 331 ASP A CA 1
ATOM 2602 C C . ASP A 1 331 ? 13.456 -20.243 -23.702 1.00 91.19 331 ASP A C 1
ATOM 2604 O O . ASP A 1 331 ? 12.455 -20.909 -23.982 1.00 91.19 331 ASP A O 1
ATOM 2608 N N . THR A 1 332 ? 13.827 -20.050 -22.431 1.00 94.69 332 THR A N 1
ATOM 2609 C CA . THR A 1 332 ? 13.090 -20.581 -21.277 1.00 94.69 332 THR A CA 1
ATOM 2610 C C . THR A 1 332 ? 11.887 -19.677 -20.964 1.00 94.69 332 THR A C 1
ATOM 2612 O O . THR A 1 332 ? 12.065 -18.482 -20.707 1.00 94.69 332 THR A O 1
ATOM 2615 N N . PRO A 1 333 ? 10.642 -20.193 -20.986 1.00 95.56 333 PRO A N 1
ATOM 2616 C CA . PRO A 1 333 ? 9.455 -19.397 -20.684 1.00 95.56 333 PRO A CA 1
ATOM 2617 C C . PRO A 1 333 ? 9.388 -19.032 -19.200 1.00 95.56 333 PRO A C 1
ATOM 2619 O O . PRO A 1 333 ? 9.746 -19.838 -18.343 1.00 95.56 333 PRO A O 1
ATOM 2622 N N . PHE A 1 334 ? 8.884 -17.840 -18.884 1.00 96.44 334 PHE A N 1
ATOM 2623 C CA . PHE A 1 334 ? 8.622 -17.436 -17.504 1.00 96.44 334 PHE A CA 1
ATOM 2624 C C . PHE A 1 334 ? 7.493 -16.410 -17.411 1.00 96.44 334 PHE A C 1
ATOM 2626 O O . PHE A 1 334 ? 7.231 -15.653 -18.346 1.00 96.44 334 PHE A O 1
ATOM 2633 N N . THR A 1 335 ? 6.869 -16.335 -16.236 1.00 96.88 335 THR A N 1
ATOM 2634 C CA . THR A 1 335 ? 5.882 -15.299 -15.922 1.00 96.88 335 THR A CA 1
ATOM 2635 C C . THR A 1 335 ? 6.533 -14.220 -15.059 1.00 96.88 335 THR A C 1
ATOM 2637 O O . THR A 1 335 ? 6.828 -14.488 -13.888 1.00 96.88 335 THR A O 1
ATOM 2640 N N . PRO A 1 336 ? 6.713 -12.986 -15.569 1.00 96.75 336 PRO A N 1
ATOM 2641 C CA . PRO A 1 336 ? 7.301 -11.897 -14.798 1.00 96.75 336 PRO A CA 1
ATOM 2642 C C . PRO A 1 336 ? 6.634 -11.704 -13.427 1.00 96.75 336 PRO A C 1
ATOM 2644 O O . PRO A 1 336 ? 5.410 -11.806 -13.288 1.00 96.75 336 PRO A O 1
ATOM 2647 N N . SER A 1 337 ? 7.433 -11.451 -12.391 1.00 95.12 337 SER A N 1
ATOM 2648 C CA . SER A 1 337 ? 6.948 -11.111 -11.043 1.00 95.12 337 SER A CA 1
ATOM 2649 C C . SER A 1 337 ? 6.807 -9.601 -10.842 1.00 95.12 337 SER A C 1
ATOM 2651 O O . SER A 1 337 ? 5.937 -9.154 -10.095 1.00 95.12 337 SER A O 1
ATOM 2653 N N . LYS A 1 338 ? 7.636 -8.818 -11.537 1.00 95.56 338 LYS A N 1
ATOM 2654 C CA . LYS A 1 338 ? 7.593 -7.355 -11.620 1.00 95.56 338 LYS A CA 1
ATOM 2655 C C . LYS A 1 338 ? 8.010 -6.912 -13.014 1.00 95.56 338 LYS A C 1
ATOM 2657 O O . LYS A 1 338 ? 8.771 -7.608 -13.689 1.00 95.56 338 LYS A O 1
ATOM 2662 N N . ALA A 1 339 ? 7.531 -5.736 -13.399 1.00 95.19 339 ALA A N 1
ATOM 2663 C CA . ALA A 1 339 ? 7.887 -5.093 -14.647 1.00 95.19 339 ALA A CA 1
ATOM 2664 C C . ALA A 1 339 ? 8.061 -3.581 -14.447 1.00 95.19 339 ALA A C 1
ATOM 2666 O O . ALA A 1 339 ? 7.359 -2.982 -13.631 1.00 95.19 339 ALA A O 1
ATOM 2667 N N . LEU A 1 340 ? 8.982 -2.971 -15.189 1.00 94.56 340 LEU A N 1
ATOM 2668 C CA . LEU A 1 340 ? 9.245 -1.532 -15.165 1.00 94.56 340 LEU A CA 1
ATOM 2669 C C . LEU A 1 340 ? 9.430 -1.006 -16.596 1.00 94.56 340 LEU A C 1
ATOM 2671 O O . LEU A 1 340 ? 10.108 -1.639 -17.400 1.00 94.56 340 LEU A O 1
ATOM 2675 N N . LEU A 1 341 ? 8.848 0.155 -16.910 1.00 92.19 341 LEU A N 1
ATOM 2676 C CA . LEU A 1 341 ? 9.086 0.844 -18.184 1.00 92.19 341 LEU A CA 1
ATOM 2677 C C . LEU A 1 341 ? 10.503 1.405 -18.240 1.00 92.19 341 LEU A C 1
ATOM 2679 O O . LEU A 1 341 ? 10.978 1.999 -17.273 1.00 92.19 341 LEU A O 1
ATOM 2683 N N . TYR A 1 342 ? 11.141 1.259 -19.394 1.00 91.38 342 TYR A N 1
ATOM 2684 C CA . TYR A 1 342 ? 12.529 1.642 -19.604 1.00 91.38 342 TYR A CA 1
ATOM 2685 C C . TYR A 1 342 ? 12.727 2.303 -20.968 1.00 91.38 342 TYR A C 1
ATOM 2687 O O . TYR A 1 342 ? 12.048 1.950 -21.939 1.00 91.38 342 TYR A O 1
ATOM 2695 N N . GLN A 1 343 ? 13.639 3.281 -21.022 1.00 86.69 343 GLN A N 1
ATOM 2696 C CA . GLN A 1 343 ? 13.979 4.057 -22.222 1.00 86.69 343 GLN A CA 1
ATOM 2697 C C . GLN A 1 343 ? 12.740 4.566 -22.981 1.00 86.69 343 GLN A C 1
ATOM 2699 O O . GLN A 1 343 ? 12.483 4.170 -24.119 1.00 86.69 343 GLN A O 1
ATOM 2704 N N . GLY A 1 344 ? 11.914 5.385 -22.321 1.00 79.62 344 GLY A N 1
ATOM 2705 C CA . GLY A 1 344 ? 10.761 6.025 -22.960 1.00 79.62 344 GLY A CA 1
ATOM 2706 C C . GLY A 1 344 ? 9.703 5.057 -23.507 1.00 79.62 344 GLY A C 1
ATOM 2707 O O . GLY A 1 344 ? 9.148 5.308 -24.575 1.00 79.62 344 GLY A O 1
ATOM 2708 N N . ASN A 1 345 ? 9.419 3.964 -22.788 1.00 79.81 345 ASN A N 1
ATOM 2709 C CA . ASN A 1 345 ? 8.490 2.879 -23.158 1.00 79.81 345 ASN A CA 1
ATOM 2710 C C . ASN A 1 345 ? 8.959 1.959 -24.303 1.00 79.81 345 ASN A C 1
ATOM 2712 O O . ASN A 1 345 ? 8.158 1.160 -24.795 1.00 79.81 345 ASN A O 1
ATOM 2716 N N . ARG A 1 346 ? 10.219 2.042 -24.745 1.00 86.56 346 ARG A N 1
ATOM 2717 C CA . ARG A 1 346 ? 10.751 1.143 -25.789 1.00 86.56 346 ARG A CA 1
ATOM 2718 C C . ARG A 1 346 ? 10.981 -0.270 -25.267 1.00 86.56 346 ARG A C 1
ATOM 2720 O O . ARG A 1 346 ? 10.869 -1.237 -26.020 1.00 86.56 346 ARG A O 1
ATOM 2727 N N . GLN A 1 347 ? 11.307 -0.377 -23.982 1.00 92.12 347 GLN A N 1
ATOM 2728 C CA . GLN A 1 347 ? 11.622 -1.639 -23.334 1.00 92.12 347 GLN A CA 1
ATOM 2729 C C . GLN A 1 347 ? 10.867 -1.792 -22.011 1.00 92.12 347 GLN A C 1
ATOM 2731 O O . GLN A 1 347 ? 10.521 -0.814 -21.341 1.00 92.12 347 GLN A O 1
ATOM 2736 N N . LEU A 1 348 ? 10.627 -3.044 -21.637 1.00 94.69 348 LEU A N 1
ATOM 2737 C CA . LEU A 1 348 ? 10.153 -3.446 -20.320 1.00 94.69 348 LEU A CA 1
ATOM 2738 C C . LEU A 1 348 ? 11.265 -4.215 -19.616 1.00 94.69 348 LEU A C 1
ATOM 2740 O O . LEU A 1 348 ? 11.775 -5.198 -20.146 1.00 94.69 348 LEU A O 1
ATOM 2744 N N . LEU A 1 349 ? 11.615 -3.802 -18.404 1.00 96.19 349 LEU A N 1
ATOM 2745 C CA . LEU A 1 349 ? 12.487 -4.584 -17.534 1.00 96.19 349 LEU A CA 1
ATOM 2746 C C . LEU A 1 349 ? 11.633 -5.575 -16.770 1.00 96.19 349 LEU A C 1
ATOM 2748 O O . LEU A 1 349 ? 10.708 -5.160 -16.079 1.00 96.19 349 LEU A O 1
ATOM 2752 N N . LEU A 1 350 ? 11.936 -6.860 -16.887 1.00 97.00 350 LEU A N 1
ATOM 2753 C CA . LEU A 1 350 ? 11.151 -7.952 -16.327 1.00 97.00 350 LEU A CA 1
ATOM 2754 C C . LEU A 1 350 ? 11.981 -8.723 -15.302 1.00 97.00 350 LEU A C 1
ATOM 2756 O O . LEU A 1 350 ? 13.125 -9.102 -15.571 1.00 97.00 350 LEU A O 1
ATOM 2760 N N . LEU A 1 351 ? 11.387 -8.980 -14.137 1.00 96.12 351 LEU A N 1
ATOM 2761 C CA . LEU A 1 351 ? 11.964 -9.866 -13.128 1.00 96.12 351 LEU A CA 1
ATOM 2762 C C . LEU A 1 351 ? 11.409 -11.277 -13.282 1.00 96.12 351 LEU A C 1
ATOM 2764 O O . LEU A 1 351 ? 10.193 -11.479 -13.264 1.00 96.12 351 LEU A O 1
ATOM 2768 N N . ASN A 1 352 ? 12.308 -12.251 -13.385 1.00 94.69 352 ASN A N 1
ATOM 2769 C CA . ASN A 1 352 ? 11.961 -13.664 -13.374 1.00 94.69 352 ASN A CA 1
ATOM 2770 C C . ASN A 1 352 ? 12.000 -14.187 -11.918 1.00 94.69 352 ASN A C 1
ATOM 2772 O O . ASN A 1 352 ? 13.051 -14.077 -11.277 1.00 94.69 352 ASN A O 1
ATOM 2776 N N . PRO A 1 353 ? 10.898 -14.749 -11.373 1.00 93.44 353 PRO A N 1
ATOM 2777 C CA . PRO A 1 353 ? 10.871 -15.280 -10.006 1.00 93.44 353 PRO A CA 1
ATOM 2778 C C . PRO A 1 353 ? 11.865 -16.428 -9.764 1.00 93.44 353 PRO A C 1
ATOM 2780 O O . PRO A 1 353 ? 12.312 -16.591 -8.629 1.00 93.44 353 PRO A O 1
ATOM 2783 N N . ASP A 1 354 ? 12.259 -17.156 -10.811 1.00 92.31 354 ASP A N 1
ATOM 2784 C CA . ASP A 1 354 ? 13.200 -18.280 -10.742 1.00 92.31 354 ASP A CA 1
ATOM 2785 C C . ASP A 1 354 ? 14.662 -17.829 -10.922 1.00 92.31 354 ASP A C 1
ATOM 2787 O O . ASP A 1 354 ? 15.592 -18.498 -10.476 1.00 92.31 354 ASP A O 1
ATOM 2791 N N . ARG A 1 355 ? 14.887 -16.654 -11.533 1.00 91.19 355 ARG A N 1
ATOM 2792 C CA . ARG A 1 355 ? 16.216 -16.056 -11.782 1.00 91.19 355 ARG A CA 1
ATOM 2793 C C . ARG A 1 355 ? 16.317 -14.657 -11.165 1.00 91.19 355 ARG A C 1
ATOM 2795 O O . ARG A 1 355 ? 16.512 -13.662 -11.856 1.00 91.19 355 ARG A O 1
ATOM 2802 N N . ARG A 1 356 ? 16.202 -14.582 -9.835 1.00 90.81 356 ARG A N 1
ATOM 2803 C CA . ARG A 1 356 ? 16.030 -13.319 -9.083 1.00 90.81 356 ARG A CA 1
ATOM 2804 C C . ARG A 1 356 ? 17.219 -12.359 -9.114 1.00 90.81 356 ARG A C 1
ATOM 2806 O O . ARG A 1 356 ? 17.030 -11.200 -8.780 1.00 90.81 356 ARG A O 1
ATOM 2813 N N . SER A 1 357 ? 18.420 -12.797 -9.487 1.00 89.94 357 SER A N 1
ATOM 2814 C CA . SER A 1 357 ? 19.599 -11.926 -9.634 1.00 89.94 357 SER A CA 1
ATOM 2815 C C . SER A 1 357 ? 19.751 -11.336 -11.044 1.00 89.94 357 SER A C 1
ATOM 2817 O O . SER A 1 357 ? 20.768 -10.706 -11.345 1.00 89.94 357 SER A O 1
ATOM 2819 N N . VAL A 1 358 ? 18.758 -11.548 -11.918 1.00 90.94 358 VAL A N 1
ATOM 2820 C CA . VAL A 1 358 ? 18.787 -11.162 -13.333 1.00 90.94 358 VAL A CA 1
ATOM 2821 C C . VAL A 1 358 ? 17.603 -10.260 -13.671 1.00 90.94 358 VAL A C 1
ATOM 2823 O O . VAL A 1 358 ? 16.454 -10.568 -13.356 1.00 90.94 358 VAL A O 1
ATOM 2826 N N . VAL A 1 359 ? 17.884 -9.171 -14.379 1.00 93.69 359 VAL A N 1
ATOM 2827 C CA . VAL A 1 359 ? 16.883 -8.310 -15.014 1.00 93.69 359 VAL A CA 1
ATOM 2828 C C . VAL A 1 359 ? 16.867 -8.621 -16.504 1.00 93.69 359 VAL A C 1
ATOM 2830 O O . VAL A 1 359 ? 17.907 -8.541 -17.153 1.00 93.69 359 VAL A O 1
ATOM 2833 N N . SER A 1 360 ? 15.705 -8.979 -17.048 1.00 94.75 360 SER A N 1
ATOM 2834 C CA . SER A 1 360 ? 15.530 -9.215 -18.487 1.00 94.75 360 SER A CA 1
ATOM 2835 C C . SER A 1 360 ? 14.988 -7.956 -19.155 1.00 94.75 360 SER A C 1
ATOM 2837 O O . SER A 1 360 ? 13.928 -7.474 -18.761 1.00 94.75 360 SER A O 1
ATOM 2839 N N . SER A 1 361 ? 15.678 -7.425 -20.162 1.00 95.06 361 SER A N 1
ATOM 2840 C CA . SER A 1 361 ? 15.178 -6.318 -20.979 1.00 95.06 361 SER A CA 1
ATOM 2841 C C . SER A 1 361 ? 14.398 -6.856 -22.175 1.00 95.06 361 SER A C 1
ATOM 2843 O O . SER A 1 361 ? 14.954 -7.489 -23.078 1.00 95.06 361 SER A O 1
ATOM 2845 N N . PHE A 1 362 ? 13.091 -6.624 -22.163 1.00 95.50 362 PHE A N 1
ATOM 2846 C CA . PHE A 1 362 ? 12.151 -7.000 -23.205 1.00 95.50 362 PHE A CA 1
ATOM 2847 C C . PHE A 1 362 ? 11.921 -5.830 -24.157 1.00 95.50 362 PHE A C 1
ATOM 2849 O O . PHE A 1 362 ? 11.445 -4.773 -23.749 1.00 95.50 362 PHE A O 1
ATOM 2856 N N . ASP A 1 363 ? 12.230 -6.026 -25.435 1.00 94.06 363 ASP A N 1
ATOM 2857 C CA . ASP A 1 363 ? 11.993 -5.033 -26.477 1.00 94.06 363 ASP A CA 1
ATOM 2858 C C . ASP A 1 363 ? 10.550 -5.135 -26.979 1.00 94.06 363 ASP A C 1
ATOM 2860 O O . ASP A 1 363 ? 10.112 -6.185 -27.460 1.00 94.06 363 ASP A O 1
ATOM 2864 N N . VAL A 1 364 ? 9.808 -4.034 -26.849 1.00 90.00 364 VAL A N 1
ATOM 2865 C CA . VAL A 1 364 ? 8.371 -3.989 -27.148 1.00 90.00 364 VAL A CA 1
ATOM 2866 C C . VAL A 1 364 ? 8.091 -4.159 -28.642 1.00 90.00 364 VAL A C 1
ATOM 2868 O O . VAL A 1 364 ? 7.091 -4.773 -29.004 1.00 90.00 364 VAL A O 1
ATOM 2871 N N . GLU A 1 365 ? 8.953 -3.639 -29.515 1.00 88.31 365 GLU A N 1
ATOM 2872 C CA . GLU A 1 365 ? 8.765 -3.714 -30.969 1.00 88.31 365 GLU A CA 1
ATOM 2873 C C . GLU A 1 365 ? 9.120 -5.100 -31.506 1.00 88.31 365 GLU A C 1
ATOM 2875 O O . GLU A 1 365 ? 8.430 -5.636 -32.374 1.00 88.31 365 GLU A O 1
ATOM 2880 N N . ARG A 1 366 ? 10.185 -5.704 -30.972 1.00 90.81 366 ARG A N 1
ATOM 2881 C CA . ARG A 1 366 ? 10.630 -7.051 -31.352 1.00 90.81 366 ARG A CA 1
ATOM 2882 C C . ARG A 1 366 ? 9.819 -8.158 -30.687 1.00 90.81 366 ARG A C 1
ATOM 2884 O O . ARG A 1 366 ? 9.894 -9.296 -31.147 1.00 90.81 366 ARG A O 1
ATOM 2891 N N . GLY A 1 367 ? 9.101 -7.854 -29.608 1.00 92.38 367 GLY A N 1
ATOM 2892 C CA . GLY A 1 367 ? 8.273 -8.811 -28.877 1.00 92.38 367 GLY A CA 1
ATOM 2893 C C . GLY A 1 367 ? 9.075 -9.918 -28.188 1.00 92.38 367 GLY A C 1
ATOM 2894 O O . GLY A 1 367 ? 8.593 -11.044 -28.090 1.00 92.38 367 GLY A O 1
ATOM 2895 N N . LYS A 1 368 ? 10.314 -9.642 -27.758 1.00 94.69 368 LYS A N 1
ATOM 2896 C CA . LYS A 1 368 ? 11.181 -10.629 -27.090 1.00 94.69 368 LYS A CA 1
ATOM 2897 C C . LYS A 1 368 ? 12.220 -9.979 -26.182 1.00 94.69 368 LYS A C 1
ATOM 2899 O O . LYS A 1 368 ? 12.555 -8.806 -26.347 1.00 94.69 368 LYS A O 1
ATOM 2904 N N . VAL A 1 369 ? 12.776 -10.768 -25.263 1.00 95.00 369 VAL A N 1
ATOM 2905 C CA . VAL A 1 369 ? 13.957 -10.374 -24.485 1.00 95.00 369 VAL A CA 1
ATOM 2906 C C . VAL A 1 369 ? 15.155 -10.214 -25.423 1.00 95.00 369 VAL A C 1
ATOM 2908 O O . VAL A 1 369 ? 15.417 -11.070 -26.271 1.00 95.00 369 VAL A O 1
ATOM 2911 N N . VAL A 1 370 ? 15.847 -9.082 -25.305 1.00 93.94 370 VAL A N 1
ATOM 2912 C CA . VAL A 1 370 ? 17.021 -8.730 -26.122 1.00 93.94 370 VAL A CA 1
ATOM 2913 C C . VAL A 1 370 ? 18.305 -8.674 -25.308 1.00 93.94 370 VAL A C 1
ATOM 2915 O O . VAL A 1 370 ? 19.373 -8.915 -25.865 1.00 93.94 370 VAL A O 1
ATOM 2918 N N . GLU A 1 371 ? 18.205 -8.404 -24.006 1.00 91.00 371 GLU A N 1
ATOM 2919 C CA . GLU A 1 371 ? 19.341 -8.335 -23.089 1.00 91.00 371 GLU A CA 1
ATOM 2920 C C . GLU A 1 371 ? 18.962 -8.890 -21.712 1.00 91.00 371 GLU A C 1
ATOM 2922 O O . GLU A 1 371 ? 17.804 -8.834 -21.299 1.00 91.00 371 GLU A O 1
ATOM 2927 N N . GLU A 1 372 ? 19.952 -9.399 -20.984 1.00 91.56 372 GLU A N 1
ATOM 2928 C CA . GLU A 1 372 ? 19.837 -9.778 -19.576 1.00 91.56 372 GLU A CA 1
ATOM 2929 C C . GLU A 1 372 ? 21.012 -9.167 -18.809 1.00 91.56 372 GLU A C 1
ATOM 2931 O O . GLU A 1 372 ? 22.147 -9.178 -19.292 1.00 91.56 372 GLU A O 1
ATOM 2936 N N . TRP A 1 373 ? 20.751 -8.654 -17.609 1.00 90.19 373 TRP A N 1
ATOM 2937 C CA . TRP A 1 373 ? 21.749 -8.000 -16.761 1.00 90.19 373 TRP A CA 1
ATOM 2938 C C . TRP A 1 373 ? 21.751 -8.615 -15.370 1.00 90.19 373 TRP A C 1
ATOM 2940 O O . TRP A 1 373 ? 20.690 -8.824 -14.780 1.00 90.19 373 TRP A O 1
ATOM 2950 N N . LYS A 1 374 ? 22.938 -8.892 -14.827 1.00 85.69 374 LYS A N 1
ATOM 2951 C CA . LYS A 1 374 ? 23.098 -9.485 -13.496 1.00 85.69 374 LYS A CA 1
ATOM 2952 C C . LYS A 1 374 ? 23.466 -8.432 -12.469 1.00 85.69 374 LYS A C 1
ATOM 2954 O O . LYS A 1 374 ? 24.140 -7.439 -12.757 1.00 85.69 374 LYS A O 1
ATOM 2959 N N . THR A 1 375 ? 23.083 -8.707 -11.233 1.00 80.50 375 THR A N 1
ATOM 2960 C CA . THR A 1 375 ? 23.738 -8.108 -10.071 1.00 80.50 375 THR A CA 1
ATOM 2961 C C . THR A 1 375 ? 25.201 -8.559 -9.998 1.00 80.50 375 THR A C 1
ATOM 2963 O O . THR A 1 375 ? 25.528 -9.643 -10.477 1.00 80.50 375 THR A O 1
ATOM 2966 N N . ASN A 1 376 ? 26.087 -7.775 -9.378 1.00 69.62 376 ASN A N 1
ATOM 2967 C CA . ASN A 1 376 ? 27.489 -8.176 -9.169 1.00 69.62 376 ASN A CA 1
ATOM 2968 C C . ASN A 1 376 ? 27.590 -9.536 -8.440 1.00 69.62 376 ASN A C 1
ATOM 2970 O O . ASN A 1 376 ? 26.597 -9.972 -7.864 1.00 69.62 376 ASN A O 1
ATOM 2974 N N . ASN A 1 377 ? 28.781 -10.164 -8.473 1.00 52.56 377 ASN A N 1
ATOM 2975 C CA . ASN A 1 377 ? 29.180 -11.546 -8.091 1.00 52.56 377 ASN A CA 1
ATOM 2976 C C . ASN A 1 377 ? 28.583 -12.220 -6.818 1.00 52.56 377 ASN A C 1
ATOM 2978 O O . ASN A 1 377 ? 29.011 -13.314 -6.470 1.00 52.56 377 ASN A O 1
ATOM 2982 N N . ALA A 1 378 ? 27.624 -11.624 -6.113 1.00 56.06 378 ALA A N 1
ATOM 2983 C CA . ALA A 1 378 ? 26.989 -12.133 -4.901 1.00 56.06 378 ALA A CA 1
ATOM 2984 C C . ALA A 1 378 ? 25.517 -12.580 -5.076 1.00 56.06 378 ALA A C 1
ATOM 2986 O O . ALA A 1 378 ? 24.806 -12.633 -4.075 1.00 56.06 378 ALA A O 1
ATOM 2987 N N . ASP A 1 379 ? 25.044 -12.860 -6.303 1.00 70.94 379 ASP A N 1
ATOM 2988 C CA . ASP A 1 379 ? 23.674 -13.346 -6.594 1.00 70.94 379 ASP A CA 1
ATOM 2989 C C . ASP A 1 379 ? 22.578 -12.627 -5.790 1.00 70.94 379 ASP A C 1
ATOM 2991 O O . ASP A 1 379 ? 21.640 -13.226 -5.260 1.00 70.94 379 ASP A O 1
ATOM 2995 N N . ALA A 1 380 ? 22.719 -11.308 -5.666 1.00 83.25 380 ALA A N 1
ATOM 2996 C CA . ALA A 1 380 ? 21.773 -10.499 -4.930 1.00 83.25 380 ALA A CA 1
ATOM 2997 C C . ALA A 1 380 ? 20.393 -10.616 -5.595 1.00 83.25 380 ALA A C 1
ATOM 2999 O O . ALA A 1 380 ? 20.248 -10.203 -6.745 1.00 83.25 380 ALA A O 1
ATOM 3000 N N . PRO A 1 381 ? 19.359 -11.132 -4.906 1.00 91.56 381 PRO A N 1
ATOM 3001 C CA . PRO A 1 381 ? 18.030 -11.164 -5.490 1.00 91.56 381 PRO A CA 1
ATOM 3002 C C . PRO A 1 381 ? 17.521 -9.734 -5.674 1.00 91.56 381 PRO A C 1
ATOM 3004 O O . PRO A 1 381 ? 17.912 -8.827 -4.936 1.00 91.56 381 PRO A O 1
ATOM 3007 N N . ILE A 1 382 ? 16.630 -9.550 -6.635 1.00 93.62 382 ILE A N 1
ATOM 3008 C CA . ILE A 1 382 ? 15.872 -8.332 -6.877 1.00 93.62 382 ILE A CA 1
ATOM 3009 C C . ILE A 1 382 ? 14.408 -8.698 -6.664 1.00 93.62 382 ILE A C 1
ATOM 3011 O O . ILE A 1 382 ? 13.875 -9.596 -7.315 1.00 93.62 382 ILE A O 1
ATOM 3015 N N . ASP A 1 383 ? 13.770 -8.011 -5.725 1.00 93.94 383 ASP A N 1
ATOM 3016 C CA . ASP A 1 383 ? 12.373 -8.237 -5.345 1.00 93.94 383 ASP A CA 1
ATOM 3017 C C . ASP A 1 383 ? 11.463 -7.149 -5.928 1.00 93.94 383 ASP A C 1
ATOM 3019 O O . ASP A 1 383 ? 10.281 -7.382 -6.185 1.00 93.94 383 ASP A O 1
ATOM 3023 N N . SER A 1 384 ? 12.021 -5.959 -6.157 1.00 94.56 384 SER A N 1
ATOM 3024 C CA . SER A 1 384 ? 11.337 -4.821 -6.757 1.00 94.56 384 SER A CA 1
ATOM 3025 C C . SER A 1 384 ? 12.290 -4.005 -7.626 1.00 94.56 384 SER A C 1
ATOM 3027 O O . SER A 1 384 ? 13.485 -3.902 -7.340 1.00 94.56 384 SER A O 1
ATOM 3029 N N . LEU A 1 385 ? 11.725 -3.395 -8.667 1.00 95.56 385 LEU A N 1
ATOM 3030 C CA . LEU A 1 385 ? 12.375 -2.399 -9.511 1.00 95.56 385 LEU A CA 1
ATOM 3031 C C . LEU A 1 385 ? 11.733 -1.037 -9.254 1.00 95.56 385 LEU A C 1
ATOM 3033 O O . LEU A 1 385 ? 10.513 -0.949 -9.111 1.00 95.56 385 LEU A O 1
ATOM 3037 N N . THR A 1 386 ? 12.543 0.015 -9.236 1.00 95.88 386 THR A N 1
ATOM 3038 C CA . THR A 1 386 ? 12.075 1.397 -9.076 1.00 95.88 386 THR A CA 1
ATOM 3039 C C . THR A 1 386 ? 12.761 2.278 -10.128 1.00 95.88 386 THR A C 1
ATOM 3041 O O . THR A 1 386 ? 13.965 2.117 -10.349 1.00 95.88 386 THR A O 1
ATOM 3044 N N . PRO A 1 387 ? 12.037 3.193 -10.804 1.00 94.75 387 PRO A N 1
ATOM 3045 C CA . PRO A 1 387 ? 12.665 4.184 -11.678 1.00 94.75 387 PRO A CA 1
ATOM 3046 C C . PRO A 1 387 ? 13.718 5.008 -10.921 1.00 94.75 387 PRO A C 1
ATOM 3048 O O . PRO A 1 387 ? 13.596 5.200 -9.717 1.00 94.75 387 PRO A O 1
ATOM 3051 N N . SER A 1 388 ? 14.740 5.530 -11.603 1.00 93.56 388 SER A N 1
ATOM 3052 C CA . SER A 1 388 ? 15.764 6.375 -10.959 1.00 93.56 388 SER A CA 1
ATOM 3053 C C . SER A 1 388 ? 15.252 7.747 -10.513 1.00 93.56 388 SER A C 1
ATOM 3055 O O . SER A 1 388 ? 15.829 8.356 -9.616 1.00 93.56 388 SER A O 1
ATOM 3057 N N . ASN A 1 389 ? 14.163 8.227 -11.112 1.00 94.25 389 ASN A N 1
ATOM 3058 C CA . ASN A 1 389 ? 13.392 9.392 -10.685 1.00 94.25 389 ASN A CA 1
ATOM 3059 C C . ASN A 1 389 ? 11.932 9.251 -11.157 1.00 94.25 389 ASN A C 1
ATOM 3061 O O . ASN A 1 389 ? 11.649 8.469 -12.067 1.00 94.25 389 ASN A O 1
ATOM 3065 N N . LYS A 1 390 ? 10.994 10.009 -10.571 1.00 92.75 390 LYS A N 1
ATOM 3066 C CA . LYS A 1 390 ? 9.547 9.865 -10.847 1.00 92.75 390 LYS A CA 1
ATOM 3067 C C . LYS A 1 390 ? 9.190 10.048 -12.329 1.00 92.75 390 LYS A C 1
ATOM 3069 O O . LYS A 1 390 ? 8.310 9.355 -12.831 1.00 92.75 390 LYS A O 1
ATOM 3074 N N . GLY A 1 391 ? 9.886 10.952 -13.021 1.00 89.00 391 GLY A N 1
ATOM 3075 C CA . GLY A 1 391 ? 9.685 11.247 -14.442 1.00 89.00 391 GLY A CA 1
ATOM 3076 C C . GLY A 1 391 ? 10.417 10.307 -15.404 1.00 89.00 391 GLY A C 1
ATOM 3077 O O . GLY A 1 391 ? 10.153 10.350 -16.603 1.00 89.00 391 GLY A O 1
ATOM 3078 N N . ALA A 1 392 ? 11.296 9.425 -14.916 1.00 89.44 392 ALA A N 1
ATOM 3079 C CA . ALA A 1 392 ? 12.118 8.544 -15.746 1.00 89.44 392 ALA A CA 1
ATOM 3080 C C . ALA A 1 392 ? 11.321 7.698 -16.759 1.00 89.44 392 ALA A C 1
ATOM 3082 O O . ALA A 1 392 ? 11.794 7.571 -17.886 1.00 89.44 392 ALA A O 1
ATOM 3083 N N . PRO A 1 393 ? 10.104 7.187 -16.462 1.00 85.81 393 PRO A N 1
ATOM 3084 C CA . PRO A 1 393 ? 9.295 6.481 -17.461 1.00 85.81 393 PRO A CA 1
ATOM 3085 C C . PRO A 1 393 ? 8.933 7.317 -18.704 1.00 85.81 393 PRO A C 1
ATOM 3087 O O . PRO A 1 393 ? 8.576 6.754 -19.737 1.00 85.81 393 PRO A O 1
ATOM 3090 N N . GLN A 1 394 ? 9.000 8.651 -18.626 1.00 82.56 394 GLN A N 1
ATOM 3091 C CA . GLN A 1 394 ? 8.767 9.557 -19.758 1.00 82.56 394 GLN A CA 1
ATOM 3092 C C . GLN A 1 394 ? 10.048 9.911 -20.524 1.00 82.56 394 GLN A C 1
ATOM 3094 O O . GLN A 1 394 ? 9.977 10.453 -21.627 1.00 82.56 394 GLN A O 1
ATOM 3099 N N . LEU A 1 395 ? 11.212 9.598 -19.959 1.00 86.31 395 LEU A N 1
ATOM 3100 C CA . LEU A 1 395 ? 12.522 9.990 -20.460 1.00 86.31 395 LEU A CA 1
ATOM 3101 C C . LEU A 1 395 ? 13.291 8.773 -20.984 1.00 86.31 395 LEU A C 1
ATOM 3103 O O . LEU A 1 395 ? 12.964 7.621 -20.696 1.00 86.31 395 LEU A O 1
ATOM 3107 N N . ASP A 1 396 ? 14.365 9.029 -21.725 1.00 87.12 396 ASP A N 1
ATOM 3108 C CA . ASP A 1 396 ? 15.297 7.990 -22.182 1.00 87.12 396 ASP A CA 1
ATOM 3109 C C . ASP A 1 396 ? 16.347 7.671 -21.098 1.00 87.12 396 ASP A C 1
ATOM 3111 O O . ASP A 1 396 ? 17.541 7.523 -21.365 1.00 87.12 396 ASP A O 1
ATOM 3115 N N . GLU A 1 397 ? 15.885 7.607 -19.847 1.00 89.94 397 GLU A N 1
ATOM 3116 C CA . GLU A 1 397 ? 16.697 7.329 -18.669 1.00 89.94 397 GLU A CA 1
ATOM 3117 C C . GLU A 1 397 ? 17.148 5.865 -18.666 1.00 89.94 397 GLU A C 1
ATOM 3119 O O . GLU A 1 397 ? 16.370 4.951 -18.953 1.00 89.94 397 GLU A O 1
ATOM 3124 N N . GLN A 1 398 ? 18.429 5.651 -18.365 1.00 90.00 398 GLN A N 1
ATOM 3125 C CA . GLN A 1 398 ? 19.074 4.345 -18.514 1.00 90.00 398 GLN A CA 1
ATOM 3126 C C . GLN A 1 398 ? 19.418 3.689 -17.184 1.00 90.00 398 GLN A C 1
ATOM 3128 O O . GLN A 1 398 ? 19.712 2.492 -17.161 1.00 90.00 398 GLN A O 1
ATOM 3133 N N . THR A 1 399 ? 19.356 4.440 -16.089 1.00 93.12 399 THR A N 1
ATOM 3134 C CA . THR A 1 399 ? 19.554 3.911 -14.745 1.00 93.12 399 THR A CA 1
ATOM 3135 C C . THR A 1 399 ? 18.225 3.590 -14.077 1.00 93.12 399 THR A C 1
ATOM 3137 O O . THR A 1 399 ? 17.205 4.240 -14.307 1.00 93.12 399 THR A O 1
ATOM 3140 N N . PHE A 1 400 ? 18.237 2.580 -13.218 1.00 95.12 400 PHE A N 1
ATOM 3141 C CA . PHE A 1 400 ? 17.095 2.187 -12.395 1.00 95.12 400 PHE A CA 1
ATOM 3142 C C . PHE A 1 400 ? 17.598 1.595 -11.078 1.00 95.12 400 PHE A C 1
ATOM 3144 O O . PHE A 1 400 ? 18.792 1.337 -10.923 1.00 95.12 400 PHE A O 1
ATOM 3151 N N . LEU A 1 401 ? 16.709 1.392 -10.108 1.00 95.44 401 LEU A N 1
ATOM 3152 C CA . LEU A 1 401 ? 17.064 0.793 -8.824 1.00 95.44 401 LEU A CA 1
ATOM 3153 C C . LEU A 1 401 ? 16.534 -0.631 -8.706 1.00 95.44 401 LEU A C 1
ATOM 3155 O O . LEU A 1 401 ? 15.376 -0.903 -9.030 1.00 95.44 401 LEU A O 1
ATOM 3159 N N . GLY A 1 402 ? 17.377 -1.513 -8.176 1.00 95.06 402 GLY A N 1
ATOM 3160 C CA . GLY A 1 402 ? 16.982 -2.811 -7.644 1.00 95.06 402 GLY A CA 1
ATOM 3161 C C . GLY A 1 402 ? 16.827 -2.732 -6.129 1.00 95.06 402 GLY A C 1
ATOM 3162 O O . GLY A 1 402 ? 17.661 -2.138 -5.441 1.00 95.06 402 GLY A O 1
ATOM 3163 N N . ILE A 1 403 ? 15.762 -3.331 -5.600 1.00 94.94 403 ILE A N 1
ATOM 3164 C CA . ILE A 1 403 ? 15.485 -3.413 -4.162 1.00 94.94 403 ILE A CA 1
ATOM 3165 C C . ILE A 1 403 ? 15.244 -4.873 -3.792 1.00 94.94 403 ILE A C 1
ATOM 3167 O O . ILE A 1 403 ? 14.541 -5.595 -4.500 1.00 94.94 403 ILE A O 1
ATOM 3171 N N . ASN A 1 404 ? 15.793 -5.298 -2.660 1.00 93.50 404 ASN A N 1
ATOM 3172 C CA . ASN A 1 404 ? 15.448 -6.553 -2.004 1.00 93.50 404 ASN A CA 1
ATOM 3173 C C . ASN A 1 404 ? 15.326 -6.364 -0.493 1.00 93.50 404 ASN A C 1
ATOM 3175 O O . ASN A 1 404 ? 15.648 -5.300 0.034 1.00 93.50 404 ASN A O 1
ATOM 3179 N N . LYS A 1 405 ? 14.941 -7.420 0.229 1.00 92.88 405 LYS A N 1
ATOM 3180 C CA . LYS A 1 405 ? 14.733 -7.378 1.691 1.00 92.88 405 LYS A CA 1
ATOM 3181 C C . LYS A 1 405 ? 15.884 -6.776 2.513 1.00 92.88 405 LYS A C 1
ATOM 3183 O O . LYS A 1 405 ? 15.651 -6.351 3.643 1.00 92.88 405 LYS A O 1
ATOM 3188 N N . ASN A 1 406 ? 17.118 -6.768 2.017 1.00 91.19 406 ASN A N 1
ATOM 3189 C CA . ASN A 1 406 ? 18.297 -6.368 2.784 1.00 91.19 406 ASN A CA 1
ATOM 3190 C C . ASN A 1 406 ? 19.158 -5.274 2.134 1.00 91.19 406 ASN A C 1
ATOM 3192 O O . ASN A 1 406 ? 20.113 -4.812 2.760 1.00 91.19 406 ASN A O 1
ATOM 3196 N N . GLN A 1 407 ? 18.867 -4.863 0.904 1.00 92.12 407 GLN A N 1
ATOM 3197 C CA . GLN A 1 407 ? 19.627 -3.822 0.220 1.00 92.12 407 GLN A CA 1
ATOM 3198 C C . GLN A 1 407 ? 18.844 -3.174 -0.913 1.00 92.12 407 GLN A C 1
ATOM 3200 O O . GLN A 1 407 ? 17.904 -3.752 -1.458 1.00 92.12 407 GLN A O 1
ATOM 3205 N N . TYR A 1 408 ? 19.302 -1.993 -1.302 1.00 94.44 408 TYR A N 1
ATOM 3206 C CA . TYR A 1 408 ? 18.972 -1.384 -2.582 1.00 94.44 408 TYR A CA 1
ATOM 3207 C C . TYR A 1 408 ? 20.259 -0.964 -3.290 1.00 94.44 408 TYR A C 1
ATOM 3209 O O . TYR A 1 408 ? 21.275 -0.709 -2.636 1.00 94.44 408 TYR A O 1
ATOM 3217 N N . PHE A 1 409 ? 20.217 -0.890 -4.613 1.00 93.50 409 PHE A N 1
ATOM 3218 C CA . PHE A 1 409 ? 21.360 -0.505 -5.436 1.00 93.50 409 PHE A CA 1
ATOM 3219 C C . PHE A 1 409 ? 20.905 0.075 -6.772 1.00 93.50 409 PHE A C 1
ATOM 3221 O O . PHE A 1 409 ? 19.840 -0.272 -7.285 1.00 93.50 409 PHE A O 1
ATOM 3228 N N . VAL A 1 410 ? 21.724 0.956 -7.338 1.00 94.12 410 VAL A N 1
ATOM 3229 C CA . VAL A 1 410 ? 21.509 1.508 -8.679 1.00 94.12 410 VAL A CA 1
ATOM 3230 C C . VAL A 1 410 ? 22.120 0.564 -9.709 1.00 94.12 410 VAL A C 1
ATOM 3232 O O . VAL A 1 410 ? 23.251 0.107 -9.546 1.00 94.12 410 VAL A O 1
ATOM 3235 N N . MET A 1 411 ? 21.380 0.284 -10.775 1.00 92.56 411 MET A N 1
ATOM 3236 C CA . MET A 1 411 ? 21.845 -0.469 -11.933 1.00 92.56 411 MET A CA 1
ATOM 3237 C C . MET A 1 411 ? 21.987 0.455 -13.143 1.00 92.56 411 MET A C 1
ATOM 3239 O O . MET A 1 411 ? 21.119 1.289 -13.404 1.00 92.56 411 MET A O 1
ATOM 3243 N N . ASP A 1 412 ? 23.077 0.279 -13.887 1.00 91.50 412 ASP A N 1
ATOM 3244 C CA . ASP A 1 412 ? 23.330 0.931 -15.171 1.00 91.50 412 ASP A CA 1
ATOM 3245 C C . ASP A 1 412 ? 23.845 -0.110 -16.182 1.00 91.50 412 ASP A C 1
ATOM 3247 O O . ASP A 1 412 ? 25.007 -0.530 -16.109 1.00 91.50 412 ASP A O 1
ATOM 3251 N N . PRO A 1 413 ? 23.008 -0.526 -17.148 1.00 88.06 413 PRO A N 1
ATOM 3252 C CA . PRO A 1 413 ? 23.390 -1.475 -18.194 1.00 88.06 413 PRO A CA 1
ATOM 3253 C C . PRO A 1 413 ? 24.614 -1.062 -19.018 1.00 88.06 413 PRO A C 1
ATOM 3255 O O . PRO A 1 413 ? 25.299 -1.908 -19.596 1.00 88.06 413 PRO A O 1
ATOM 3258 N N . ARG A 1 414 ? 24.950 0.231 -19.075 1.00 84.44 414 ARG A N 1
ATOM 3259 C CA . ARG A 1 414 ? 26.113 0.702 -19.838 1.00 84.44 414 ARG A CA 1
ATOM 3260 C C . ARG A 1 414 ? 27.434 0.272 -19.213 1.00 84.44 414 ARG A C 1
ATOM 3262 O O . ARG A 1 414 ? 28.408 0.120 -19.952 1.00 84.44 414 ARG A O 1
ATOM 3269 N N . ILE A 1 415 ? 27.478 0.036 -17.900 1.00 80.38 415 ILE A N 1
ATOM 3270 C CA . ILE A 1 415 ? 28.689 -0.420 -17.197 1.00 80.38 415 ILE A CA 1
ATOM 3271 C C . ILE A 1 415 ? 29.127 -1.789 -17.725 1.00 80.38 415 ILE A C 1
ATOM 3273 O O . ILE A 1 415 ? 30.303 -1.984 -18.038 1.00 80.38 415 ILE A O 1
ATOM 3277 N N . ALA A 1 416 ? 28.174 -2.696 -17.951 1.00 64.94 416 ALA A N 1
ATOM 3278 C CA . ALA A 1 416 ? 28.435 -3.988 -18.580 1.00 64.94 416 ALA A CA 1
ATOM 3279 C C . ALA A 1 416 ? 29.087 -3.857 -19.965 1.00 64.94 416 ALA A C 1
ATOM 3281 O O . ALA A 1 416 ? 29.970 -4.638 -20.319 1.00 64.94 416 ALA A O 1
ATOM 3282 N N . SER A 1 417 ? 28.684 -2.851 -20.745 1.00 54.06 417 SER A N 1
ATOM 3283 C CA . SER A 1 417 ? 29.217 -2.617 -22.092 1.00 54.06 417 SER A CA 1
ATOM 3284 C C . SER A 1 417 ? 30.631 -2.016 -22.110 1.00 54.06 417 SER A C 1
ATOM 3286 O O . SER A 1 417 ? 31.304 -2.080 -23.142 1.00 54.06 417 SER A O 1
ATOM 3288 N N . ALA A 1 418 ? 31.098 -1.439 -20.996 1.00 54.09 418 ALA A N 1
ATOM 3289 C CA . ALA A 1 418 ? 32.425 -0.832 -20.880 1.00 54.09 418 ALA A CA 1
ATOM 3290 C C . ALA A 1 418 ? 33.517 -1.867 -20.557 1.00 54.09 418 ALA A C 1
ATOM 3292 O O . ALA A 1 418 ? 34.611 -1.792 -21.117 1.00 54.09 418 ALA A O 1
ATOM 3293 N N . ALA A 1 419 ? 33.209 -2.879 -19.737 1.00 50.53 419 ALA A N 1
ATOM 3294 C CA . ALA A 1 419 ? 34.146 -3.952 -19.379 1.00 50.53 419 ALA A CA 1
ATOM 3295 C C . ALA A 1 419 ? 34.507 -4.879 -20.564 1.00 50.53 419 ALA A C 1
ATOM 3297 O O . ALA A 1 419 ? 35.566 -5.501 -20.566 1.00 50.53 419 ALA A O 1
ATOM 3298 N N . GLY A 1 420 ? 33.658 -4.943 -21.598 1.00 46.12 420 GLY A N 1
ATOM 3299 C CA . GLY A 1 420 ? 33.853 -5.785 -22.786 1.00 46.12 420 GLY A CA 1
ATOM 3300 C C . GLY A 1 420 ? 34.639 -5.151 -23.943 1.00 46.12 420 GLY A C 1
ATOM 3301 O O . GLY A 1 420 ? 34.873 -5.822 -24.944 1.00 46.12 420 GLY A O 1
ATOM 3302 N N . ARG A 1 421 ? 35.053 -3.876 -23.859 1.00 45.94 421 ARG A N 1
ATOM 3303 C CA . ARG A 1 421 ? 35.747 -3.180 -24.972 1.00 45.94 421 ARG A CA 1
ATOM 3304 C C . ARG A 1 421 ? 37.273 -3.339 -24.980 1.00 45.94 421 ARG A C 1
ATOM 3306 O O . ARG A 1 421 ? 37.924 -2.799 -25.867 1.00 45.94 421 ARG A O 1
ATOM 3313 N N . GLY A 1 422 ? 37.844 -4.075 -24.024 1.00 42.16 422 GLY A N 1
ATOM 3314 C CA . GLY A 1 422 ? 39.296 -4.231 -23.862 1.00 42.16 422 GLY A CA 1
ATOM 3315 C C . GLY A 1 422 ? 39.916 -5.523 -24.410 1.00 42.16 422 GLY A C 1
ATOM 3316 O O . GLY A 1 422 ? 41.121 -5.697 -24.271 1.00 42.16 422 GLY A O 1
ATOM 3317 N N . GLY A 1 423 ? 39.150 -6.442 -25.009 1.00 41.38 423 GLY A N 1
ATOM 3318 C CA . GLY A 1 423 ? 39.675 -7.761 -25.379 1.00 41.38 423 GLY A CA 1
ATOM 3319 C C . GLY A 1 423 ? 39.014 -8.365 -26.611 1.00 41.38 423 GLY A C 1
ATOM 3320 O O . GLY A 1 423 ? 37.795 -8.465 -26.700 1.00 41.38 423 GLY A O 1
ATOM 3321 N N . SER A 1 424 ? 39.851 -8.774 -27.560 1.00 39.19 424 SER A N 1
ATOM 3322 C CA . SER A 1 424 ? 39.501 -9.512 -28.773 1.00 39.19 424 SER A CA 1
ATOM 3323 C C . SER A 1 424 ? 38.565 -10.708 -28.514 1.00 39.19 424 SER A C 1
ATOM 3325 O O . SER A 1 424 ? 38.870 -11.587 -27.713 1.00 39.19 424 SER A O 1
ATOM 3327 N N . GLY A 1 425 ? 37.468 -10.783 -29.275 1.00 40.81 425 GLY A N 1
ATOM 3328 C CA . GLY A 1 425 ? 37.118 -12.030 -29.961 1.00 40.81 425 GLY A CA 1
ATOM 3329 C C . GLY A 1 425 ? 36.366 -13.140 -29.219 1.00 40.81 425 GLY A C 1
ATOM 3330 O O . GLY A 1 425 ? 36.441 -14.275 -29.678 1.00 40.81 425 GLY A O 1
ATOM 3331 N N . SER A 1 426 ? 35.589 -12.877 -28.163 1.00 35.41 426 SER A N 1
ATOM 3332 C CA . SER A 1 426 ? 34.627 -13.883 -27.675 1.00 35.41 426 SER A CA 1
ATOM 3333 C C . SER A 1 426 ? 33.300 -13.259 -27.241 1.00 35.41 426 SER A C 1
ATOM 3335 O O . SER A 1 426 ? 33.234 -12.527 -26.256 1.00 35.41 426 SER A O 1
ATOM 3337 N N . ARG A 1 427 ? 32.221 -13.563 -27.983 1.00 39.03 427 ARG A N 1
ATOM 3338 C CA . ARG A 1 427 ? 30.824 -13.357 -27.559 1.00 39.03 427 ARG A CA 1
ATOM 3339 C C . ARG A 1 427 ? 30.526 -14.345 -26.430 1.00 39.03 427 ARG A C 1
ATOM 3341 O O . ARG A 1 427 ? 29.876 -15.363 -26.637 1.00 39.03 427 ARG A O 1
ATOM 3348 N N . SER A 1 428 ? 31.069 -14.065 -25.254 1.00 38.94 428 SER A N 1
ATOM 3349 C CA . SER A 1 428 ? 30.727 -14.799 -24.049 1.00 38.94 428 SER A CA 1
ATOM 3350 C C . SER A 1 428 ? 29.283 -14.476 -23.676 1.00 38.94 428 SER A C 1
ATOM 3352 O O . SER A 1 428 ? 28.927 -13.314 -23.498 1.00 38.94 428 SER A O 1
ATOM 3354 N N . THR A 1 429 ? 28.473 -15.516 -23.506 1.00 42.28 429 THR A N 1
ATOM 3355 C CA . THR A 1 429 ? 27.141 -15.538 -22.874 1.00 42.28 429 THR A CA 1
ATOM 3356 C C . THR A 1 429 ? 27.174 -15.109 -21.393 1.00 42.28 429 THR A C 1
ATOM 3358 O O . THR A 1 429 ? 26.203 -15.296 -20.661 1.00 42.28 429 THR A O 1
ATOM 3361 N N . ALA A 1 430 ? 28.303 -14.571 -20.918 1.00 45.41 430 ALA A N 1
ATOM 3362 C CA . ALA A 1 430 ? 28.483 -14.068 -19.570 1.00 45.41 430 ALA A CA 1
ATOM 3363 C C . ALA A 1 430 ? 27.645 -12.805 -19.368 1.00 45.41 430 ALA A C 1
ATOM 3365 O O . ALA A 1 430 ? 27.924 -11.731 -19.896 1.00 45.41 430 ALA A O 1
ATOM 3366 N N . ILE A 1 431 ? 26.594 -12.963 -18.574 1.00 58.72 431 ILE A N 1
ATOM 3367 C CA . ILE A 1 431 ? 25.749 -11.868 -18.125 1.00 58.72 431 ILE A CA 1
ATOM 3368 C C . ILE A 1 431 ? 26.589 -10.966 -17.207 1.00 58.72 431 ILE A C 1
ATOM 3370 O O . ILE A 1 431 ? 27.038 -11.406 -16.147 1.00 58.72 431 ILE A O 1
ATOM 3374 N N . ASN 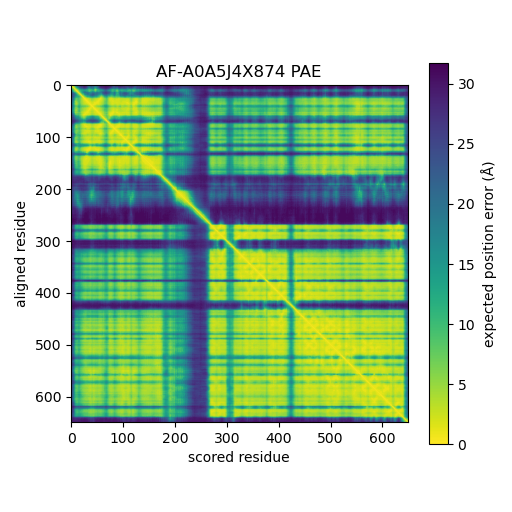A 1 432 ? 26.827 -9.727 -17.634 1.00 61.59 432 ASN A N 1
ATOM 3375 C CA . ASN A 1 432 ? 27.762 -8.815 -16.981 1.00 61.59 432 ASN A CA 1
ATOM 3376 C C . ASN A 1 432 ? 27.156 -8.124 -15.740 1.00 61.59 432 ASN A C 1
ATOM 3378 O O . ASN A 1 432 ? 25.963 -7.792 -15.738 1.00 61.59 432 ASN A O 1
ATOM 3382 N N . PRO A 1 433 ? 27.977 -7.858 -14.708 1.00 71.81 433 PRO A N 1
ATOM 3383 C CA . PRO A 1 433 ? 27.586 -7.073 -13.541 1.00 71.81 433 PRO A CA 1
ATOM 3384 C C . PRO A 1 433 ? 27.251 -5.625 -13.931 1.00 71.81 433 PRO A C 1
ATOM 3386 O O . PRO A 1 433 ? 28.055 -4.959 -14.582 1.00 71.81 433 PRO A O 1
ATOM 3389 N N . CYS A 1 434 ? 26.069 -5.138 -13.541 1.00 84.31 434 CYS A N 1
ATOM 3390 C CA . CYS A 1 434 ? 25.587 -3.792 -13.894 1.00 84.31 434 CYS A CA 1
ATOM 3391 C C . CYS A 1 434 ? 25.343 -2.874 -12.684 1.00 84.31 434 CYS A C 1
ATOM 3393 O O . CYS A 1 434 ? 24.728 -1.821 -12.843 1.00 84.31 434 CYS A O 1
ATOM 3395 N N . ILE A 1 435 ? 25.758 -3.260 -11.472 1.00 87.25 435 ILE A N 1
ATOM 3396 C CA . ILE A 1 435 ? 25.568 -2.410 -10.287 1.00 87.25 435 ILE A CA 1
ATOM 3397 C C . ILE A 1 435 ? 26.568 -1.253 -10.319 1.00 87.25 435 ILE A C 1
ATOM 3399 O O . ILE A 1 435 ? 27.755 -1.453 -10.566 1.00 87.25 435 ILE A O 1
ATOM 3403 N N . VAL A 1 436 ? 26.081 -0.045 -10.037 1.00 88.06 436 VAL A N 1
ATOM 3404 C CA . VAL A 1 436 ? 26.908 1.154 -9.900 1.00 88.06 436 VAL A CA 1
ATOM 3405 C C . VAL A 1 436 ? 27.582 1.154 -8.527 1.00 88.06 436 VAL A C 1
ATOM 3407 O O . VAL A 1 436 ? 26.914 1.264 -7.495 1.00 88.06 436 VAL A O 1
ATOM 3410 N N . ASP A 1 437 ? 28.911 1.072 -8.510 1.00 85.31 437 ASP A N 1
ATOM 3411 C CA . ASP A 1 437 ? 29.686 1.072 -7.270 1.00 85.31 437 ASP A CA 1
ATOM 3412 C C . ASP A 1 437 ? 29.425 2.330 -6.428 1.00 85.31 437 ASP A C 1
ATOM 3414 O O . ASP A 1 437 ? 29.359 3.457 -6.924 1.00 85.31 437 ASP A O 1
ATOM 3418 N N . GLY A 1 438 ? 29.253 2.131 -5.120 1.00 85.25 438 GLY A N 1
ATOM 3419 C CA . GLY A 1 438 ? 28.997 3.209 -4.164 1.00 85.25 438 GLY A CA 1
ATOM 3420 C C . GLY A 1 438 ? 27.600 3.838 -4.235 1.00 85.25 438 GLY A C 1
ATOM 3421 O O . GLY A 1 438 ? 27.328 4.729 -3.434 1.00 85.25 438 GLY A O 1
ATOM 3422 N N . LYS A 1 439 ? 26.710 3.396 -5.138 1.00 90.06 439 LYS A N 1
ATOM 3423 C CA . LYS A 1 439 ? 25.305 3.836 -5.198 1.00 90.06 439 LYS A CA 1
ATOM 3424 C C . LYS A 1 439 ? 24.355 2.721 -4.771 1.00 90.06 439 LYS A C 1
ATOM 3426 O O . LYS A 1 439 ? 23.867 1.928 -5.577 1.00 90.06 439 LYS A O 1
ATOM 3431 N N . GLY A 1 440 ? 24.084 2.682 -3.478 1.00 90.69 440 GLY A N 1
ATOM 3432 C CA . GLY A 1 440 ? 23.269 1.673 -2.828 1.00 90.69 440 GLY A CA 1
ATOM 3433 C C . GLY A 1 440 ? 23.614 1.554 -1.351 1.00 90.69 440 GLY A C 1
ATOM 3434 O O . GLY A 1 440 ? 24.601 2.109 -0.869 1.00 90.69 440 GLY A O 1
ATOM 3435 N N . GLN A 1 441 ? 22.816 0.781 -0.630 1.00 91.50 441 GLN A N 1
ATOM 3436 C CA . GLN A 1 441 ? 23.078 0.456 0.766 1.00 91.50 441 GLN A CA 1
ATOM 3437 C C . GLN A 1 441 ? 22.711 -0.999 1.025 1.00 91.50 441 GLN A C 1
ATOM 3439 O O . GLN A 1 441 ? 21.577 -1.409 0.782 1.00 91.50 441 GLN A O 1
ATOM 3444 N N . GLN A 1 442 ? 23.649 -1.742 1.610 1.00 90.75 442 GLN A N 1
ATOM 3445 C CA . GLN A 1 442 ? 23.413 -3.073 2.160 1.00 90.75 442 GLN A CA 1
ATOM 3446 C C . GLN A 1 442 ? 23.341 -3.007 3.688 1.00 90.75 442 GLN A C 1
ATOM 3448 O O . GLN A 1 442 ? 24.129 -2.308 4.335 1.00 90.75 442 GLN A O 1
ATOM 3453 N N . TYR A 1 443 ? 22.374 -3.713 4.271 1.00 89.44 443 TYR A N 1
ATOM 3454 C CA . TYR A 1 443 ? 22.218 -3.837 5.719 1.00 89.44 443 TYR A CA 1
ATOM 3455 C C . TYR A 1 443 ? 22.868 -5.127 6.234 1.00 89.44 443 TYR A C 1
ATOM 3457 O O . TYR A 1 443 ? 22.940 -6.140 5.536 1.00 89.44 443 TYR A O 1
ATOM 3465 N N . ALA A 1 444 ? 23.366 -5.099 7.471 1.00 87.12 444 ALA A N 1
ATOM 3466 C CA . ALA A 1 444 ? 23.937 -6.288 8.096 1.00 87.12 444 ALA A CA 1
ATOM 3467 C C . ALA A 1 444 ? 22.824 -7.270 8.487 1.00 87.12 444 ALA A C 1
ATOM 3469 O O . ALA A 1 444 ? 21.692 -6.869 8.753 1.00 87.12 444 ALA A O 1
ATOM 3470 N N . SER A 1 445 ? 23.144 -8.563 8.601 1.00 84.00 445 SER A N 1
ATOM 3471 C CA . SER A 1 445 ? 22.144 -9.579 8.970 1.00 84.00 445 SER A CA 1
ATOM 3472 C C . SER A 1 445 ? 21.481 -9.318 10.333 1.00 84.00 445 SER A C 1
ATOM 3474 O O . SER A 1 445 ? 20.334 -9.708 10.535 1.00 84.00 445 SER A O 1
ATOM 3476 N N . SER A 1 446 ? 22.176 -8.658 11.263 1.00 81.31 446 SER A N 1
ATOM 3477 C CA . SER A 1 446 ? 21.640 -8.260 12.572 1.00 81.31 446 SER A CA 1
ATOM 3478 C C . SER A 1 446 ? 20.721 -7.035 12.514 1.00 81.31 446 SER A C 1
ATOM 3480 O O . SER A 1 446 ? 19.934 -6.819 13.429 1.00 81.31 446 SER A O 1
ATOM 3482 N N . THR A 1 447 ? 20.798 -6.239 11.444 1.00 83.19 447 THR A N 1
ATOM 3483 C CA . THR A 1 447 ? 20.062 -4.978 11.259 1.00 83.19 447 THR A CA 1
ATOM 3484 C C . THR A 1 447 ? 19.227 -4.980 9.978 1.00 83.19 447 THR A C 1
ATOM 3486 O O . THR A 1 447 ? 18.968 -3.920 9.404 1.00 83.19 447 THR A O 1
ATOM 3489 N N . ARG A 1 448 ? 18.795 -6.172 9.529 1.00 84.38 448 ARG A N 1
ATOM 3490 C CA . ARG A 1 448 ? 17.976 -6.350 8.319 1.00 84.38 448 ARG A CA 1
ATOM 3491 C C . ARG A 1 448 ? 16.798 -5.382 8.318 1.00 84.38 448 ARG A C 1
ATOM 3493 O O . ARG A 1 448 ? 16.005 -5.347 9.261 1.00 84.38 448 ARG A O 1
ATOM 3500 N N . ALA A 1 449 ? 16.692 -4.631 7.228 1.00 88.44 449 ALA A N 1
ATOM 3501 C CA . ALA A 1 449 ? 15.672 -3.605 7.064 1.00 88.44 449 ALA A CA 1
ATOM 3502 C C . ALA A 1 449 ? 14.339 -4.151 6.524 1.00 88.44 449 ALA A C 1
ATOM 3504 O O . ALA A 1 449 ? 13.334 -3.471 6.651 1.00 88.44 449 ALA A O 1
ATOM 3505 N N . PHE A 1 450 ? 14.313 -5.367 5.961 1.00 92.88 450 PHE A N 1
ATOM 3506 C CA . PHE A 1 450 ? 13.125 -5.997 5.363 1.00 92.88 450 PHE A CA 1
ATOM 3507 C C . PHE A 1 450 ? 12.424 -5.102 4.331 1.00 92.88 450 PHE A C 1
ATOM 3509 O O . PHE A 1 450 ? 11.205 -4.963 4.361 1.00 92.88 450 PHE A O 1
ATOM 3516 N N . LEU A 1 451 ? 13.199 -4.477 3.442 1.00 95.69 451 LEU A N 1
ATOM 3517 C CA . LEU A 1 451 ? 12.683 -3.551 2.429 1.00 95.69 451 LEU A CA 1
ATOM 3518 C C . LEU A 1 451 ? 11.696 -4.256 1.485 1.00 95.69 451 LEU A C 1
ATOM 3520 O O . LEU A 1 451 ? 11.898 -5.423 1.139 1.00 95.69 451 LEU A O 1
ATOM 3524 N N . THR A 1 452 ? 10.653 -3.546 1.058 1.00 95.44 452 THR A N 1
ATOM 3525 C CA . THR A 1 452 ? 9.554 -4.114 0.254 1.00 95.44 452 THR A CA 1
ATOM 3526 C C . THR A 1 452 ? 9.234 -3.309 -0.999 1.00 95.44 452 THR A C 1
ATOM 3528 O O . THR A 1 452 ? 9.129 -3.889 -2.077 1.00 95.44 452 THR A O 1
ATOM 3531 N N . SER A 1 453 ? 9.079 -1.989 -0.882 1.00 94.50 453 SER A N 1
ATOM 3532 C CA . SER A 1 453 ? 8.625 -1.118 -1.974 1.00 94.50 453 SER A CA 1
ATOM 3533 C C . SER A 1 453 ? 9.394 0.195 -1.973 1.00 94.50 453 SER A C 1
ATOM 3535 O O . SER A 1 453 ? 9.626 0.767 -0.909 1.00 94.50 453 SER A O 1
ATOM 3537 N N . GLY A 1 454 ? 9.753 0.698 -3.155 1.00 96.19 454 GLY A N 1
ATOM 3538 C CA . GLY A 1 454 ? 10.462 1.967 -3.314 1.00 96.19 454 GLY A CA 1
ATOM 3539 C C . GLY A 1 454 ? 9.823 2.875 -4.355 1.00 96.19 454 GLY A C 1
ATOM 3540 O O . GLY A 1 454 ? 9.245 2.396 -5.330 1.00 96.19 454 GLY A O 1
ATOM 3541 N N . ALA A 1 455 ? 9.956 4.180 -4.144 1.00 97.56 455 ALA A N 1
ATOM 3542 C CA . ALA A 1 455 ? 9.483 5.228 -5.041 1.00 97.56 455 ALA A CA 1
ATOM 3543 C C . ALA A 1 455 ? 10.421 6.439 -4.974 1.00 97.56 455 ALA A C 1
ATOM 3545 O O . ALA A 1 455 ? 11.099 6.654 -3.969 1.00 97.56 455 ALA A O 1
ATOM 3546 N N . THR A 1 456 ? 10.478 7.220 -6.048 1.00 97.50 456 THR A N 1
ATOM 3547 C CA . THR A 1 456 ? 11.436 8.325 -6.193 1.00 97.50 456 THR A CA 1
ATOM 3548 C C . THR A 1 456 ? 10.751 9.659 -6.439 1.00 97.50 456 THR A C 1
ATOM 3550 O O . THR A 1 456 ? 9.681 9.685 -7.040 1.00 97.50 456 THR A O 1
ATOM 3553 N N . THR A 1 457 ? 11.397 10.760 -6.051 1.00 96.88 457 THR A N 1
ATOM 3554 C CA . THR A 1 457 ? 10.995 12.135 -6.412 1.00 96.88 457 THR A CA 1
ATOM 3555 C C . THR A 1 457 ? 11.403 12.473 -7.853 1.00 96.88 457 THR A C 1
ATOM 3557 O O . THR A 1 457 ? 12.140 11.709 -8.488 1.00 96.88 457 THR A O 1
ATOM 3560 N N . ASN A 1 458 ? 10.985 13.627 -8.395 1.00 93.69 458 ASN A N 1
ATOM 3561 C CA . ASN A 1 458 ? 11.516 14.110 -9.684 1.00 93.69 458 ASN A CA 1
ATOM 3562 C C . ASN A 1 458 ? 13.035 14.370 -9.621 1.00 93.69 458 ASN A C 1
ATOM 3564 O O . ASN A 1 458 ? 13.719 14.218 -10.627 1.00 93.69 458 ASN A O 1
ATOM 3568 N N . ALA A 1 459 ? 13.575 14.714 -8.447 1.00 94.06 459 ALA A N 1
ATOM 3569 C CA . ALA A 1 459 ? 15.005 14.960 -8.243 1.00 94.06 459 ALA A CA 1
ATOM 3570 C C . ALA A 1 459 ? 15.848 13.674 -8.085 1.00 94.06 459 ALA A C 1
ATOM 3572 O O . ALA A 1 459 ? 17.064 13.756 -7.909 1.00 94.06 459 ALA A O 1
ATOM 3573 N N . GLY A 1 460 ? 15.220 12.491 -8.116 1.00 95.31 460 GLY A N 1
ATOM 3574 C CA . GLY A 1 460 ? 15.901 11.199 -7.966 1.00 95.31 460 GLY A CA 1
ATOM 3575 C C . GLY A 1 460 ? 16.270 10.833 -6.525 1.00 95.31 460 GLY A C 1
ATOM 3576 O O . GLY A 1 460 ? 17.101 9.955 -6.301 1.00 95.31 460 GLY A O 1
ATOM 3577 N N . GLN A 1 461 ? 15.668 11.494 -5.534 1.00 97.50 461 GLN A N 1
ATOM 3578 C CA . GLN A 1 461 ? 15.723 11.041 -4.142 1.00 97.50 461 GLN A CA 1
ATOM 3579 C C . GLN A 1 461 ? 14.825 9.810 -3.977 1.00 97.50 461 GLN A C 1
ATOM 3581 O O . GLN A 1 461 ? 13.825 9.678 -4.685 1.00 97.50 461 GLN A O 1
ATOM 3586 N N . LEU A 1 462 ? 15.155 8.922 -3.039 1.00 98.12 462 LEU A N 1
ATOM 3587 C CA . LEU A 1 462 ? 14.511 7.614 -2.903 1.00 98.12 462 LEU A CA 1
ATOM 3588 C C . LEU A 1 462 ? 13.820 7.469 -1.548 1.00 98.12 462 LEU A C 1
ATOM 3590 O O . LEU A 1 462 ? 14.437 7.664 -0.503 1.00 98.12 462 LEU A O 1
ATOM 3594 N N . ALA A 1 463 ? 12.555 7.062 -1.566 1.00 98.31 463 ALA A N 1
ATOM 3595 C CA . ALA A 1 463 ? 11.852 6.539 -0.404 1.00 98.31 463 ALA A CA 1
ATOM 3596 C C . ALA A 1 463 ? 11.794 5.012 -0.511 1.00 98.31 463 ALA A C 1
ATOM 3598 O O . ALA A 1 463 ? 11.493 4.482 -1.583 1.00 98.31 463 ALA A O 1
ATOM 3599 N N . ILE A 1 464 ? 12.030 4.296 0.592 1.00 97.88 464 ILE A N 1
ATOM 3600 C CA . ILE A 1 464 ? 11.827 2.840 0.675 1.00 97.88 464 ILE A CA 1
ATOM 3601 C C . ILE A 1 464 ? 11.015 2.487 1.923 1.00 97.88 464 ILE A C 1
ATOM 3603 O O . ILE A 1 464 ? 11.396 2.875 3.025 1.00 97.88 464 ILE A O 1
ATOM 3607 N N . GLY A 1 465 ? 9.932 1.731 1.747 1.00 97.19 465 GLY A N 1
ATOM 3608 C CA . GLY A 1 465 ? 9.156 1.119 2.825 1.00 97.19 465 GLY A CA 1
ATOM 3609 C C . GLY A 1 465 ? 9.633 -0.298 3.162 1.00 97.19 465 GLY A C 1
ATOM 3610 O O . GLY A 1 465 ? 10.302 -0.948 2.349 1.00 97.19 465 GLY A O 1
ATOM 3611 N N . SER A 1 466 ? 9.277 -0.795 4.346 1.00 95.62 466 SER A N 1
ATOM 3612 C CA . SER A 1 466 ? 9.601 -2.159 4.782 1.00 95.62 466 SER A CA 1
ATOM 3613 C C . SER A 1 466 ? 8.392 -2.995 5.191 1.00 95.62 466 SER A C 1
ATOM 3615 O O . SER A 1 466 ? 7.293 -2.498 5.439 1.00 95.62 466 SER A O 1
ATOM 3617 N N . ALA A 1 467 ? 8.631 -4.296 5.366 1.00 93.00 467 ALA A N 1
ATOM 3618 C CA . ALA A 1 467 ? 7.676 -5.238 5.939 1.00 93.00 467 ALA A CA 1
ATOM 3619 C C . ALA A 1 467 ? 7.346 -4.954 7.419 1.00 93.00 467 ALA A C 1
ATOM 3621 O O . ALA A 1 467 ? 6.425 -5.559 7.952 1.00 93.00 467 ALA A O 1
ATOM 3622 N N . LYS A 1 468 ? 8.087 -4.054 8.081 1.00 88.88 468 LYS A N 1
ATOM 3623 C CA . LYS A 1 468 ? 7.799 -3.578 9.446 1.00 88.88 468 LYS A CA 1
ATOM 3624 C C . LYS A 1 468 ? 6.998 -2.269 9.459 1.00 88.88 468 LYS A C 1
ATOM 3626 O O . LYS A 1 468 ? 6.731 -1.719 10.524 1.00 88.88 468 LYS A O 1
ATOM 3631 N N . GLY A 1 469 ? 6.684 -1.726 8.284 1.00 91.50 469 GLY A N 1
ATOM 3632 C CA . GLY A 1 469 ? 5.968 -0.464 8.135 1.00 91.50 469 GLY A CA 1
ATOM 3633 C C . GLY A 1 469 ? 6.846 0.784 8.175 1.00 91.50 469 GLY A C 1
ATOM 3634 O O . GLY A 1 469 ? 6.320 1.877 7.991 1.00 91.50 469 GLY A O 1
ATOM 3635 N N . ASP A 1 470 ? 8.153 0.656 8.446 1.00 92.94 470 ASP A N 1
ATOM 3636 C CA . ASP A 1 470 ? 9.059 1.812 8.492 1.00 92.94 470 ASP A CA 1
ATOM 3637 C C . ASP A 1 470 ? 9.327 2.365 7.082 1.00 92.94 470 ASP A C 1
ATOM 3639 O O . ASP A 1 470 ? 9.254 1.636 6.088 1.00 92.94 470 ASP A O 1
ATOM 3643 N N . ILE A 1 471 ? 9.598 3.670 6.991 1.00 96.44 471 ILE A N 1
ATOM 3644 C CA . ILE A 1 471 ? 9.888 4.369 5.732 1.00 96.44 471 ILE A CA 1
ATOM 3645 C C . ILE A 1 471 ? 11.233 5.080 5.854 1.00 96.44 471 ILE A C 1
ATOM 3647 O O . ILE A 1 471 ? 11.499 5.803 6.813 1.00 96.44 471 ILE A O 1
ATOM 3651 N N . ARG A 1 472 ? 12.100 4.885 4.863 1.00 96.81 472 ARG A N 1
ATOM 3652 C CA . ARG A 1 472 ? 13.468 5.415 4.815 1.00 96.81 472 ARG A CA 1
ATOM 3653 C C . ARG A 1 472 ? 13.613 6.381 3.655 1.00 96.81 472 ARG A C 1
ATOM 3655 O O . ARG A 1 472 ? 13.326 6.002 2.523 1.00 96.81 472 ARG A O 1
ATOM 3662 N N . LEU A 1 473 ? 14.090 7.590 3.936 1.00 97.81 473 LEU A N 1
ATOM 3663 C CA . LEU A 1 473 ? 14.296 8.648 2.944 1.00 97.81 473 LEU A CA 1
ATOM 3664 C C . LEU A 1 473 ? 15.788 8.824 2.670 1.00 97.81 473 LEU A C 1
ATOM 3666 O O . LEU A 1 473 ? 16.574 9.028 3.599 1.00 97.81 473 LEU A O 1
ATOM 3670 N N . PHE A 1 474 ? 16.182 8.756 1.406 1.00 97.38 474 PHE A N 1
ATOM 3671 C CA . PHE A 1 474 ? 17.562 8.881 0.946 1.00 97.38 474 PHE A CA 1
ATOM 3672 C C . PHE A 1 474 ? 17.700 10.069 -0.002 1.00 97.38 474 PHE A C 1
ATOM 3674 O O . PHE A 1 474 ? 16.819 10.319 -0.823 1.00 97.38 474 PHE A O 1
ATOM 3681 N N . ASP A 1 475 ? 18.831 10.768 0.094 1.00 96.00 475 ASP A N 1
ATOM 3682 C CA . ASP A 1 475 ? 19.160 11.830 -0.853 1.00 96.00 475 ASP A CA 1
ATOM 3683 C C . ASP A 1 475 ? 19.501 11.258 -2.240 1.00 96.00 475 ASP A C 1
ATOM 3685 O O . ASP A 1 475 ? 19.678 10.053 -2.423 1.00 96.00 475 ASP A O 1
ATOM 3689 N N . ASN A 1 476 ? 19.629 12.143 -3.225 1.00 92.81 476 ASN A N 1
ATOM 3690 C CA . ASN A 1 476 ? 19.973 11.782 -4.602 1.00 92.81 476 ASN A CA 1
ATOM 3691 C C . ASN A 1 476 ? 21.377 11.163 -4.761 1.00 92.81 476 ASN A C 1
ATOM 3693 O O . ASN A 1 476 ? 21.686 10.599 -5.813 1.00 92.81 476 ASN A O 1
ATOM 3697 N N . SER A 1 477 ? 22.245 11.265 -3.746 1.00 90.94 477 SER A N 1
ATOM 3698 C CA . SER A 1 477 ? 23.568 10.648 -3.796 1.00 90.94 477 SER A CA 1
ATOM 3699 C C . SER A 1 477 ? 23.445 9.128 -3.742 1.00 90.94 477 SER A C 1
ATOM 3701 O O . SER A 1 477 ? 24.194 8.430 -4.429 1.00 90.94 477 SER A O 1
ATOM 3703 N N . LEU A 1 478 ? 22.484 8.621 -2.954 1.00 90.69 478 LEU A N 1
ATOM 3704 C CA . LEU A 1 478 ? 22.268 7.195 -2.695 1.00 90.69 478 LEU A CA 1
ATOM 3705 C C . LEU A 1 478 ? 23.528 6.467 -2.186 1.00 90.69 478 LEU A C 1
ATOM 3707 O O . LEU A 1 478 ? 23.649 5.256 -2.335 1.00 90.69 478 LEU A O 1
ATOM 3711 N N . GLN A 1 479 ? 24.479 7.197 -1.592 1.00 84.38 479 GLN A N 1
ATOM 3712 C CA . GLN A 1 479 ? 25.761 6.643 -1.119 1.00 84.38 479 GLN A CA 1
ATOM 3713 C C . GLN A 1 479 ? 25.799 6.422 0.395 1.00 84.38 479 GLN A C 1
ATOM 3715 O O . GLN A 1 479 ? 26.784 5.928 0.943 1.00 84.38 479 GLN A O 1
ATOM 3720 N N . LYS A 1 480 ? 24.774 6.895 1.107 1.00 78.88 480 LYS A N 1
ATOM 3721 C CA . LYS A 1 480 ? 24.768 7.000 2.566 1.00 78.88 480 LYS A CA 1
ATOM 3722 C C . LYS A 1 480 ? 23.530 6.335 3.153 1.00 78.88 480 LYS A C 1
ATOM 3724 O O . LYS A 1 480 ? 22.553 6.032 2.468 1.00 78.88 480 LYS A O 1
ATOM 3729 N N . ARG A 1 481 ? 23.565 6.159 4.476 1.00 88.19 481 ARG A N 1
ATOM 3730 C CA . ARG A 1 481 ? 22.378 5.819 5.268 1.00 88.19 481 ARG A CA 1
ATOM 3731 C C . ARG A 1 481 ? 21.255 6.827 5.005 1.00 88.19 481 ARG A C 1
ATOM 3733 O O . ARG A 1 481 ? 21.516 7.971 4.633 1.00 88.19 481 ARG A O 1
ATOM 3740 N N . ALA A 1 482 ? 20.023 6.385 5.248 1.00 93.56 482 ALA A N 1
ATOM 3741 C CA . ALA A 1 482 ? 18.841 7.227 5.136 1.00 93.56 482 ALA A CA 1
ATOM 3742 C C . ALA A 1 482 ? 19.029 8.525 5.934 1.00 93.56 482 ALA A C 1
ATOM 3744 O O . ALA A 1 482 ? 19.532 8.492 7.061 1.00 93.56 482 ALA A O 1
ATOM 3745 N N . LYS A 1 483 ? 18.621 9.653 5.350 1.00 95.31 483 LYS A N 1
ATOM 3746 C CA . LYS A 1 483 ? 18.567 10.946 6.042 1.00 95.31 483 LYS A CA 1
ATOM 3747 C C . LYS A 1 483 ? 17.525 10.918 7.137 1.00 95.31 483 LYS A C 1
ATOM 3749 O O . LYS A 1 483 ? 17.797 11.382 8.236 1.00 95.31 483 LYS A O 1
ATOM 3754 N N . THR A 1 484 ? 16.373 10.336 6.823 1.00 95.25 484 THR A N 1
ATOM 3755 C CA . THR A 1 484 ? 15.244 10.215 7.736 1.00 95.25 484 THR A CA 1
ATOM 3756 C C . THR A 1 484 ? 14.771 8.769 7.765 1.00 95.25 484 THR A C 1
ATOM 3758 O O . THR A 1 484 ? 14.587 8.146 6.719 1.00 95.25 484 THR A O 1
ATOM 3761 N N . LEU A 1 485 ? 14.565 8.248 8.973 1.00 94.12 485 LEU A N 1
ATOM 3762 C CA . LEU A 1 485 ? 13.816 7.024 9.231 1.00 94.12 485 LEU A CA 1
ATOM 3763 C C . LEU A 1 485 ? 12.513 7.433 9.918 1.00 94.12 485 LEU A C 1
ATOM 3765 O O . LEU A 1 485 ? 12.548 8.030 10.992 1.00 94.12 485 LEU A O 1
ATOM 3769 N N . ILE A 1 486 ? 11.389 7.135 9.277 1.00 92.56 486 ILE A N 1
ATOM 3770 C CA . ILE A 1 486 ? 10.053 7.322 9.833 1.00 92.56 486 ILE A CA 1
ATOM 3771 C C . ILE A 1 486 ? 9.601 5.957 10.365 1.00 92.56 486 ILE A C 1
ATOM 3773 O O . ILE A 1 486 ? 9.604 4.988 9.597 1.00 92.56 486 ILE A O 1
ATOM 3777 N N . PRO A 1 487 ? 9.260 5.841 11.658 1.00 88.00 487 PRO A N 1
ATOM 3778 C CA . PRO A 1 487 ? 8.884 4.570 12.256 1.00 88.00 487 PRO A CA 1
ATOM 3779 C C . PRO A 1 487 ? 7.572 4.058 11.662 1.00 88.00 487 PRO A C 1
ATOM 3781 O O . PRO A 1 487 ? 6.655 4.825 11.365 1.00 88.00 487 PRO A O 1
ATOM 3784 N N . GLY A 1 488 ? 7.499 2.739 11.507 1.00 81.56 488 GLY A N 1
ATOM 3785 C CA . GLY A 1 488 ? 6.293 2.058 11.069 1.00 81.56 488 GLY A CA 1
ATOM 3786 C C . GLY A 1 488 ? 5.284 1.869 12.187 1.00 81.56 488 GLY A C 1
ATOM 3787 O O . GLY A 1 488 ? 5.636 1.776 13.363 1.00 81.56 488 GLY A O 1
ATOM 3788 N N . PHE A 1 489 ? 4.020 1.737 11.794 1.00 75.69 489 PHE A N 1
ATOM 3789 C CA . PHE A 1 489 ? 2.929 1.411 12.714 1.00 75.69 489 PHE A CA 1
ATOM 3790 C C . PHE A 1 489 ? 2.812 -0.093 12.983 1.00 75.69 489 PHE A C 1
ATOM 3792 O O . PHE A 1 489 ? 2.059 -0.460 13.870 1.00 75.69 489 PHE A O 1
ATOM 3799 N N . GLY A 1 490 ? 3.610 -0.908 12.276 1.00 77.69 490 GLY A N 1
ATOM 3800 C CA . GLY A 1 490 ? 3.744 -2.359 12.418 1.00 77.69 490 GLY A CA 1
ATOM 3801 C C . GLY A 1 490 ? 3.107 -3.168 11.279 1.00 77.69 490 GLY A C 1
ATOM 3802 O O . GLY A 1 490 ? 3.439 -4.339 11.111 1.00 77.69 490 GLY A O 1
ATOM 3803 N N . ASP A 1 491 ? 2.295 -2.541 10.427 1.00 87.81 491 ASP A N 1
ATOM 3804 C CA . ASP A 1 491 ? 1.813 -3.148 9.183 1.00 87.81 491 ASP A CA 1
ATOM 3805 C C . ASP A 1 491 ? 2.820 -3.027 8.030 1.00 87.81 491 ASP A C 1
ATOM 3807 O O . ASP A 1 491 ? 3.464 -1.984 7.888 1.00 87.81 491 ASP A O 1
ATOM 3811 N N . PRO A 1 492 ? 2.954 -4.052 7.167 1.00 93.06 492 PRO A N 1
ATOM 3812 C CA . PRO A 1 492 ? 3.904 -4.025 6.063 1.00 93.06 492 PRO A CA 1
ATOM 3813 C C . PRO A 1 492 ? 3.523 -2.971 5.018 1.00 93.06 492 PRO A C 1
ATOM 3815 O O . PRO A 1 492 ? 2.372 -2.893 4.586 1.00 93.06 492 PRO A O 1
ATOM 3818 N N . ILE A 1 493 ? 4.511 -2.212 4.534 1.00 96.69 493 ILE A N 1
ATOM 3819 C CA . ILE A 1 493 ? 4.331 -1.380 3.340 1.00 96.69 493 ILE A CA 1
ATOM 3820 C C . ILE A 1 493 ? 4.351 -2.296 2.114 1.00 96.69 493 ILE A C 1
ATOM 3822 O O . ILE A 1 493 ? 5.384 -2.885 1.793 1.00 96.69 493 ILE A O 1
ATOM 3826 N N . ILE A 1 494 ? 3.221 -2.418 1.420 1.00 96.06 494 ILE A N 1
ATOM 3827 C CA . ILE A 1 494 ? 3.064 -3.257 0.216 1.00 96.06 494 ILE A CA 1
ATOM 3828 C C . ILE A 1 494 ? 3.209 -2.466 -1.090 1.00 96.06 494 ILE A C 1
ATOM 3830 O O . ILE A 1 494 ? 3.419 -3.046 -2.154 1.00 96.06 494 ILE A O 1
ATOM 3834 N N . GLY A 1 495 ? 3.127 -1.139 -1.012 1.00 96.56 495 GLY A N 1
ATOM 3835 C CA . GLY A 1 495 ? 3.250 -0.225 -2.142 1.00 96.56 495 GLY A CA 1
ATOM 3836 C C . GLY A 1 495 ? 3.525 1.193 -1.662 1.00 96.56 495 GLY A C 1
ATOM 3837 O O . GLY A 1 495 ? 3.218 1.531 -0.519 1.00 96.56 495 GLY A O 1
ATOM 3838 N N . MET A 1 496 ? 4.123 2.028 -2.505 1.00 96.38 496 MET A N 1
ATOM 3839 C CA . MET A 1 496 ? 4.416 3.416 -2.153 1.00 96.38 496 MET A CA 1
ATOM 3840 C C . MET A 1 496 ? 4.535 4.285 -3.400 1.00 96.38 496 MET A C 1
ATOM 3842 O O . MET A 1 496 ? 5.018 3.814 -4.429 1.00 96.38 496 MET A O 1
ATOM 3846 N N . ASP A 1 497 ? 4.166 5.555 -3.272 1.00 97.56 497 ASP A N 1
ATOM 3847 C CA . ASP A 1 497 ? 4.440 6.597 -4.255 1.00 97.56 497 ASP A CA 1
ATOM 3848 C C . ASP A 1 497 ? 4.805 7.918 -3.551 1.00 97.56 497 ASP A C 1
ATOM 3850 O O . ASP A 1 497 ? 4.449 8.143 -2.392 1.00 97.56 497 ASP A O 1
ATOM 3854 N N . VAL A 1 498 ? 5.548 8.787 -4.234 1.00 97.56 498 VAL A N 1
ATOM 3855 C CA . VAL A 1 498 ? 6.047 10.069 -3.699 1.00 97.56 498 VAL A CA 1
ATOM 3856 C C . VAL A 1 498 ? 5.607 11.201 -4.620 1.00 97.56 498 VAL A C 1
ATOM 3858 O O . VAL A 1 498 ? 5.623 11.016 -5.833 1.00 97.56 498 VAL A O 1
ATOM 3861 N N . SER A 1 499 ? 5.210 12.362 -4.099 1.00 96.25 499 SER A N 1
ATOM 3862 C CA . SER A 1 499 ? 4.923 13.538 -4.929 1.00 96.25 499 SER A CA 1
ATOM 3863 C C . SER A 1 499 ? 6.160 13.976 -5.713 1.00 96.25 499 SER A C 1
ATOM 3865 O O . SER A 1 499 ? 7.303 13.697 -5.339 1.00 96.25 499 SER A O 1
ATOM 3867 N N . GLN A 1 500 ? 5.948 14.677 -6.820 1.00 93.25 500 GLN A N 1
ATOM 3868 C CA . GLN A 1 500 ? 7.022 15.175 -7.681 1.00 93.25 500 GLN A CA 1
ATOM 3869 C C . GLN A 1 500 ? 8.101 15.959 -6.931 1.00 93.25 500 GLN A C 1
ATOM 3871 O O . GLN A 1 500 ? 9.293 15.725 -7.139 1.00 93.25 500 GLN A O 1
ATOM 3876 N N . ASP A 1 501 ? 7.676 16.850 -6.041 1.00 93.50 501 ASP A N 1
ATOM 3877 C CA . ASP A 1 501 ? 8.528 17.703 -5.209 1.00 93.50 501 ASP A CA 1
ATOM 3878 C C . ASP A 1 501 ? 9.084 17.003 -3.959 1.00 93.50 501 ASP A C 1
ATOM 3880 O O . ASP A 1 501 ? 9.865 17.593 -3.216 1.00 93.50 501 ASP A O 1
ATOM 3884 N N . GLY A 1 502 ? 8.683 15.756 -3.709 1.00 95.62 502 GLY A N 1
ATOM 3885 C CA . GLY A 1 502 ? 9.079 15.006 -2.530 1.00 95.62 502 GLY A CA 1
ATOM 3886 C C . GLY A 1 502 ? 8.420 15.444 -1.229 1.00 95.62 502 GLY A C 1
ATOM 3887 O O . GLY A 1 502 ? 8.747 14.844 -0.219 1.00 95.62 502 GLY A O 1
ATOM 3888 N N . LEU A 1 503 ? 7.510 16.426 -1.205 1.00 95.12 503 LEU A N 1
ATOM 3889 C CA . LEU A 1 503 ? 6.860 16.879 0.036 1.00 95.12 503 LEU A CA 1
ATOM 3890 C C . LEU A 1 503 ? 5.923 15.839 0.650 1.00 95.12 503 LEU A C 1
ATOM 3892 O O . LEU A 1 503 ? 5.665 15.889 1.856 1.00 95.12 503 LEU A O 1
ATOM 3896 N N . TRP A 1 504 ? 5.383 14.937 -0.167 1.00 97.06 504 TRP A N 1
ATOM 3897 C CA . TRP A 1 504 ? 4.360 13.994 0.250 1.00 97.06 504 TRP A CA 1
ATOM 3898 C C . TRP A 1 504 ? 4.673 12.572 -0.186 1.00 97.06 504 TRP A C 1
ATOM 3900 O O . TRP A 1 504 ? 5.134 12.321 -1.295 1.00 97.06 504 TRP A O 1
ATOM 3910 N N . ILE A 1 505 ? 4.364 11.623 0.688 1.00 98.00 505 ILE A N 1
ATOM 3911 C CA . ILE A 1 505 ? 4.471 10.189 0.425 1.00 98.00 505 ILE A CA 1
ATOM 3912 C C . ILE A 1 505 ? 3.105 9.572 0.679 1.00 98.00 505 ILE A C 1
ATOM 3914 O O . ILE A 1 505 ? 2.503 9.850 1.713 1.00 98.00 505 ILE A O 1
ATOM 3918 N N . VAL A 1 506 ? 2.637 8.711 -0.221 1.00 97.94 506 VAL A N 1
ATOM 3919 C CA . VAL A 1 506 ? 1.545 7.776 0.063 1.00 97.94 506 VAL A CA 1
ATOM 3920 C C . VAL A 1 506 ? 2.134 6.376 0.193 1.00 97.94 506 VAL A C 1
ATOM 3922 O O . VAL A 1 506 ? 2.715 5.843 -0.748 1.00 97.94 506 VAL A O 1
ATOM 3925 N N . ALA A 1 507 ? 2.015 5.781 1.375 1.00 97.75 507 ALA A N 1
ATOM 3926 C CA . ALA A 1 507 ? 2.439 4.418 1.657 1.00 97.75 507 ALA A CA 1
ATOM 3927 C C . ALA A 1 507 ? 1.204 3.535 1.848 1.00 97.75 507 ALA A C 1
ATOM 3929 O O . ALA A 1 507 ? 0.302 3.859 2.615 1.00 97.75 507 ALA A O 1
ATOM 3930 N N . THR A 1 508 ? 1.150 2.429 1.121 1.00 97.81 508 THR A N 1
ATOM 3931 C CA . THR A 1 508 ? 0.026 1.488 1.124 1.00 97.81 508 THR A CA 1
ATOM 3932 C C . THR A 1 508 ? 0.339 0.338 2.065 1.00 97.81 508 THR A C 1
ATOM 3934 O O . THR A 1 508 ? 1.373 -0.315 1.905 1.00 97.81 508 THR A O 1
ATOM 3937 N N . THR A 1 509 ? -0.553 0.072 3.014 1.00 94.69 509 THR A N 1
ATOM 3938 C CA . THR A 1 509 ? -0.597 -1.177 3.786 1.00 94.69 509 THR A CA 1
ATOM 3939 C C . THR A 1 509 ? -1.736 -2.052 3.248 1.00 94.69 509 THR A C 1
ATOM 3941 O O . THR A 1 509 ? -2.505 -1.592 2.399 1.00 94.69 509 THR A O 1
ATOM 3944 N N . PRO A 1 510 ? -1.889 -3.309 3.704 1.00 91.06 510 PRO A N 1
ATOM 3945 C CA . PRO A 1 510 ? -2.980 -4.157 3.235 1.00 91.06 510 PRO A CA 1
ATOM 3946 C C . PRO A 1 510 ? -4.373 -3.539 3.426 1.00 91.06 510 PRO A C 1
ATOM 3948 O O . PRO A 1 510 ? -5.233 -3.721 2.572 1.00 91.06 510 PRO A O 1
ATOM 3951 N N . THR A 1 511 ? -4.604 -2.783 4.505 1.00 88.62 511 THR A N 1
ATOM 3952 C CA . THR A 1 511 ? -5.961 -2.369 4.912 1.00 88.62 511 THR A CA 1
ATOM 3953 C C . THR A 1 511 ? -6.158 -0.858 5.042 1.00 88.62 511 THR A C 1
ATOM 3955 O O . THR A 1 511 ? -7.281 -0.411 5.284 1.00 88.62 511 THR A O 1
ATOM 3958 N N . TYR A 1 512 ? -5.106 -0.052 4.872 1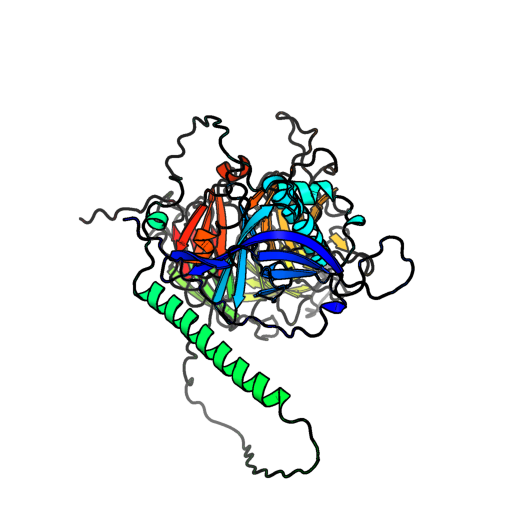.00 91.81 512 TYR A N 1
ATOM 3959 C CA . TYR A 1 512 ? -5.165 1.412 4.901 1.00 91.81 512 TYR A CA 1
ATOM 3960 C C . TYR A 1 512 ? -3.990 2.049 4.142 1.00 91.81 512 TYR A C 1
ATOM 3962 O O . TYR A 1 512 ? -3.018 1.389 3.777 1.00 91.81 512 TYR A O 1
ATOM 3970 N N . LEU A 1 513 ? -4.059 3.359 3.913 1.00 95.25 513 LEU A N 1
ATOM 3971 C CA . LEU A 1 513 ? -2.951 4.158 3.387 1.00 95.25 513 LEU A CA 1
ATOM 3972 C C . LEU A 1 513 ? -2.435 5.110 4.467 1.00 95.25 513 LEU A C 1
ATOM 3974 O O . LEU A 1 513 ? -3.189 5.565 5.327 1.00 95.25 513 LEU A O 1
ATOM 3978 N N . LEU A 1 514 ? -1.156 5.453 4.398 1.00 94.50 514 LEU A N 1
ATOM 3979 C CA . LEU A 1 514 ? -0.530 6.506 5.188 1.00 94.50 514 LEU A CA 1
ATOM 3980 C C . LEU A 1 514 ? -0.060 7.599 4.244 1.00 94.50 514 LEU A C 1
ATOM 3982 O O . LEU A 1 514 ? 0.716 7.334 3.329 1.00 94.50 514 LEU A O 1
ATOM 3986 N N . VAL A 1 515 ? -0.504 8.824 4.485 1.00 95.69 515 VAL A N 1
ATOM 3987 C CA . VAL A 1 515 ? -0.073 10.007 3.747 1.00 95.69 515 VAL A CA 1
ATOM 3988 C C . VAL A 1 515 ? 0.824 10.835 4.655 1.00 95.69 515 VAL A C 1
ATOM 3990 O O . VAL A 1 515 ? 0.381 11.365 5.673 1.00 95.69 515 VAL A O 1
ATOM 3993 N N . LEU A 1 516 ? 2.107 10.904 4.312 1.00 94.69 516 LEU A N 1
ATOM 3994 C CA . LEU A 1 516 ? 3.143 11.531 5.125 1.00 94.69 516 LEU A CA 1
ATOM 3995 C C . LEU A 1 516 ? 3.578 12.846 4.496 1.00 94.69 516 LEU A C 1
ATOM 3997 O O . LEU A 1 516 ? 3.872 12.888 3.304 1.00 94.69 516 LEU A O 1
ATOM 4001 N N . ASN A 1 517 ? 3.676 13.885 5.319 1.00 94.31 517 ASN A N 1
ATOM 4002 C CA . ASN A 1 517 ? 4.342 15.126 4.958 1.00 94.31 517 ASN A CA 1
ATOM 4003 C C . ASN A 1 517 ? 5.816 15.028 5.380 1.00 94.31 517 ASN A C 1
ATOM 4005 O O . ASN A 1 517 ? 6.107 14.739 6.542 1.00 94.31 517 ASN A O 1
ATOM 4009 N N . THR A 1 518 ? 6.742 15.245 4.451 1.00 95.50 518 THR A N 1
ATOM 4010 C CA . THR A 1 518 ? 8.184 15.130 4.715 1.00 95.50 518 THR A CA 1
ATOM 4011 C C . THR A 1 518 ? 8.853 16.470 5.000 1.00 95.50 518 THR A C 1
ATOM 4013 O O . THR A 1 518 ? 10.076 16.535 5.077 1.00 95.50 518 THR A O 1
ATOM 4016 N N . GLU A 1 519 ? 8.098 17.558 5.065 1.00 94.25 519 GLU A N 1
ATOM 4017 C CA . GLU A 1 519 ? 8.616 18.888 5.351 1.00 94.25 519 GLU A CA 1
ATOM 4018 C C . GLU A 1 519 ? 9.200 18.955 6.766 1.00 94.25 519 GLU A C 1
ATOM 4020 O O . GLU A 1 519 ? 8.626 18.439 7.730 1.00 94.25 519 GLU A O 1
ATOM 4025 N N . LEU A 1 520 ? 10.355 19.604 6.901 1.00 92.81 520 LEU A N 1
ATOM 4026 C CA . LEU A 1 520 ? 10.966 19.826 8.205 1.00 92.81 520 LEU A CA 1
ATOM 4027 C C . LEU A 1 520 ? 10.191 20.895 8.995 1.00 92.81 520 LEU A C 1
ATOM 4029 O O . LEU A 1 520 ? 9.757 21.884 8.411 1.00 92.81 520 LEU A O 1
ATOM 4033 N N . PRO A 1 521 ? 10.123 20.796 10.334 1.00 87.06 521 PRO A N 1
ATOM 4034 C CA . PRO A 1 521 ? 9.500 21.830 11.169 1.00 87.06 521 PRO A CA 1
ATOM 4035 C C . PRO A 1 521 ? 10.160 23.213 11.048 1.00 87.06 521 PRO A C 1
ATOM 4037 O O . PRO A 1 521 ? 9.530 24.227 11.316 1.00 87.06 521 PRO A O 1
ATOM 4040 N N . THR A 1 522 ? 11.434 23.257 10.648 1.00 85.25 522 THR A N 1
ATOM 4041 C CA . THR A 1 522 ? 12.208 24.489 10.422 1.00 85.25 522 THR A CA 1
ATOM 4042 C C . THR A 1 522 ? 12.067 25.051 9.004 1.00 85.25 522 THR A C 1
ATOM 4044 O O . THR A 1 522 ? 12.739 26.024 8.662 1.00 85.25 522 THR A O 1
ATOM 4047 N N . SER A 1 523 ? 11.249 24.415 8.163 1.00 83.00 523 SER A N 1
ATOM 4048 C CA . SER A 1 523 ? 10.928 24.879 6.814 1.00 83.00 523 SER A CA 1
ATOM 4049 C C . SER A 1 523 ? 10.195 26.223 6.860 1.00 83.00 523 SER A C 1
ATOM 4051 O O . SER A 1 523 ? 9.461 26.516 7.803 1.00 83.00 523 SER A O 1
ATOM 4053 N N . SER A 1 524 ? 10.390 27.037 5.827 1.00 85.31 524 SER A N 1
ATOM 4054 C CA . SER A 1 524 ? 9.639 28.278 5.608 1.00 85.31 524 SER A CA 1
ATOM 4055 C C . SER A 1 524 ? 9.041 28.259 4.208 1.00 85.31 524 SER A C 1
ATOM 4057 O O . SER A 1 524 ? 9.524 27.533 3.339 1.00 85.31 524 SER A O 1
ATOM 4059 N N . GLU A 1 525 ? 8.043 29.098 3.945 1.00 79.38 525 GLU A N 1
ATOM 4060 C CA . GLU A 1 525 ? 7.459 29.194 2.601 1.00 79.38 525 GLU A CA 1
ATOM 4061 C C . GLU A 1 525 ? 8.494 29.555 1.524 1.00 79.38 525 GLU A C 1
ATOM 4063 O O . GLU A 1 525 ? 8.434 29.031 0.413 1.00 79.38 525 GLU A O 1
ATOM 4068 N N . ALA A 1 526 ? 9.483 30.389 1.868 1.00 78.56 526 ALA A N 1
ATOM 4069 C CA . ALA A 1 526 ? 10.554 30.800 0.960 1.00 78.56 526 ALA A CA 1
ATOM 4070 C C . ALA A 1 526 ? 11.574 29.684 0.672 1.00 78.56 526 ALA A C 1
ATOM 4072 O O . ALA A 1 526 ? 12.230 29.696 -0.369 1.00 78.56 526 ALA A O 1
ATOM 4073 N N . GLN A 1 527 ? 11.727 28.723 1.586 1.00 82.12 527 GLN A N 1
ATOM 4074 C CA . GLN A 1 527 ? 12.654 27.607 1.438 1.00 82.12 527 GLN A CA 1
ATOM 4075 C C . GLN A 1 527 ? 12.058 26.345 2.056 1.00 82.12 527 GLN A C 1
ATOM 4077 O O . GLN A 1 527 ? 12.223 26.080 3.251 1.00 82.12 527 GLN A O 1
ATOM 4082 N N . LYS A 1 528 ? 11.418 25.538 1.206 1.00 85.75 528 LYS A N 1
ATOM 4083 C CA . LYS A 1 528 ? 10.922 24.222 1.597 1.00 85.75 528 LYS A CA 1
ATOM 4084 C C . LYS A 1 528 ? 12.082 23.251 1.764 1.00 85.75 528 LYS A C 1
ATOM 4086 O O . LYS A 1 528 ? 12.815 22.983 0.815 1.00 85.75 528 LYS A O 1
ATOM 4091 N N . ILE A 1 529 ? 12.252 22.729 2.975 1.00 92.94 529 ILE A N 1
ATOM 4092 C CA . ILE A 1 529 ? 13.267 21.717 3.287 1.00 92.94 529 ILE A CA 1
ATOM 4093 C C . ILE A 1 529 ? 12.553 20.412 3.610 1.00 92.94 529 ILE A C 1
ATOM 4095 O O . ILE A 1 529 ? 11.662 20.388 4.459 1.00 92.94 529 ILE A O 1
ATOM 4099 N N . ILE A 1 530 ? 12.970 19.325 2.961 1.00 95.50 530 ILE A N 1
ATOM 4100 C CA . ILE A 1 530 ? 12.325 18.014 3.069 1.00 95.50 530 ILE A CA 1
ATOM 4101 C C . ILE A 1 530 ? 13.237 16.944 3.669 1.00 95.50 530 ILE A C 1
ATOM 4103 O O . ILE A 1 530 ? 14.468 17.035 3.639 1.00 95.50 530 ILE A O 1
ATOM 4107 N N . GLY A 1 531 ? 12.604 15.891 4.186 1.00 95.69 531 GLY A N 1
ATOM 4108 C CA . GLY A 1 531 ? 13.219 14.765 4.884 1.00 95.69 531 GLY A CA 1
ATOM 4109 C C . GLY A 1 531 ? 14.190 13.926 4.055 1.00 95.69 531 GLY A C 1
ATOM 4110 O O . GLY A 1 531 ? 14.920 13.102 4.611 1.00 95.69 531 GLY A O 1
ATOM 4111 N N . PHE A 1 532 ? 14.194 14.121 2.735 1.00 96.62 532 PHE A N 1
ATOM 4112 C CA . PHE A 1 532 ? 15.146 13.514 1.809 1.00 96.62 532 PHE A CA 1
ATOM 4113 C C . PHE A 1 532 ? 16.506 14.213 1.811 1.00 96.62 532 PHE A C 1
ATOM 4115 O O . PHE A 1 532 ? 17.508 13.564 1.532 1.00 96.62 532 PHE A O 1
ATOM 4122 N N . ASP A 1 533 ? 16.561 15.504 2.147 1.00 94.31 533 ASP A N 1
ATOM 4123 C CA . ASP A 1 533 ? 17.801 16.290 2.148 1.00 94.31 533 ASP A CA 1
ATOM 4124 C C . ASP A 1 533 ? 18.400 16.401 3.549 1.00 94.31 533 ASP A C 1
ATOM 4126 O O . ASP A 1 533 ? 19.620 16.295 3.741 1.00 94.31 533 ASP A O 1
ATOM 4130 N N . LYS A 1 534 ? 17.535 16.582 4.551 1.00 94.06 534 LYS A N 1
ATOM 4131 C CA . LYS A 1 534 ? 17.904 16.706 5.964 1.00 94.06 534 LYS A CA 1
ATOM 4132 C C . LYS A 1 534 ? 17.052 15.778 6.820 1.00 94.06 534 LYS A C 1
ATOM 4134 O O . LYS A 1 534 ? 15.907 15.508 6.490 1.00 94.06 534 LYS A O 1
ATOM 4139 N N . SER A 1 535 ? 17.619 15.300 7.926 1.00 93.50 535 SER A N 1
ATOM 4140 C CA . SER A 1 535 ? 16.879 14.463 8.875 1.00 93.50 535 SER A CA 1
ATOM 4141 C C . SER A 1 535 ? 15.704 15.238 9.465 1.00 93.50 535 SER A C 1
ATOM 4143 O O . SER A 1 535 ? 15.904 16.348 9.964 1.00 93.50 535 SER A O 1
ATOM 4145 N N . ILE A 1 536 ? 14.500 14.663 9.418 1.00 92.12 536 ILE A N 1
ATOM 4146 C CA . ILE A 1 536 ? 13.339 15.209 10.128 1.00 92.12 536 ILE A CA 1
ATOM 4147 C C . ILE A 1 536 ? 13.521 14.923 11.627 1.00 92.12 536 ILE A C 1
ATOM 4149 O O . ILE A 1 536 ? 13.545 13.742 12.007 1.00 92.12 536 ILE A O 1
ATOM 4153 N N . PRO A 1 537 ? 13.615 15.956 12.488 1.00 89.62 537 PRO A N 1
ATOM 4154 C CA . PRO A 1 537 ? 13.676 15.769 13.934 1.00 89.62 537 PRO A CA 1
ATOM 4155 C C . PRO A 1 537 ? 12.492 14.940 14.446 1.00 89.62 537 PRO A C 1
ATOM 4157 O O . PRO A 1 537 ? 11.429 14.915 13.825 1.00 89.62 537 PRO A O 1
ATOM 4160 N N . LYS A 1 538 ? 12.678 14.240 15.569 1.00 85.75 538 LYS A N 1
ATOM 4161 C CA . LYS A 1 538 ? 11.572 13.530 16.234 1.00 85.75 538 LYS A CA 1
ATOM 4162 C C . LYS A 1 538 ? 10.535 14.539 16.747 1.00 85.75 538 LYS A C 1
ATOM 4164 O O . LYS A 1 538 ? 9.344 14.383 16.494 1.00 85.75 538 LYS A O 1
ATOM 4169 N N . ASP A 1 539 ? 11.012 15.622 17.359 1.00 81.62 539 ASP A N 1
ATOM 4170 C CA . ASP A 1 539 ? 10.170 16.701 17.874 1.00 81.62 539 ASP A CA 1
ATOM 4171 C C . ASP A 1 539 ? 9.603 17.565 16.740 1.00 81.62 539 ASP A C 1
ATOM 4173 O O . ASP A 1 539 ? 10.324 18.004 15.841 1.00 81.62 539 ASP A O 1
ATOM 4177 N N . GLY A 1 540 ? 8.294 17.819 16.783 1.00 74.31 540 GLY A N 1
ATOM 4178 C CA . GLY A 1 540 ? 7.597 18.642 15.789 1.00 74.31 540 GLY A CA 1
ATOM 4179 C C . GLY A 1 540 ? 7.323 17.945 14.453 1.00 74.31 540 GLY A C 1
ATOM 4180 O O . GLY A 1 540 ? 6.770 18.571 13.548 1.00 74.31 540 GLY A O 1
ATOM 4181 N N . ARG A 1 541 ? 7.671 16.658 14.307 1.00 84.12 541 ARG A N 1
ATOM 4182 C CA . ARG A 1 541 ? 7.309 15.854 13.133 1.00 84.12 541 ARG A CA 1
ATOM 4183 C C . ARG A 1 541 ? 5.787 15.798 12.983 1.00 84.12 541 ARG A C 1
ATOM 4185 O O . ARG A 1 541 ? 5.078 15.415 13.910 1.00 84.12 541 ARG A O 1
ATOM 4192 N N . LYS A 1 542 ? 5.285 16.136 11.792 1.00 86.69 542 LYS A N 1
ATOM 4193 C CA . LYS A 1 542 ? 3.854 16.048 11.472 1.00 86.69 542 LYS A CA 1
ATOM 4194 C C . LYS A 1 542 ? 3.408 14.579 11.485 1.00 86.69 542 LYS A C 1
ATOM 4196 O O . LYS A 1 542 ? 4.039 13.734 10.848 1.00 86.69 542 LYS A O 1
ATOM 4201 N N . ALA A 1 543 ? 2.325 14.280 12.202 1.00 85.62 543 ALA A N 1
ATOM 4202 C CA . ALA A 1 543 ? 1.730 12.947 12.213 1.00 85.62 543 ALA A CA 1
ATOM 4203 C C . ALA A 1 543 ? 1.177 12.591 10.813 1.00 85.62 543 ALA A C 1
ATOM 4205 O O . ALA A 1 543 ? 0.555 13.446 10.176 1.00 85.62 543 ALA A O 1
ATOM 4206 N N . PRO A 1 544 ? 1.378 11.357 10.316 1.00 89.69 544 PRO A N 1
ATOM 4207 C CA . PRO A 1 544 ? 0.776 10.890 9.075 1.00 89.69 544 PRO A CA 1
ATOM 4208 C C . PRO A 1 544 ? -0.750 10.949 9.096 1.00 89.69 544 PRO A C 1
ATOM 4210 O O . PRO A 1 544 ? -1.391 10.683 10.113 1.00 89.69 544 PRO A O 1
ATOM 4213 N N . VAL A 1 545 ? -1.342 11.210 7.936 1.00 90.75 545 VAL A N 1
ATOM 4214 C CA . VAL A 1 545 ? -2.785 11.089 7.729 1.00 90.75 545 VAL A CA 1
ATOM 4215 C C . VAL A 1 545 ? -3.089 9.650 7.316 1.00 90.75 545 VAL A C 1
ATOM 4217 O O . VAL A 1 545 ? -2.647 9.198 6.260 1.00 90.75 545 VAL A O 1
ATOM 4220 N N . LYS A 1 546 ? -3.830 8.907 8.145 1.00 90.19 546 LYS A N 1
ATOM 4221 C CA . LYS A 1 546 ? -4.284 7.552 7.801 1.00 90.19 546 LYS A CA 1
ATOM 4222 C C . LYS A 1 546 ? -5.567 7.633 6.980 1.00 90.19 546 LYS A C 1
ATOM 4224 O O . LYS A 1 546 ? -6.571 8.154 7.458 1.00 90.19 546 LYS A O 1
ATOM 4229 N N . LEU A 1 547 ? -5.539 7.082 5.773 1.00 92.19 547 LEU A N 1
ATOM 4230 C CA . LEU A 1 547 ? -6.718 6.925 4.928 1.00 92.19 547 LEU A CA 1
ATOM 4231 C C . LEU A 1 547 ? -7.220 5.491 5.031 1.00 92.19 547 LEU A C 1
ATOM 4233 O O . LEU A 1 547 ? -6.491 4.543 4.747 1.00 92.19 547 LEU A O 1
ATOM 4237 N N . GLN A 1 548 ? -8.470 5.335 5.435 1.00 90.88 548 GLN A N 1
ATOM 4238 C CA . GLN A 1 548 ? -9.168 4.059 5.503 1.00 90.88 548 GLN A CA 1
ATOM 4239 C C . GLN A 1 548 ? -10.605 4.301 5.039 1.00 90.88 548 GLN A C 1
ATOM 4241 O O . GLN A 1 548 ? -11.130 5.402 5.212 1.00 90.88 548 GLN A O 1
ATOM 4246 N N . LEU A 1 549 ? -11.227 3.297 4.423 1.00 89.31 549 LEU A N 1
ATOM 4247 C CA . LEU A 1 549 ? -12.643 3.385 4.070 1.00 89.31 549 LEU A CA 1
ATOM 4248 C C . LEU A 1 549 ? -13.488 3.493 5.340 1.00 89.31 549 LEU A C 1
ATOM 4250 O O . LEU A 1 549 ? -13.170 2.872 6.349 1.00 89.31 549 LEU A O 1
ATOM 4254 N N . ASP A 1 550 ? -14.575 4.251 5.286 1.00 86.50 550 ASP A N 1
ATOM 4255 C CA . ASP A 1 550 ? -15.577 4.278 6.344 1.00 86.50 550 ASP A CA 1
ATOM 4256 C C . ASP A 1 550 ? -16.148 2.869 6.544 1.00 86.50 550 ASP A C 1
ATOM 4258 O O . ASP A 1 550 ? -16.449 2.159 5.579 1.00 86.50 550 ASP A O 1
ATOM 4262 N N . TYR A 1 551 ? -16.324 2.464 7.802 1.00 83.75 551 TYR A N 1
ATOM 4263 C CA . TYR A 1 551 ? -16.811 1.126 8.130 1.00 83.75 551 TYR A CA 1
ATOM 4264 C C . TYR A 1 551 ? -18.150 0.811 7.447 1.00 83.75 551 TYR A C 1
ATOM 4266 O O . TYR A 1 551 ? -18.390 -0.338 7.086 1.00 83.75 551 TYR A O 1
ATOM 4274 N N . LYS A 1 552 ? -19.014 1.808 7.205 1.00 82.12 552 LYS A N 1
ATOM 4275 C CA . LYS A 1 552 ? -20.290 1.605 6.503 1.00 82.12 552 LYS A CA 1
ATOM 4276 C C . LYS A 1 552 ? -20.069 1.192 5.054 1.00 82.12 552 LYS A C 1
ATOM 4278 O O . LYS A 1 552 ? -20.805 0.345 4.558 1.00 82.12 552 LYS A O 1
ATOM 4283 N N . ASP A 1 553 ? -19.069 1.762 4.389 1.00 83.44 553 ASP A N 1
ATOM 4284 C CA . ASP A 1 553 ? -18.747 1.431 3.000 1.00 83.44 553 ASP A CA 1
ATOM 4285 C C . ASP A 1 553 ? -18.065 0.064 2.920 1.00 83.44 553 ASP A C 1
ATOM 4287 O O . ASP A 1 553 ? -18.361 -0.726 2.023 1.00 83.44 553 ASP A O 1
ATOM 4291 N N . VAL A 1 554 ? -17.232 -0.264 3.912 1.00 83.38 554 VAL A N 1
ATOM 4292 C CA . VAL A 1 554 ? -16.654 -1.605 4.046 1.00 83.38 554 VAL A CA 1
ATOM 4293 C C . VAL A 1 554 ? -17.750 -2.653 4.192 1.00 83.38 554 VAL A C 1
ATOM 4295 O O . VAL A 1 554 ? -17.808 -3.572 3.385 1.00 83.38 554 VAL A O 1
ATOM 4298 N N . ILE A 1 555 ? -18.675 -2.481 5.135 1.00 77.88 555 ILE A N 1
ATOM 4299 C CA . ILE A 1 555 ? -19.791 -3.412 5.353 1.00 77.88 555 ILE A CA 1
ATOM 4300 C C . ILE A 1 555 ? -20.663 -3.564 4.099 1.00 77.88 555 ILE A C 1
ATOM 4302 O O . ILE A 1 555 ? -21.064 -4.672 3.746 1.00 77.88 555 ILE A O 1
ATOM 4306 N N . ARG A 1 556 ? -21.004 -2.449 3.442 1.00 71.56 556 ARG A N 1
ATOM 4307 C CA . ARG A 1 556 ? -21.984 -2.438 2.345 1.00 71.56 556 ARG A CA 1
ATOM 4308 C C . ARG A 1 556 ? -21.416 -2.930 1.022 1.00 71.56 556 ARG A C 1
ATOM 4310 O O . ARG A 1 556 ? -22.159 -3.510 0.238 1.00 71.56 556 ARG A O 1
ATOM 4317 N N . LEU A 1 557 ? -20.148 -2.644 0.742 1.00 70.50 557 LEU A N 1
ATOM 4318 C CA . LEU A 1 557 ? -19.602 -2.760 -0.611 1.00 70.50 557 LEU A CA 1
ATOM 4319 C C . LEU A 1 557 ? -18.437 -3.736 -0.660 1.00 70.50 557 LEU A C 1
ATOM 4321 O O . LEU A 1 557 ? -18.418 -4.620 -1.511 1.00 70.50 557 LEU A O 1
ATOM 4325 N N . VAL A 1 558 ? -17.478 -3.578 0.249 1.00 70.25 558 VAL A N 1
ATOM 4326 C CA . VAL A 1 558 ? -16.159 -4.205 0.111 1.00 70.25 558 VAL A CA 1
ATOM 4327 C C . VAL A 1 558 ? -16.077 -5.556 0.821 1.00 70.25 558 VAL A C 1
ATOM 4329 O O . VAL A 1 558 ? -15.554 -6.519 0.266 1.00 70.25 558 VAL A O 1
ATOM 4332 N N . GLY A 1 559 ? -16.607 -5.655 2.037 1.00 75.62 559 GLY A N 1
ATOM 4333 C CA . GLY A 1 559 ? -16.356 -6.767 2.945 1.00 75.62 559 GLY A CA 1
ATOM 4334 C C . GLY A 1 559 ? -14.938 -6.697 3.510 1.00 75.62 559 GLY A C 1
ATOM 4335 O O . GLY A 1 559 ? -14.679 -5.938 4.437 1.00 75.62 559 GLY A O 1
ATOM 4336 N N . ILE A 1 560 ? -14.018 -7.484 2.951 1.00 78.50 560 ILE A N 1
ATOM 4337 C CA . ILE A 1 560 ? -12.618 -7.531 3.395 1.00 78.50 560 ILE A CA 1
ATOM 4338 C C . ILE A 1 560 ? -11.802 -6.542 2.566 1.00 78.50 560 ILE A C 1
ATOM 4340 O O . ILE A 1 560 ? -11.762 -6.630 1.339 1.00 78.50 560 ILE A O 1
ATOM 4344 N N . VAL A 1 561 ? -11.134 -5.604 3.238 1.00 86.94 561 VAL A N 1
ATOM 4345 C CA . VAL A 1 561 ? -10.284 -4.614 2.568 1.00 86.94 561 VAL A CA 1
ATOM 4346 C C . VAL A 1 561 ? -8.915 -5.221 2.277 1.00 86.94 561 VAL A C 1
ATOM 4348 O O . VAL A 1 561 ? -8.205 -5.656 3.175 1.00 86.94 561 VAL A O 1
ATOM 4351 N N . SER A 1 562 ? -8.518 -5.187 1.014 1.00 90.56 562 SER A N 1
ATOM 4352 C CA . SER A 1 562 ? -7.150 -5.450 0.570 1.00 90.56 562 SER A CA 1
ATOM 4353 C C . SER A 1 562 ? -6.794 -4.441 -0.514 1.00 90.56 562 SER A C 1
ATOM 4355 O O . SER A 1 562 ? -7.354 -4.505 -1.611 1.00 90.56 562 SER A O 1
ATOM 4357 N N . PHE A 1 563 ? -5.970 -3.447 -0.185 1.00 95.25 563 PHE A N 1
ATOM 4358 C CA . PHE A 1 563 ? -5.606 -2.385 -1.118 1.00 95.25 563 PHE A CA 1
ATOM 4359 C C . PHE A 1 563 ? -4.520 -2.828 -2.096 1.00 95.25 563 PHE A C 1
ATOM 4361 O O . PHE A 1 563 ? -3.516 -3.427 -1.713 1.00 95.25 563 PHE A O 1
ATOM 4368 N N . THR A 1 564 ? -4.672 -2.448 -3.361 1.00 96.62 564 THR A N 1
ATOM 4369 C CA . THR A 1 564 ? -3.554 -2.425 -4.312 1.00 96.62 564 THR A CA 1
ATOM 4370 C C . THR A 1 564 ? -2.664 -1.199 -4.056 1.00 96.62 564 THR A C 1
ATOM 4372 O O . THR A 1 564 ? -3.121 -0.222 -3.455 1.00 96.62 564 THR A O 1
ATOM 4375 N N . PRO A 1 565 ? -1.391 -1.192 -4.495 1.00 97.00 565 PRO A N 1
ATOM 4376 C CA . PRO A 1 565 ? -0.508 -0.036 -4.338 1.00 97.00 565 PRO A CA 1
ATOM 4377 C C . PRO A 1 565 ? -1.149 1.279 -4.804 1.00 97.00 565 PRO A C 1
ATOM 4379 O O . PRO A 1 565 ? -1.476 1.441 -5.979 1.00 97.00 565 PRO A O 1
ATOM 4382 N N . ALA A 1 566 ? -1.308 2.221 -3.876 1.00 97.50 566 ALA A N 1
ATOM 4383 C CA . ALA A 1 566 ? -1.850 3.539 -4.160 1.00 97.50 566 ALA A CA 1
ATOM 4384 C C . ALA A 1 566 ? -0.849 4.403 -4.935 1.00 97.50 566 ALA A C 1
ATOM 4386 O O . ALA A 1 566 ? 0.362 4.318 -4.718 1.00 97.50 566 ALA A O 1
ATOM 4387 N N . LYS A 1 567 ? -1.364 5.256 -5.824 1.00 95.00 567 LYS A N 1
ATOM 4388 C CA . LYS A 1 567 ? -0.560 6.129 -6.690 1.00 95.00 567 LYS A CA 1
ATOM 4389 C C . LYS A 1 567 ? -1.100 7.546 -6.680 1.00 95.00 567 LYS A C 1
ATOM 4391 O O . LYS A 1 567 ? -2.317 7.747 -6.637 1.00 95.00 567 LYS A O 1
ATOM 4396 N N . PHE A 1 568 ? -0.201 8.516 -6.779 1.00 94.31 568 PHE A N 1
ATOM 4397 C CA . PHE A 1 568 ? -0.576 9.881 -7.109 1.00 94.31 568 PHE A CA 1
ATOM 4398 C C . PHE A 1 568 ? -0.820 10.026 -8.614 1.00 94.31 568 PHE A C 1
ATOM 4400 O O . PHE A 1 568 ? -0.198 9.335 -9.427 1.00 94.31 568 PHE A O 1
ATOM 4407 N N . ASN A 1 569 ? -1.692 10.957 -9.006 1.00 90.31 569 ASN A N 1
ATOM 4408 C CA . ASN A 1 569 ? -1.728 11.395 -10.401 1.00 90.31 569 ASN A CA 1
ATOM 4409 C C . ASN A 1 569 ? -0.414 12.109 -10.744 1.00 90.31 569 ASN A C 1
ATOM 4411 O O . ASN A 1 569 ? 0.082 12.893 -9.946 1.00 90.31 569 ASN A O 1
ATOM 4415 N N . TYR A 1 570 ? 0.130 11.887 -11.937 1.00 85.88 570 TYR A N 1
ATOM 4416 C CA . TYR A 1 570 ? 1.367 12.537 -12.366 1.00 85.88 570 TYR A CA 1
ATOM 4417 C C . TYR A 1 570 ? 1.120 13.429 -13.580 1.00 85.88 570 TYR A C 1
ATOM 4419 O O . TYR A 1 570 ? 0.593 12.976 -14.596 1.00 85.88 570 TYR A O 1
ATOM 4427 N N . ASP A 1 571 ? 1.536 14.687 -13.476 1.00 81.56 571 ASP A N 1
ATOM 4428 C CA . ASP A 1 571 ? 1.597 15.637 -14.584 1.00 81.56 571 ASP A CA 1
ATOM 4429 C C . ASP A 1 571 ? 2.828 16.535 -14.374 1.00 81.56 571 ASP A C 1
ATOM 4431 O O . ASP A 1 571 ? 2.900 17.198 -13.338 1.00 81.56 571 ASP A O 1
ATOM 4435 N N . PRO A 1 572 ? 3.782 16.601 -15.322 1.00 80.31 572 PRO A N 1
ATOM 4436 C CA . PRO A 1 572 ? 4.971 17.446 -15.188 1.00 80.31 572 PRO A CA 1
ATOM 4437 C C . PRO A 1 572 ? 4.683 18.934 -14.935 1.00 80.31 572 PRO A C 1
ATOM 4439 O O . PRO A 1 572 ? 5.562 19.655 -14.470 1.00 80.31 572 PRO A O 1
ATOM 4442 N N . GLN A 1 573 ? 3.484 19.417 -15.277 1.00 80.69 573 GLN A N 1
ATOM 4443 C CA . GLN A 1 573 ? 3.103 20.827 -15.167 1.00 80.69 573 GLN A CA 1
ATOM 4444 C C . GLN A 1 573 ? 2.292 21.146 -13.910 1.00 80.69 573 GLN A C 1
ATOM 4446 O O . GLN A 1 573 ? 2.114 22.321 -13.587 1.00 80.69 573 GLN A O 1
ATOM 4451 N N . THR A 1 574 ? 1.763 20.142 -13.206 1.00 82.94 574 THR A N 1
ATOM 4452 C CA . THR A 1 574 ? 0.869 20.375 -12.065 1.00 82.94 574 THR A CA 1
ATOM 4453 C C . THR A 1 574 ? 1.182 19.462 -10.894 1.00 82.94 574 THR A C 1
ATOM 4455 O O . THR A 1 574 ? 1.521 18.296 -11.074 1.00 82.94 574 THR A O 1
ATOM 4458 N N . LEU A 1 575 ? 0.993 19.984 -9.683 1.00 85.69 575 LEU A N 1
ATOM 4459 C CA . LEU A 1 575 ? 1.059 19.176 -8.470 1.00 85.69 575 LEU A CA 1
ATOM 4460 C C . LEU A 1 575 ? -0.073 18.146 -8.418 1.00 85.69 575 LEU A C 1
ATOM 4462 O O . LEU A 1 575 ? -1.156 18.330 -8.984 1.00 85.69 575 LEU A O 1
ATOM 4466 N N . GLU A 1 576 ? 0.184 17.084 -7.670 1.00 91.06 576 GLU A N 1
ATOM 4467 C CA . GLU A 1 576 ? -0.735 15.995 -7.384 1.00 91.06 576 GLU A CA 1
ATOM 4468 C C . GLU A 1 576 ? -2.036 16.521 -6.745 1.00 91.06 576 GLU A C 1
ATOM 4470 O O . GLU A 1 576 ? -2.035 17.389 -5.865 1.00 91.06 576 GLU A O 1
ATOM 4475 N N . ARG A 1 577 ? -3.173 15.971 -7.172 1.00 90.25 577 ARG A N 1
ATOM 4476 C CA . ARG A 1 577 ? -4.528 16.305 -6.695 1.00 90.25 577 ARG A CA 1
ATOM 4477 C C . ARG A 1 577 ? -5.341 15.080 -6.295 1.00 90.25 577 ARG A C 1
ATOM 4479 O O . ARG A 1 577 ? -6.357 15.224 -5.620 1.00 90.25 577 ARG A O 1
ATOM 4486 N N . THR A 1 578 ? -4.902 13.884 -6.667 1.00 92.19 578 THR A N 1
ATOM 4487 C CA . THR A 1 578 ? -5.689 12.665 -6.507 1.00 92.19 578 THR A CA 1
ATOM 4488 C C . THR A 1 578 ? -4.800 11.501 -6.104 1.00 92.19 578 THR A C 1
ATOM 4490 O O . THR A 1 578 ? -3.700 11.337 -6.634 1.00 92.19 578 THR A O 1
ATOM 4493 N N . ILE A 1 579 ? -5.306 10.679 -5.186 1.00 95.56 579 ILE A N 1
ATOM 4494 C CA . ILE A 1 579 ? -4.739 9.372 -4.851 1.00 95.56 579 ILE A CA 1
ATOM 4495 C C . ILE A 1 579 ? -5.715 8.309 -5.350 1.00 95.56 579 ILE A C 1
ATOM 4497 O O . ILE A 1 579 ? -6.902 8.366 -5.030 1.00 95.56 579 ILE A O 1
ATOM 4501 N N . VAL A 1 580 ? -5.217 7.338 -6.112 1.00 95.75 580 VAL A N 1
ATOM 4502 C CA . VAL A 1 580 ? -6.003 6.190 -6.588 1.00 95.75 580 VAL A CA 1
ATOM 4503 C C . VAL A 1 580 ? -5.419 4.902 -6.035 1.00 95.75 580 VAL A C 1
ATOM 4505 O O . VAL A 1 580 ? -4.206 4.709 -6.042 1.00 95.75 580 VAL A O 1
ATOM 4508 N N . THR A 1 581 ? -6.297 4.008 -5.604 1.00 96.94 581 THR A N 1
ATOM 4509 C CA . THR A 1 581 ? -6.019 2.599 -5.299 1.00 96.94 581 THR A CA 1
ATOM 4510 C C . THR A 1 581 ? -7.277 1.792 -5.634 1.00 96.94 581 THR A C 1
ATOM 4512 O O . THR A 1 581 ? -8.268 2.327 -6.136 1.00 96.94 581 THR A O 1
ATOM 4515 N N . SER A 1 582 ? -7.260 0.496 -5.378 1.00 96.00 582 SER A N 1
ATOM 4516 C CA . SER A 1 582 ? -8.416 -0.373 -5.530 1.00 96.00 582 SER A CA 1
ATOM 4517 C C . SER A 1 582 ? -8.451 -1.420 -4.435 1.00 96.00 582 SER A C 1
ATOM 4519 O O . SER A 1 582 ? -7.427 -1.722 -3.827 1.00 96.00 582 SER A O 1
ATOM 4521 N N . THR A 1 583 ? -9.629 -1.978 -4.194 1.00 93.81 583 THR A N 1
ATOM 4522 C CA . THR A 1 583 ? -9.811 -3.122 -3.308 1.00 93.81 583 THR A CA 1
ATOM 4523 C C . THR A 1 583 ? -10.943 -4.003 -3.817 1.00 93.81 583 THR A C 1
ATOM 4525 O O . THR A 1 583 ? -12.013 -3.499 -4.164 1.00 93.81 583 THR A O 1
ATOM 4528 N N . GLY A 1 584 ? -10.704 -5.312 -3.932 1.00 91.31 584 GLY A N 1
ATOM 4529 C CA . GLY A 1 584 ? -11.650 -6.218 -4.586 1.00 91.31 584 GLY A CA 1
ATOM 4530 C C . GLY A 1 584 ? -12.058 -5.684 -5.973 1.00 91.31 584 GLY A C 1
ATOM 4531 O O . GLY A 1 584 ? -11.193 -5.259 -6.736 1.00 91.31 584 GLY A O 1
ATOM 4532 N N . PRO A 1 585 ? -13.356 -5.640 -6.316 1.00 90.38 585 PRO A N 1
ATOM 4533 C CA . PRO A 1 585 ? -13.836 -5.087 -7.583 1.00 90.38 585 PRO A CA 1
ATOM 4534 C C . PRO A 1 585 ? -14.074 -3.564 -7.547 1.00 90.38 585 PRO A C 1
ATOM 4536 O O . PRO A 1 585 ? -14.898 -3.064 -8.311 1.00 90.38 585 PRO A O 1
ATOM 4539 N N . PHE A 1 586 ? -13.430 -2.806 -6.654 1.00 92.81 586 PHE A N 1
ATOM 4540 C CA . PHE A 1 586 ? -13.689 -1.371 -6.481 1.00 92.81 586 PHE A CA 1
ATOM 4541 C C . PHE A 1 586 ? -12.443 -0.518 -6.708 1.00 92.81 586 PHE A C 1
ATOM 4543 O O . PHE A 1 586 ? -11.389 -0.798 -6.144 1.00 92.81 586 PHE A O 1
ATOM 4550 N N . ILE A 1 587 ? -12.580 0.573 -7.463 1.00 93.75 587 ILE A N 1
ATOM 4551 C CA . ILE A 1 587 ? -11.601 1.667 -7.511 1.00 93.75 587 ILE A CA 1
ATOM 4552 C C . ILE A 1 587 ? -11.953 2.663 -6.412 1.00 93.75 587 ILE A C 1
ATOM 4554 O O . ILE A 1 587 ? -13.102 3.101 -6.323 1.00 93.75 587 ILE A O 1
ATOM 4558 N N . ILE A 1 588 ? -10.956 3.063 -5.630 1.00 94.62 588 ILE A N 1
ATOM 4559 C CA . ILE A 1 588 ? -11.087 4.103 -4.615 1.00 94.62 588 ILE A CA 1
ATOM 4560 C C . ILE A 1 588 ? -10.264 5.317 -5.031 1.00 94.62 588 ILE A C 1
ATOM 4562 O O . ILE A 1 588 ? -9.076 5.204 -5.340 1.00 94.62 588 ILE A O 1
ATOM 4566 N N . THR A 1 589 ? -10.908 6.480 -5.035 1.00 94.69 589 THR A N 1
ATOM 4567 C CA . THR A 1 589 ? -10.297 7.749 -5.444 1.00 94.69 589 THR A CA 1
ATOM 4568 C C . THR A 1 589 ? -10.430 8.769 -4.322 1.00 94.69 589 THR A C 1
ATOM 4570 O O . THR A 1 589 ? -11.537 9.216 -4.032 1.00 94.69 589 THR A O 1
ATOM 4573 N N . TRP A 1 590 ? -9.314 9.155 -3.705 1.00 93.75 590 TRP A N 1
ATOM 4574 C CA . TRP A 1 590 ? -9.260 10.208 -2.687 1.00 93.75 590 TRP A CA 1
ATOM 4575 C C . TRP A 1 590 ? -8.919 11.563 -3.304 1.00 93.75 590 TRP A C 1
ATOM 4577 O O . TRP A 1 590 ? -8.007 11.668 -4.134 1.00 93.75 590 TRP A O 1
ATOM 4587 N N . ASN A 1 591 ? -9.590 12.617 -2.829 1.00 90.56 591 ASN A N 1
ATOM 4588 C CA . ASN A 1 591 ? -9.183 13.992 -3.108 1.00 90.56 591 ASN A CA 1
ATOM 4589 C C . ASN A 1 591 ? -7.961 14.341 -2.251 1.00 90.56 591 ASN A C 1
ATOM 4591 O O . ASN A 1 591 ? -8.054 14.529 -1.038 1.00 90.56 591 ASN A O 1
ATOM 4595 N N . PHE A 1 592 ? -6.793 14.446 -2.880 1.00 93.38 592 PHE A N 1
ATOM 4596 C CA . PHE A 1 592 ? -5.555 14.686 -2.150 1.00 93.38 592 PHE A CA 1
ATOM 4597 C C . PHE A 1 592 ? -5.500 16.090 -1.528 1.00 93.38 592 PHE A C 1
ATOM 4599 O O . PHE A 1 592 ? -4.852 16.276 -0.501 1.00 93.38 592 PHE A O 1
ATOM 4606 N N . ARG A 1 593 ? -6.204 17.083 -2.086 1.00 90.56 593 ARG A N 1
ATOM 4607 C CA . ARG A 1 593 ? -6.307 18.416 -1.465 1.00 90.56 593 ARG A CA 1
ATOM 4608 C C . ARG A 1 593 ? -7.008 18.323 -0.116 1.00 90.56 593 ARG A C 1
ATOM 4610 O O . ARG A 1 593 ? -6.452 18.759 0.885 1.00 90.56 593 ARG A O 1
ATOM 4617 N N . SER A 1 594 ? -8.147 17.642 -0.085 1.00 89.94 594 SER A N 1
ATOM 4618 C CA . SER A 1 594 ? -8.921 17.377 1.127 1.00 89.94 594 SER A CA 1
ATOM 4619 C C . SER A 1 594 ? -8.128 16.573 2.155 1.00 89.94 594 SER A C 1
ATOM 4621 O O . SER A 1 594 ? -8.136 16.901 3.341 1.00 89.94 594 SER A O 1
ATOM 4623 N N . VAL A 1 595 ? -7.362 15.576 1.704 1.00 92.06 595 VAL A N 1
ATOM 4624 C CA . VAL A 1 595 ? -6.473 14.786 2.571 1.00 92.06 595 VAL A CA 1
ATOM 4625 C C . VAL A 1 595 ? -5.417 15.657 3.256 1.00 92.06 595 VAL A C 1
ATOM 4627 O O . VAL A 1 595 ? -5.177 15.476 4.449 1.00 92.06 595 VAL A O 1
ATOM 4630 N N . LYS A 1 596 ? -4.816 16.626 2.552 1.00 89.62 596 LYS A N 1
ATOM 4631 C CA . LYS A 1 596 ? -3.850 17.566 3.157 1.00 89.62 596 LYS A CA 1
ATOM 4632 C C . LYS A 1 596 ? -4.479 18.429 4.256 1.00 89.62 596 LYS A C 1
ATOM 4634 O O . LYS A 1 596 ? -3.777 18.804 5.187 1.00 89.62 596 LYS A O 1
ATOM 4639 N N . LEU A 1 597 ? -5.785 18.684 4.165 1.00 88.06 597 LEU A N 1
ATOM 4640 C CA . LEU A 1 597 ? -6.593 19.385 5.171 1.00 88.06 597 LEU A CA 1
ATOM 4641 C C . LEU A 1 597 ? -7.159 18.440 6.253 1.00 88.06 597 LEU A C 1
ATOM 4643 O O . LEU A 1 597 ? -8.001 18.838 7.053 1.00 88.06 597 LEU A O 1
ATOM 4647 N N . GLY A 1 598 ? -6.755 17.165 6.264 1.00 84.12 598 GLY A N 1
ATOM 4648 C CA . GLY A 1 598 ? -7.224 16.162 7.224 1.00 84.12 598 GLY A CA 1
ATOM 4649 C C . GLY A 1 598 ? -8.624 15.602 6.946 1.00 84.12 598 GLY A C 1
ATOM 4650 O O . GLY A 1 598 ? -9.131 14.804 7.734 1.00 84.12 598 GLY A O 1
ATOM 4651 N N . LYS A 1 599 ? -9.271 15.966 5.834 1.00 86.50 599 LYS A N 1
ATOM 4652 C CA . LYS A 1 599 ? -10.597 15.450 5.458 1.00 86.50 599 LYS A CA 1
ATOM 4653 C C . LYS A 1 599 ? -10.467 14.054 4.833 1.00 86.50 599 LYS A C 1
ATOM 4655 O O . LYS A 1 599 ? -10.464 13.884 3.617 1.00 86.50 599 LYS A O 1
ATOM 4660 N N . VAL A 1 600 ? -10.331 13.039 5.684 1.00 86.62 600 VAL A N 1
ATOM 4661 C CA . VAL A 1 600 ? -10.012 11.653 5.280 1.00 86.62 600 VAL A CA 1
ATOM 4662 C C . VAL A 1 600 ? -11.174 10.880 4.644 1.00 86.62 600 VAL A C 1
ATOM 4664 O O . VAL A 1 600 ? -10.942 9.917 3.913 1.00 86.62 600 VAL A O 1
ATOM 4667 N N . SER A 1 601 ? -12.414 11.305 4.898 1.00 84.12 601 SER A N 1
ATOM 4668 C CA . SER A 1 601 ? -13.637 10.658 4.396 1.00 84.12 601 SER A CA 1
ATOM 4669 C C . SER A 1 601 ? -14.069 11.141 3.006 1.00 84.12 601 SER A C 1
ATOM 4671 O O . SER A 1 601 ? -15.091 10.694 2.493 1.00 84.12 601 SER A O 1
ATOM 4673 N N . GLU A 1 602 ? -13.318 12.056 2.387 1.00 86.94 602 GLU A N 1
ATOM 4674 C CA . GLU A 1 602 ? -13.595 12.556 1.038 1.00 86.94 602 GLU A CA 1
ATOM 4675 C C . GLU A 1 602 ? -12.960 11.648 -0.028 1.00 86.94 602 GLU A C 1
ATOM 4677 O O . GLU A 1 602 ? -11.873 11.908 -0.554 1.00 86.94 602 GLU A O 1
ATOM 4682 N N . TYR A 1 603 ? -13.664 10.561 -0.344 1.00 90.81 603 TYR A N 1
ATOM 4683 C CA . TYR A 1 603 ? -13.322 9.644 -1.430 1.00 90.81 603 TYR A CA 1
ATOM 4684 C C . TYR A 1 603 ? -14.553 9.203 -2.227 1.00 90.81 603 TYR A C 1
ATOM 4686 O O . TYR A 1 603 ? -15.692 9.303 -1.768 1.00 90.81 603 TYR A O 1
ATOM 4694 N N . ARG A 1 604 ? -14.298 8.676 -3.425 1.00 88.38 604 ARG A N 1
ATOM 4695 C CA . ARG A 1 604 ? -15.282 8.023 -4.298 1.00 88.38 604 ARG A CA 1
ATOM 4696 C C . ARG A 1 604 ? -14.986 6.537 -4.428 1.00 88.38 604 ARG A C 1
ATOM 4698 O O . ARG A 1 604 ? -13.816 6.143 -4.430 1.00 88.38 604 ARG A O 1
ATOM 4705 N N . ILE A 1 605 ? -16.039 5.735 -4.570 1.00 87.88 605 ILE A N 1
ATOM 4706 C CA . ILE A 1 605 ? -15.957 4.286 -4.783 1.00 87.88 605 ILE A CA 1
ATOM 4707 C C . ILE A 1 605 ? -16.653 3.951 -6.095 1.00 87.88 605 ILE A C 1
ATOM 4709 O O . ILE A 1 605 ? -17.867 4.089 -6.214 1.00 87.88 605 ILE A O 1
ATOM 4713 N N . LYS A 1 606 ? -15.897 3.435 -7.063 1.00 88.12 606 LYS A N 1
ATOM 4714 C CA . LYS A 1 606 ? -16.443 2.963 -8.337 1.00 88.12 606 LYS A CA 1
ATOM 4715 C C . LYS A 1 606 ? -16.352 1.448 -8.421 1.00 88.12 606 LYS A C 1
ATOM 4717 O O . LYS A 1 606 ? -15.258 0.892 -8.374 1.00 88.12 606 LYS A O 1
ATOM 4722 N N . ARG A 1 607 ? -17.496 0.777 -8.568 1.00 87.38 607 ARG A N 1
ATOM 4723 C CA . ARG A 1 607 ? -17.556 -0.678 -8.755 1.00 87.38 607 ARG A CA 1
ATOM 4724 C C . ARG A 1 607 ? -17.268 -1.060 -10.203 1.00 87.38 607 ARG A C 1
ATOM 4726 O O . ARG A 1 607 ? -17.835 -0.475 -11.121 1.00 87.38 607 ARG A O 1
ATOM 4733 N N . LEU A 1 608 ? -16.451 -2.088 -10.380 1.00 86.38 608 LEU A N 1
ATOM 4734 C CA . LEU A 1 608 ? -16.130 -2.705 -11.659 1.00 86.38 608 LEU A CA 1
ATOM 4735 C C . LEU A 1 608 ? -16.748 -4.098 -11.783 1.00 86.38 608 LEU A C 1
ATOM 4737 O O . LEU A 1 608 ? -17.366 -4.632 -10.860 1.00 86.38 608 LEU A O 1
ATOM 4741 N N . THR A 1 609 ? -16.593 -4.680 -12.969 1.00 87.19 609 THR A N 1
ATOM 4742 C CA . THR A 1 609 ? -17.188 -5.976 -13.311 1.00 87.19 609 THR A CA 1
ATOM 4743 C C . THR A 1 609 ? -16.478 -7.174 -12.684 1.00 87.19 609 THR A C 1
ATOM 4745 O O . THR A 1 609 ? -17.071 -8.247 -12.620 1.00 87.19 609 THR A O 1
ATOM 4748 N N . ASP A 1 610 ? -15.231 -7.003 -12.242 1.00 89.25 610 ASP A N 1
ATOM 4749 C CA . ASP A 1 610 ? -14.365 -8.084 -11.773 1.00 89.25 610 ASP A CA 1
ATOM 4750 C C . ASP A 1 610 ? -13.305 -7.545 -10.785 1.00 89.25 610 ASP A C 1
ATOM 4752 O O . ASP A 1 610 ? -13.144 -6.328 -10.649 1.00 89.25 610 ASP A O 1
ATOM 4756 N N . THR A 1 611 ? -12.617 -8.433 -10.066 1.00 91.50 611 THR A N 1
ATOM 4757 C CA . THR A 1 611 ? -11.611 -8.088 -9.047 1.00 91.50 611 THR A CA 1
ATOM 4758 C C . THR A 1 611 ? -10.434 -7.362 -9.678 1.00 91.50 611 THR A C 1
ATOM 4760 O O . THR A 1 611 ? -9.846 -7.850 -10.639 1.00 91.50 611 THR A O 1
ATOM 4763 N N . VAL A 1 612 ? -10.059 -6.209 -9.130 1.00 94.44 612 VAL A N 1
ATOM 4764 C CA . VAL A 1 612 ? -8.911 -5.432 -9.592 1.00 94.44 612 VAL A CA 1
ATOM 4765 C C . VAL A 1 612 ? -7.615 -6.059 -9.095 1.00 94.44 612 VAL A C 1
ATOM 4767 O O . VAL A 1 612 ? -7.434 -6.267 -7.899 1.00 94.44 612 VAL A O 1
ATOM 4770 N N . ILE A 1 613 ? -6.700 -6.319 -10.025 1.00 94.56 613 ILE A N 1
ATOM 4771 C CA . ILE A 1 613 ? -5.349 -6.810 -9.744 1.00 94.56 613 ILE A CA 1
ATOM 4772 C C . ILE A 1 613 ? -4.380 -5.636 -9.601 1.00 94.56 613 ILE A C 1
ATOM 4774 O O . ILE A 1 613 ? -3.558 -5.610 -8.688 1.00 94.56 613 ILE A O 1
ATOM 4778 N N . ASP A 1 614 ? -4.480 -4.653 -10.498 1.00 92.94 614 ASP A N 1
ATOM 4779 C CA . ASP A 1 614 ? -3.660 -3.442 -10.476 1.00 92.94 614 ASP A CA 1
ATOM 4780 C C . ASP A 1 614 ? -4.352 -2.304 -11.249 1.00 92.94 614 ASP A C 1
ATOM 4782 O O . ASP A 1 614 ? -5.178 -2.532 -12.141 1.00 92.94 614 ASP A O 1
ATOM 4786 N N . GLY A 1 615 ? -4.003 -1.067 -10.908 1.00 92.06 615 GLY A N 1
ATOM 4787 C CA . GLY A 1 615 ? -4.560 0.149 -11.485 1.00 92.06 615 GLY A CA 1
ATOM 4788 C C . GLY A 1 615 ? -3.509 1.249 -11.605 1.00 92.06 615 GLY A C 1
ATOM 4789 O O . GLY A 1 615 ? -2.630 1.415 -10.756 1.00 92.06 615 GLY A O 1
ATOM 4790 N N . HIS A 1 616 ? -3.580 2.024 -12.683 1.00 91.06 616 HIS A N 1
ATOM 4791 C CA . HIS A 1 616 ? -2.673 3.146 -12.900 1.00 91.06 616 HIS A CA 1
ATOM 4792 C C . HIS A 1 616 ? -3.350 4.241 -13.724 1.00 91.06 616 HIS A C 1
ATOM 4794 O O . HIS A 1 616 ? -4.102 3.950 -14.651 1.00 91.06 616 HIS A O 1
ATOM 4800 N N . PHE A 1 617 ? -3.055 5.508 -13.427 1.00 88.75 617 PHE A N 1
ATOM 4801 C CA . PHE A 1 617 ? -3.449 6.632 -14.282 1.00 88.75 617 PHE A CA 1
ATOM 4802 C C . PHE A 1 617 ? -3.044 6.392 -15.736 1.00 88.75 617 PHE A C 1
ATOM 4804 O O . PHE A 1 617 ? -1.926 5.932 -15.988 1.00 88.75 617 PHE A O 1
ATOM 4811 N N . ALA A 1 618 ? -3.949 6.719 -16.660 1.00 80.19 618 ALA A N 1
ATOM 4812 C CA . ALA A 1 618 ? -3.842 6.368 -18.074 1.00 80.19 618 ALA A CA 1
ATOM 4813 C C . ALA A 1 618 ? -2.635 6.993 -1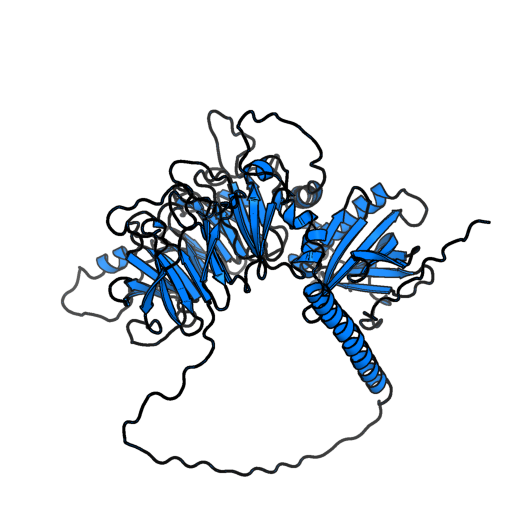8.794 1.00 80.19 618 ALA A C 1
ATOM 4815 O O . ALA A 1 618 ? -2.205 6.462 -19.814 1.00 80.19 618 ALA A O 1
ATOM 4816 N N . GLY A 1 619 ? -2.065 8.081 -18.273 1.00 70.25 619 GLY A N 1
ATOM 4817 C CA . GLY A 1 619 ? -0.841 8.684 -18.799 1.00 70.25 619 GLY A CA 1
ATOM 4818 C C . GLY A 1 619 ? -0.841 10.208 -18.713 1.00 70.25 619 GLY A C 1
ATOM 4819 O O . GLY A 1 619 ? -1.737 10.817 -18.124 1.00 70.25 619 GLY A O 1
ATOM 4820 N N . GLN A 1 620 ? 0.174 10.823 -19.321 1.00 63.03 620 GLN A N 1
ATOM 4821 C CA . GLN A 1 620 ? 0.402 12.266 -19.274 1.00 63.03 620 GLN A CA 1
ATOM 4822 C C . GLN A 1 620 ? -0.804 13.067 -19.799 1.00 63.03 620 GLN A C 1
ATOM 4824 O O . GLN A 1 620 ? -1.322 12.804 -20.883 1.00 63.03 620 GLN A O 1
ATOM 4829 N N . GLY A 1 621 ? -1.257 14.051 -19.017 1.00 62.59 621 GLY A N 1
ATOM 4830 C CA . GLY A 1 621 ? -2.386 14.927 -19.355 1.00 62.59 621 GLY A CA 1
ATOM 4831 C C . GLY A 1 621 ? -3.780 14.319 -19.143 1.00 62.59 621 GLY A C 1
ATOM 4832 O O . GLY A 1 621 ? -4.769 15.053 -19.193 1.00 62.59 621 GLY A O 1
ATOM 4833 N N . ASN A 1 622 ? -3.885 13.015 -18.851 1.00 70.25 622 ASN A N 1
ATOM 4834 C CA . ASN A 1 622 ? -5.137 12.356 -18.475 1.00 70.25 622 ASN A CA 1
ATOM 4835 C C . ASN A 1 622 ? -5.109 11.916 -17.005 1.00 70.25 622 ASN A C 1
ATOM 4837 O O . ASN A 1 622 ? -4.967 10.741 -16.671 1.00 70.25 622 ASN A O 1
ATOM 4841 N N . VAL A 1 623 ? -5.292 12.896 -16.122 1.00 71.31 623 VAL A N 1
ATOM 4842 C CA . VAL A 1 623 ? -5.376 12.692 -14.666 1.00 71.31 623 VAL A CA 1
ATOM 4843 C C . VAL A 1 623 ? -6.759 12.223 -14.197 1.00 71.31 623 VAL A C 1
ATOM 4845 O O . VAL A 1 623 ? -6.948 11.966 -13.014 1.00 71.31 623 VAL A O 1
ATOM 4848 N N . GLN A 1 624 ? -7.730 12.123 -15.112 1.00 79.56 624 GLN A N 1
ATOM 4849 C CA . GLN A 1 624 ? -9.120 11.766 -14.810 1.00 79.56 624 GLN A CA 1
ATOM 4850 C C . GLN A 1 624 ? -9.465 10.322 -15.177 1.00 79.56 624 GLN A C 1
ATOM 4852 O O . GLN A 1 624 ? -10.575 9.882 -14.903 1.00 79.56 624 GLN A O 1
ATOM 4857 N N . SER A 1 625 ? -8.551 9.577 -15.801 1.00 85.75 625 SER A N 1
ATOM 4858 C CA . SER A 1 625 ? -8.792 8.187 -16.187 1.00 85.75 625 SER A CA 1
ATOM 4859 C C . SER A 1 625 ? -7.745 7.252 -15.605 1.00 85.75 625 SER A C 1
ATOM 4861 O O . SER A 1 625 ? -6.555 7.570 -15.554 1.00 85.75 625 SER A O 1
ATOM 4863 N N . VAL A 1 626 ? -8.192 6.061 -15.232 1.00 89.75 626 VAL A N 1
ATOM 4864 C CA . VAL A 1 626 ? -7.362 4.987 -14.690 1.00 89.75 626 VAL A CA 1
ATOM 4865 C C . VAL A 1 626 ? -7.513 3.775 -15.596 1.00 89.75 626 VAL A C 1
ATOM 4867 O O . VAL A 1 626 ? -8.626 3.340 -15.878 1.00 89.75 626 VAL A O 1
ATOM 4870 N N . VAL A 1 627 ? -6.400 3.230 -16.071 1.00 91.38 627 VAL A N 1
ATOM 4871 C CA . VAL A 1 627 ? -6.377 1.907 -16.697 1.00 91.38 627 VAL A CA 1
ATOM 4872 C C . VAL A 1 627 ? -6.336 0.882 -15.579 1.00 91.38 627 VAL A C 1
ATOM 4874 O O . VAL A 1 627 ? -5.541 1.004 -14.645 1.00 91.38 627 VAL A O 1
ATOM 4877 N N . VAL A 1 628 ? -7.195 -0.122 -15.678 1.00 92.56 628 VAL A N 1
ATOM 4878 C CA . VAL A 1 628 ? -7.372 -1.139 -14.650 1.00 92.56 628 VAL A CA 1
ATOM 4879 C C . VAL A 1 628 ? -7.257 -2.514 -15.278 1.00 92.56 628 VAL A C 1
ATOM 4881 O O . VAL A 1 628 ? -7.975 -2.835 -16.228 1.00 92.56 628 VAL A O 1
ATOM 4884 N N . ALA A 1 629 ? -6.366 -3.334 -14.730 1.00 94.44 629 ALA A N 1
ATOM 4885 C CA . ALA A 1 629 ? -6.335 -4.760 -14.998 1.00 94.44 629 ALA A CA 1
ATOM 4886 C C . ALA A 1 629 ? -7.156 -5.456 -13.913 1.00 94.44 629 ALA A C 1
ATOM 4888 O O . ALA A 1 629 ? -6.764 -5.494 -12.748 1.00 94.44 629 ALA A O 1
ATOM 4889 N N . MET A 1 630 ? -8.307 -5.989 -14.304 1.00 94.38 630 MET A N 1
ATOM 4890 C CA . MET A 1 630 ? -9.099 -6.892 -13.477 1.00 94.38 630 MET A CA 1
ATOM 4891 C C . MET A 1 630 ? -8.674 -8.339 -13.732 1.00 94.38 630 MET A C 1
ATOM 4893 O O . MET A 1 630 ? -7.943 -8.592 -14.684 1.00 94.38 630 MET A O 1
ATOM 4897 N N . GLU A 1 631 ? -9.129 -9.294 -12.927 1.00 93.00 631 GLU A N 1
ATOM 4898 C CA . GLU A 1 631 ? -8.717 -10.699 -13.021 1.00 93.00 631 GLU A CA 1
ATOM 4899 C C . GLU A 1 631 ? -8.859 -11.249 -14.446 1.00 93.00 631 GLU A C 1
ATOM 4901 O O . GLU A 1 631 ? -7.903 -11.800 -14.983 1.00 93.00 631 GLU A O 1
ATOM 4906 N N . ASN A 1 632 ? -9.984 -11.008 -15.122 1.00 89.81 632 ASN A N 1
ATOM 4907 C CA . ASN A 1 632 ? -10.229 -11.571 -16.456 1.00 89.81 632 ASN A CA 1
ATOM 4908 C C . ASN A 1 632 ? -10.312 -10.534 -17.581 1.00 89.81 632 ASN A C 1
ATOM 4910 O O . ASN A 1 632 ? -10.359 -10.893 -18.759 1.00 89.81 632 ASN A O 1
ATOM 4914 N N . THR A 1 633 ? -10.342 -9.244 -17.250 1.00 88.44 633 THR A N 1
ATOM 4915 C CA . THR A 1 633 ? -10.572 -8.164 -18.219 1.00 88.44 633 THR A CA 1
ATOM 4916 C C . THR A 1 633 ? -9.688 -6.953 -17.941 1.00 88.44 633 THR A C 1
ATOM 4918 O O . THR A 1 633 ? -9.097 -6.815 -16.874 1.00 88.44 633 THR A O 1
ATOM 4921 N N . THR A 1 634 ? -9.572 -6.059 -18.918 1.00 89.62 634 THR A N 1
ATOM 4922 C CA . THR A 1 634 ? -8.842 -4.797 -18.771 1.00 89.62 634 THR A CA 1
ATOM 4923 C C . THR A 1 634 ? -9.724 -3.679 -19.301 1.00 89.62 634 THR A C 1
ATOM 4925 O O . THR A 1 634 ? -10.342 -3.828 -20.355 1.00 89.62 634 THR A O 1
ATOM 4928 N N . ALA A 1 635 ? -9.803 -2.578 -18.564 1.00 88.06 635 ALA A N 1
ATOM 4929 C CA . ALA A 1 635 ? -10.648 -1.442 -18.903 1.00 88.06 635 ALA A CA 1
ATOM 4930 C C . ALA A 1 635 ? -9.927 -0.121 -18.631 1.00 88.06 635 ALA A C 1
ATOM 4932 O O . ALA A 1 635 ? -8.896 -0.077 -17.959 1.00 88.06 635 ALA A O 1
ATOM 4933 N N . ILE A 1 636 ? -10.487 0.960 -19.163 1.00 87.62 636 ILE A N 1
ATOM 4934 C CA . ILE A 1 636 ? -10.136 2.324 -18.785 1.00 87.62 636 ILE A CA 1
ATOM 4935 C C . ILE A 1 636 ? -11.371 2.973 -18.177 1.00 87.62 636 ILE A C 1
ATOM 4937 O O . ILE A 1 636 ? -12.454 2.944 -18.756 1.00 87.62 636 ILE A O 1
ATOM 4941 N N . GLU A 1 637 ? -11.203 3.539 -16.993 1.00 86.06 637 GLU A N 1
ATOM 4942 C CA . GLU A 1 637 ? -12.296 4.034 -16.176 1.00 86.06 637 GLU A CA 1
ATOM 4943 C C . GLU A 1 637 ? -12.095 5.510 -15.873 1.00 86.06 637 GLU A C 1
ATOM 4945 O O . GLU A 1 637 ? -11.045 5.915 -15.375 1.00 86.06 637 GLU A O 1
ATOM 4950 N N . ASN A 1 638 ? -13.119 6.316 -16.157 1.00 85.00 638 ASN A N 1
ATOM 4951 C CA . ASN A 1 638 ? -13.155 7.697 -15.694 1.00 85.00 638 ASN A CA 1
ATOM 4952 C C . ASN A 1 638 ? -13.418 7.719 -14.177 1.00 85.00 638 ASN A C 1
ATOM 4954 O O . ASN A 1 638 ? -14.318 7.018 -13.697 1.00 85.00 638 ASN A O 1
ATOM 4958 N N . ILE A 1 639 ? -12.620 8.505 -13.459 1.00 81.25 639 ILE A N 1
ATOM 4959 C CA . ILE A 1 639 ? -12.677 8.719 -12.007 1.00 81.25 639 ILE A CA 1
ATOM 4960 C C . ILE A 1 639 ? -13.114 10.151 -11.635 1.00 81.25 639 ILE A C 1
ATOM 4962 O O . ILE A 1 639 ? -13.268 10.457 -10.451 1.00 81.25 639 ILE A O 1
ATOM 4966 N N . SER A 1 640 ? -13.340 11.035 -12.616 1.00 70.75 640 SER A N 1
ATOM 4967 C CA . SER A 1 640 ? -13.997 12.330 -12.402 1.00 70.75 640 SER A CA 1
ATOM 4968 C C . SER A 1 640 ? -15.524 12.163 -12.376 1.00 70.75 640 SER A C 1
ATOM 4970 O O . SER A 1 640 ? -16.100 11.406 -13.154 1.00 70.75 640 SER A O 1
ATOM 4972 N N . GLY A 1 641 ? -16.192 12.856 -11.447 1.00 51.72 641 GLY A N 1
ATOM 4973 C CA . GLY A 1 641 ? -17.615 12.668 -11.121 1.00 51.72 641 GLY A CA 1
ATOM 4974 C C . GLY A 1 641 ? -18.602 13.184 -12.170 1.00 51.72 641 GLY A C 1
ATOM 4975 O O . GLY A 1 641 ? -19.808 13.036 -12.005 1.00 51.72 641 GLY A O 1
ATOM 4976 N N . LYS A 1 642 ? -18.128 13.769 -13.275 1.00 41.81 642 LYS A N 1
ATOM 4977 C CA . LYS A 1 642 ? -19.005 14.158 -14.381 1.00 41.81 642 LYS A CA 1
ATOM 4978 C C . LYS A 1 642 ? -19.233 12.940 -15.268 1.00 41.81 642 LYS A C 1
ATOM 4980 O O . LYS A 1 642 ? -18.467 12.669 -16.194 1.00 41.81 642 LYS A O 1
ATOM 4985 N N . ALA A 1 643 ? -20.312 12.212 -14.984 1.00 30.45 643 ALA A N 1
ATOM 4986 C CA . ALA A 1 643 ? -20.909 11.310 -15.954 1.00 30.45 643 ALA A CA 1
ATOM 4987 C C . ALA A 1 643 ? -21.156 12.117 -17.233 1.00 30.45 643 ALA A C 1
ATOM 4989 O O . ALA A 1 643 ? -21.913 13.087 -17.239 1.00 30.45 643 ALA A O 1
ATOM 4990 N N . THR A 1 644 ? -20.487 11.757 -18.325 1.00 30.19 644 THR A N 1
ATOM 4991 C CA . THR A 1 644 ? -20.849 12.272 -19.640 1.00 30.19 644 THR A CA 1
ATOM 4992 C C . THR A 1 644 ? -22.252 11.763 -19.939 1.00 30.19 644 THR A C 1
ATOM 4994 O O . THR A 1 644 ? -22.412 10.627 -20.394 1.00 30.19 644 THR A O 1
ATOM 4997 N N . GLU A 1 645 ? -23.271 12.572 -19.654 1.00 26.61 645 GLU A N 1
ATOM 4998 C CA . GLU A 1 645 ? -24.598 12.386 -20.220 1.00 26.61 645 GLU A CA 1
ATOM 4999 C C . GLU A 1 645 ? -24.417 12.255 -21.731 1.00 26.61 645 GLU A C 1
ATOM 5001 O O . GLU A 1 645 ? -24.094 13.215 -22.439 1.00 26.61 645 GLU A O 1
ATOM 5006 N N . LYS A 1 646 ? -24.601 11.037 -22.244 1.00 29.95 646 LYS A N 1
ATOM 5007 C CA . LYS A 1 646 ? -24.870 10.840 -23.661 1.00 29.95 646 LYS A CA 1
ATOM 5008 C C . LYS A 1 646 ? -26.184 11.560 -23.938 1.00 29.95 646 LYS A C 1
ATOM 5010 O O . LYS A 1 646 ? -27.252 10.974 -23.794 1.00 29.95 646 LYS A O 1
ATOM 5015 N N . LYS A 1 647 ? -26.113 12.827 -24.351 1.00 30.02 647 LYS A N 1
ATOM 5016 C CA . LYS A 1 647 ? -27.201 13.452 -25.098 1.00 30.02 647 LYS A CA 1
ATOM 5017 C C . LYS A 1 647 ? -27.347 12.650 -26.384 1.00 30.02 647 LYS A C 1
ATOM 5019 O O . LYS A 1 647 ? -26.577 12.829 -27.326 1.00 30.02 647 LYS A O 1
ATOM 5024 N N . GLY A 1 648 ? -28.277 11.698 -26.363 1.00 31.11 648 GLY A N 1
ATOM 5025 C CA . GLY A 1 648 ? -28.746 11.023 -27.560 1.00 31.11 648 GLY A CA 1
ATOM 5026 C C . GLY A 1 648 ? -29.198 12.080 -28.561 1.00 31.11 648 GLY A C 1
ATOM 5027 O O . GLY A 1 648 ? -29.947 12.992 -28.206 1.00 31.11 648 GLY A O 1
ATOM 5028 N N . LYS A 1 649 ? -28.673 11.982 -29.778 1.00 29.41 649 LYS A N 1
ATOM 5029 C CA . LYS A 1 649 ? -29.342 12.505 -30.962 1.00 29.41 649 LYS A CA 1
ATOM 5030 C C . LYS A 1 649 ? -30.167 11.386 -31.563 1.00 29.41 649 LYS A C 1
ATOM 5032 O O . LYS A 1 649 ? -29.658 10.241 -31.540 1.00 29.41 649 LYS A O 1
#

Organism: NCBI:txid222440

=== Feature glossary ===
The record interleaves many kinds of information about one protein. Here is each kind framed as the question it answers.

Q: What does the local fold look like, residue by residue?
A: The Foldseek 3Di string encodes local tertiary geometry as a 20-letter alphabet — one character per residue — derived from the relative positions of nearby Cα atoms. Unlike the amino-acid sequence, 3Di is a direct function of the 3D structure, so two proteins with the same fold have similar 3Di strings even at low sequence identity.

Q: Which residues are in helices, strands, or loops?
A: The SS8 string is DSSP's per-residue secondary-structure call. α-helix (H) means an i→i+4 H-bond ladder; β-strand (E) means the residue participates in a β-sheet; 3₁₀ (G) and π (I) are tighter and wider helices; T/S are turns/bends; '-' is loop.

Q: How big and how compact is the whole molecule?
A: Radius of gyration (Rg) is the root-mean-square distance of Cα atoms from their centroid — a single number for overall size and compactness. A globular domain of N residues has Rg ≈ 2.2·N^0.38 Å; an extended or disordered chain has a much larger Rg. The Cα contact count is the number of residue pairs whose Cα atoms are within 8 Å and are more than four positions apart in sequence — a standard proxy for tertiary packing density. The bounding box is the smallest axis-aligned box enclosing all Cα atoms.

Q: Where is each backbone atom in 3D?
A: Structure coordinates are given as an mmCIF _atom_site loop: one row per atom with element, residue name, chain id, sequence number, and x/y/z position in Å. Only the four main-chain atoms per residue are included here; side chains are omitted to keep the record compact.

Q: What is the amino-acid chain?
A: Primary structure: the covalent order of the twenty standard amino acids along the backbone. Two proteins with the same sequence will (almost always) fold to the same structure; two with 30% identity often share a fold but not the details.

Q: What if only a Cα trace is available?
A: Three-state secondary structure (P-SEA) collapses the eight DSSP classes into helix (a), strand (b), and coil (c). P-SEA assigns these from Cα geometry alone — distances and angles — without requiring backbone oxygens, so it works on any Cα trace.

Q: What family and function is it annotated with?
A: Database cross-references. InterPro integrates a dozen domain/family signature databases into unified entries with residue-range hits. GO terms attach function/process/location labels with evidence codes. CATH codes position the fold in a four-level structural taxonomy. Organism is the NCBI-taxonomy species name.

Q: How confident is the AlphaFold model at each residue?
A: pLDDT is the predicted lDDT-Cα score: AlphaFold's confidence that the local environment of each residue (all inter-atomic distances within 15 Å) is correctly placed. It is a per-residue number between 0 and 100, with higher meaning more reliable.

Q: How mobile is each atom in the crystal?
A: B-factor (Debye–Waller factor) reflects atomic displacement in the crystal lattice. It is an experimental observable (units Å²), not a prediction; low values mean the atom is pinned down, high values mean it moves or is heterogeneous across the crystal.

Q: Which residues are buried vs exposed?
A: SASA measures how much of the protein is reachable by solvent. It is computed by rolling a water-sized probe over the atomic surface and summing the exposed area (Å²). Per-residue SASA distinguishes core (buried, low SASA) from surface (exposed, high SASA) residues; total SASA is a whole-molecule size measure.

Q: What do the diagnostic plots show?
A: Plot images: a contact map (which residues are close in 3D, as an N×N binary image), a Ramachandran scatter (backbone torsion angles, revealing secondary-structure composition at a glance), and — for AlphaFold structures — a PAE heatmap (pairwise prediction confidence).

Q: What known structures does this most resemble?
A: The Foldseek neighbor list gives the closest experimentally determined structures in the PDB, ranked by structural alignment. TM-score near 1 means near-identical fold; near 0.3 means only rough topology match. This is how one finds what a novel AlphaFold prediction most resembles in the solved-structure universe.

Q: Are the domains correctly placed relative to each other?
A: Predicted aligned error is AlphaFold's pairwise confidence. Unlike pLDDT (per-residue), PAE is per-residue-pair and captures whether two parts of the structure are correctly placed relative to each other. Units are ångströms of expected positional error.

Q: What do the rendered images show?
A: Structure images are PyMOL renders from six orthogonal camera directions. Cartoon representation draws helices as coils and strands as arrows; sticks shows the backbone as bonds; surface shows the solvent-excluded envelope. Rainbow coloring maps sequence position to hue (blue→red, N→C); chain coloring assigns a distinct color per polypeptide.

Q: What are the backbone torsion angles?
A: φ (phi) and ψ (psi) are the two rotatable backbone dihedrals per residue: φ is the C(i-1)–N–Cα–C torsion, ψ is the N–Cα–C–N(i+1) torsion, both in degrees on (−180°, 180°]. α-helical residues cluster near (−60°, −45°); β-strand residues near (−120°, +130°). A Ramachandran plot is simply a scatter of (φ, ψ) for every residue.